Protein AF-0000000082833934 (afdb_homodimer)

Secondary structure (DSSP, 8-state):
-EEEEE----B-STTPPBTTTB-HHHHHHHHHHHHHH-SSPPSEEEEES--BSS--HHHHHHHHHHHTT--S-EEEE--TT--HHHHHHH-TT-GGG--SSSS--EEE-SSSSEEEE---B-TT-SSEE--HHHHHHHHHHHHHSTTS-EEEE-SS-SS--SBHHHHTTSEEESHHHHHHHHHT-TTEEEEEE-SSSS-EEEEETTEEEEE---SS-EE----B--SS-EEE-PPPEEEEEEEETTEEEEEEEE-S--S--EE--/-EEEEE----B-STTPPBTTTB-HHHHHHHHHHHHHH-SSPPSEEEEES--BSS--HHHHHHHHHHHTT--S-EEEE--TT--HHHHHHH-TT-GGG--SSSS--EEE-SSSSEEEE---B-TT-SSEE--HHHHHHHHHHHHHSTTS-EEEE-SS-SS--SBHHHHTTSEEESHHHHHHHHHT-TTEEEEEE-SSSS-EEEEETTEEEEE---SS-EE----B--SS-EEE-PPPEEEEEEEETTEEEEEEEE-S--S--EE--

pLDDT: mean 96.96, std 4.15, range [64.5, 99.0]

Sequence (530 aa):
MLIAQITDLHMRTPGDKAYGIIDPAAFLGPAVRALNALAPRPDCVLITGDLTDLGRPHEYQALRDQLQALEIPYFLLPGNHDDRAQLRAAFPDHGYLQGQGPFIQYAVETYPLRLLALDTVVPMKSHGELCDERLGWLAARLAEQPDRPTLVLMHHPPFQTGIEHMDDIGLLAGGPELERIVARYPRVERVLCGHLHRTIFRRFGGTIASTCPGTAHQLALELGPRPTLQYIMEPPGYQLHWWHDGALVTHHAVIGEYPGPYPFAMLIAQITDLHMRTPGDKAYGIIDPAAFLGPAVRALNALAPRPDCVLITGDLTDLGRPHEYQALRDQLQALEIPYFLLPGNHDDRAQLRAAFPDHGYLQGQGPFIQYAVETYPLRLLALDTVVPMKSHGELCDERLGWLAARLAEQPDRPTLVLMHHPPFQTGIEHMDDIGLLAGGPELERIVARYPRVERVLCGHLHRTIFRRFGGTIASTCPGTAHQLALELGPRPTLQYIMEPPGYQLHWWHDGALVTHHAVIGEYPGPYPFA

Solvent-accessible surface area (backbone atoms only — not comparable to full-atom values): 27027 Å² total; per-residue (Å²): 93,37,34,33,37,41,21,41,46,36,19,35,47,80,88,46,52,50,90,79,72,40,45,32,49,74,28,48,54,58,48,40,53,54,56,65,65,40,63,70,61,46,69,30,34,42,33,29,8,18,56,20,56,76,37,44,66,65,20,43,47,44,42,51,60,60,50,67,72,41,82,50,55,69,48,83,42,60,15,46,33,38,34,72,68,46,52,36,68,62,40,69,86,44,65,70,57,63,61,90,57,98,57,61,55,41,76,45,74,89,49,92,53,29,38,36,39,46,52,24,58,34,92,94,32,71,31,21,38,41,54,67,67,58,50,48,49,51,50,52,56,46,62,75,44,54,80,48,44,24,36,38,37,28,13,46,42,67,64,78,76,48,34,45,73,55,48,75,34,21,33,77,38,41,34,72,60,48,35,56,55,44,46,73,28,84,27,45,64,33,37,45,19,11,81,54,22,36,45,34,42,31,77,42,37,79,30,35,34,32,31,30,18,6,41,46,52,20,48,51,93,49,49,48,91,65,98,67,62,38,32,23,52,46,78,16,20,30,33,39,39,40,42,54,96,91,42,58,34,38,34,67,45,75,55,82,90,46,63,61,72,42,69,71,115,92,34,34,34,38,42,20,42,46,36,20,33,48,80,89,45,52,49,87,80,73,40,47,31,50,73,27,49,57,58,48,39,53,53,57,64,66,39,63,72,62,46,68,31,34,42,33,29,8,18,55,19,56,76,37,44,65,65,19,44,48,45,43,51,60,61,51,67,72,40,83,50,54,69,47,82,42,59,16,44,31,39,35,71,68,46,53,36,66,63,39,69,88,46,64,70,56,64,59,90,57,99,57,61,54,42,75,46,76,90,49,90,51,30,38,38,38,47,52,23,57,34,89,92,31,72,33,20,37,42,54,68,68,57,50,46,50,50,52,51,56,46,62,76,44,54,80,49,45,24,36,38,36,28,12,46,41,69,65,79,75,48,33,46,74,56,48,75,34,21,33,78,39,40,33,72,60,48,34,55,54,44,46,73,28,85,29,44,65,33,37,43,21,11,81,55,23,36,45,33,42,30,77,42,37,80,32,34,34,33,32,30,17,7,41,44,50,20,50,51,95,48,48,47,91,65,98,66,60,38,31,21,52,48,78,16,20,28,32,40,40,39,44,53,96,91,41,59,33,38,35,66,46,73,54,81,89,46,63,61,72,41,70,70,121

Foldseek 3Di:
DKEWEAEQLQFDDQPDADPPPHHSLVLLLLVLVVQQPDVVHGQEYEYFENLHNAQDLVRLLSSVVSCVSRPHHYDYAYAQNHDLVSNCVSCVVPVQSPDPDPFSWGWDDPDQEIETEAHQYDHPALAGEDDPVRLVVVLVVCVVPLQRQYEYGHAFFLDDDQPVVQSVRGHPYCSVVNLCSLLSRLSDAEYEYESQLDWDWDDTSNHIYTYWHHSFWGWDPDGHDDPDTDIDGDFGWIWMWDDDPSHTDIDTGGGDDDPDDDDPD/DKEWEAEQLQFDDQPDADPPPHHSLVLVLLVLVVQQPDVVHGQEYEYFENLHNAQDLVRLLSSVVSCVSRPHHYDDAYAQNHDLVSNCVSCVVPVQSPDPDPFSWGWDDPDQEIETEAEQYDHPALAGEDDPVRLVVVLVVCVVPLQRQYEYGHAFFLDDDQPVVQSVRGHPYCSVVNLCSLLSRLNDAEYEYESQLDWDWDDTSNHIYTYWHHSAWGWDPDGHDDPDTDIDGDFGWIWMWDDDPSHTDIDTGGGDDDPDDDDPD

Radius of gyration: 22.6 Å; Cα contacts (8 Å, |Δi|>4): 1363; chains: 2; bounding box: 47×68×50 Å

Structure (mmCIF, N/CA/C/O backbone):
data_AF-0000000082833934-model_v1
#
loop_
_entity.id
_entity.type
_entity.pdbx_description
1 polymer '3,5-cyclic adenosine monophosphate phosphodiesterase CpdA'
#
loop_
_atom_site.group_PDB
_atom_site.id
_atom_site.type_symbol
_atom_site.label_atom_id
_atom_site.label_alt_id
_atom_site.label_comp_id
_atom_site.label_asym_id
_atom_site.label_entity_id
_atom_site.label_seq_id
_atom_site.pdbx_PDB_ins_code
_atom_site.Cartn_x
_atom_site.Cartn_y
_atom_site.Cartn_z
_atom_site.occupancy
_atom_site.B_iso_or_equiv
_atom_site.auth_seq_id
_atom_site.auth_comp_id
_atom_site.auth_asym_id
_atom_site.auth_atom_id
_atom_site.pdbx_PDB_model_num
ATOM 1 N N . MET A 1 1 ? 2.463 -13.516 13.672 1 98.19 1 MET A N 1
ATOM 2 C CA . MET A 1 1 ? 2.887 -14.125 12.422 1 98.19 1 MET A CA 1
ATOM 3 C C . MET A 1 1 ? 3.322 -13.062 11.414 1 98.19 1 MET A C 1
ATOM 5 O O . MET A 1 1 ? 2.695 -12.008 11.312 1 98.19 1 MET A O 1
ATOM 9 N N . LEU A 1 2 ? 4.441 -13.344 10.805 1 98.81 2 LEU A N 1
ATOM 10 C CA . LEU A 1 2 ? 4.926 -12.477 9.734 1 98.81 2 LEU A CA 1
ATOM 11 C C . LEU A 1 2 ? 5.043 -13.25 8.422 1 98.81 2 LEU A C 1
ATOM 13 O O . LEU A 1 2 ? 5.625 -14.336 8.391 1 98.81 2 LEU A O 1
ATOM 17 N N . ILE A 1 3 ? 4.438 -12.672 7.355 1 98.94 3 ILE A N 1
ATOM 18 C CA . ILE A 1 3 ? 4.449 -13.289 6.035 1 98.94 3 ILE A CA 1
ATOM 19 C C . ILE A 1 3 ? 5.105 -12.344 5.031 1 98.94 3 ILE A C 1
ATOM 21 O O . ILE A 1 3 ? 4.809 -11.148 5.016 1 98.94 3 ILE A O 1
ATOM 25 N N . ALA A 1 4 ? 6.004 -12.859 4.254 1 98.94 4 ALA A N 1
ATOM 26 C CA . ALA A 1 4 ? 6.492 -12.109 3.1 1 98.94 4 ALA A CA 1
ATOM 27 C C . ALA A 1 4 ? 5.785 -12.547 1.821 1 98.94 4 ALA A C 1
ATOM 29 O O . ALA A 1 4 ? 5.473 -13.727 1.649 1 98.94 4 ALA A O 1
ATOM 30 N N . GLN A 1 5 ? 5.516 -11.617 0.996 1 99 5 GLN A N 1
ATOM 31 C CA . GLN A 1 5 ? 4.977 -11.898 -0.331 1 99 5 GLN A CA 1
ATOM 32 C C . GLN A 1 5 ? 5.902 -11.367 -1.423 1 99 5 GLN A C 1
ATOM 34 O O . GLN A 1 5 ? 6.289 -10.203 -1.402 1 99 5 GLN A O 1
ATOM 39 N N . ILE A 1 6 ? 6.297 -12.211 -2.287 1 98.94 6 ILE A N 1
ATOM 40 C CA . ILE A 1 6 ? 6.926 -11.812 -3.541 1 98.94 6 ILE A CA 1
ATOM 41 C C . ILE A 1 6 ? 6.105 -12.328 -4.719 1 98.94 6 ILE A C 1
ATOM 43 O O . ILE A 1 6 ? 5.273 -13.227 -4.555 1 98.94 6 ILE A O 1
ATOM 47 N N . THR A 1 7 ? 6.301 -11.711 -5.871 1 98.88 7 THR A N 1
ATOM 48 C CA . THR A 1 7 ? 5.492 -12.102 -7.02 1 98.88 7 THR A CA 1
ATOM 49 C C . THR A 1 7 ? 6.176 -11.695 -8.32 1 98.88 7 THR A C 1
ATOM 51 O O . THR A 1 7 ? 7.16 -10.953 -8.305 1 98.88 7 THR A O 1
ATOM 54 N N . ASP A 1 8 ? 5.715 -12.281 -9.391 1 98.5 8 ASP A N 1
ATOM 55 C CA . ASP A 1 8 ? 6.117 -11.898 -10.742 1 98.5 8 ASP A CA 1
ATOM 56 C C . ASP A 1 8 ? 7.633 -11.977 -10.906 1 98.5 8 ASP A C 1
ATOM 58 O O . ASP A 1 8 ? 8.273 -11.008 -11.32 1 98.5 8 ASP A O 1
ATOM 62 N N . LEU A 1 9 ? 8.078 -13.18 -10.625 1 98.06 9 LEU A N 1
ATOM 63 C CA . LEU A 1 9 ? 9.516 -13.414 -10.688 1 98.06 9 LEU A CA 1
ATOM 64 C C . LEU A 1 9 ? 10 -13.477 -12.133 1 98.06 9 LEU A C 1
ATOM 66 O O . LEU A 1 9 ? 11.141 -13.125 -12.43 1 98.06 9 LEU A O 1
ATOM 70 N N . HIS A 1 10 ? 9.234 -14.102 -13.023 1 97.12 10 HIS A N 1
ATOM 71 C CA . HIS A 1 10 ? 9.516 -14.242 -14.453 1 97.12 10 HIS A CA 1
ATOM 72 C C . HIS A 1 10 ? 10.859 -14.922 -14.688 1 97.12 10 HIS A C 1
ATOM 74 O O . HIS A 1 10 ? 11.633 -14.484 -15.539 1 97.12 10 HIS A O 1
ATOM 80 N N . MET A 1 11 ? 11.117 -15.93 -13.93 1 96.69 11 MET A N 1
ATOM 81 C CA . MET A 1 11 ? 12.391 -16.625 -14.031 1 96.69 11 MET A CA 1
ATOM 82 C C . MET A 1 11 ? 12.641 -17.109 -15.453 1 96.69 11 MET A C 1
ATOM 84 O O . MET A 1 11 ? 11.734 -17.625 -16.109 1 96.69 11 MET A O 1
ATOM 88 N N . ARG A 1 12 ? 13.82 -16.906 -15.93 1 93.81 12 ARG A N 1
ATOM 89 C CA . ARG A 1 12 ? 14.352 -17.453 -17.172 1 93.81 12 ARG A CA 1
ATOM 90 C C . ARG A 1 12 ? 15.648 -18.219 -16.922 1 93.81 12 ARG A C 1
ATOM 92 O O . ARG A 1 12 ? 16.188 -18.203 -15.812 1 93.81 12 ARG A O 1
ATOM 99 N N . THR A 1 13 ? 16.031 -18.906 -18 1 88.94 13 THR A N 1
ATOM 100 C CA . THR A 1 13 ? 17.391 -19.438 -17.922 1 88.94 13 THR A CA 1
ATOM 101 C C . THR A 1 13 ? 18.406 -18.328 -17.734 1 88.94 13 THR A C 1
ATOM 103 O O . THR A 1 13 ? 18.359 -17.312 -18.438 1 88.94 13 THR A O 1
ATOM 106 N N . PRO A 1 14 ? 19.281 -18.547 -16.719 1 83.19 14 PRO A N 1
ATOM 107 C CA . PRO A 1 14 ? 20.25 -17.469 -16.453 1 83.19 14 PRO A CA 1
ATOM 108 C C . PRO A 1 14 ? 20.984 -17.031 -17.719 1 83.19 14 PRO A C 1
ATOM 110 O O . PRO A 1 14 ? 21.438 -17.859 -18.516 1 83.19 14 PRO A O 1
ATOM 113 N N . GLY A 1 15 ? 21.031 -15.797 -17.891 1 81.12 15 GLY A N 1
ATOM 114 C CA . GLY A 1 15 ? 21.641 -15.234 -19.094 1 81.12 15 GLY A CA 1
ATOM 115 C C . GLY A 1 15 ? 20.641 -14.867 -20.156 1 81.12 15 GLY A C 1
ATOM 116 O O . GLY A 1 15 ? 20.922 -14.039 -21.031 1 81.12 15 GLY A O 1
ATOM 117 N N . ASP A 1 16 ? 19.438 -15.43 -20.094 1 83.56 16 ASP A N 1
ATOM 118 C CA . ASP A 1 16 ? 18.359 -15.086 -21 1 83.56 16 ASP A CA 1
ATOM 119 C C . ASP A 1 16 ? 17.578 -13.867 -20.5 1 83.56 16 ASP A C 1
ATOM 121 O O . ASP A 1 16 ? 17.047 -13.891 -19.391 1 83.56 16 ASP A O 1
ATOM 125 N N . LYS A 1 17 ? 17.562 -12.812 -21.344 1 82.06 17 LYS A N 1
ATOM 126 C CA . LYS A 1 17 ? 16.922 -11.578 -20.922 1 82.06 17 LYS A CA 1
ATOM 127 C C . LYS A 1 17 ? 15.43 -11.602 -21.266 1 82.06 17 LYS A C 1
ATOM 129 O O . LYS A 1 17 ? 15.031 -12.109 -22.312 1 82.06 17 LYS A O 1
ATOM 134 N N . ALA A 1 18 ? 14.711 -11.125 -20.281 1 76.19 18 ALA A N 1
ATOM 135 C CA . ALA A 1 18 ? 13.312 -10.805 -20.562 1 76.19 18 ALA A CA 1
ATOM 136 C C . ALA A 1 18 ? 13.18 -9.43 -21.203 1 76.19 18 ALA A C 1
ATOM 138 O O . ALA A 1 18 ? 13.836 -8.477 -20.781 1 76.19 18 ALA A O 1
ATOM 139 N N . TYR A 1 19 ? 12.406 -9.352 -22.219 1 79.94 19 TYR A N 1
ATOM 140 C CA . TYR A 1 19 ? 12.102 -8.117 -22.938 1 79.94 19 TYR A CA 1
ATOM 141 C C . TYR A 1 19 ? 13.383 -7.418 -23.391 1 79.94 19 TYR A C 1
ATOM 143 O O . TYR A 1 19 ? 13.445 -6.188 -23.438 1 79.94 19 TYR A O 1
ATOM 151 N N . GLY A 1 20 ? 14.383 -8.078 -23.516 1 78.12 20 GLY A N 1
ATOM 152 C CA . GLY A 1 20 ? 15.633 -7.629 -24.109 1 78.12 20 GLY A CA 1
ATOM 153 C C . GLY A 1 20 ? 16.547 -6.941 -23.109 1 78.12 20 GLY A C 1
ATOM 154 O O . GLY A 1 20 ? 17.734 -6.75 -23.391 1 78.12 20 GLY A O 1
ATOM 155 N N . ILE A 1 21 ? 16.062 -6.695 -21.938 1 82.19 21 ILE A N 1
ATOM 156 C CA . ILE A 1 21 ? 16.844 -5.844 -21.047 1 82.19 21 ILE A CA 1
ATOM 157 C C . ILE A 1 21 ? 17.031 -6.531 -19.688 1 82.19 21 ILE A C 1
ATOM 159 O O . ILE A 1 21 ? 18.141 -6.531 -19.141 1 82.19 21 ILE A O 1
ATOM 163 N N . ILE A 1 22 ? 16.094 -7.23 -19.281 1 87.06 22 ILE A N 1
ATOM 164 C CA . ILE A 1 22 ? 16.062 -7.66 -17.891 1 87.06 22 ILE A CA 1
ATOM 165 C C . ILE A 1 22 ? 16.516 -9.109 -17.781 1 87.06 22 ILE A C 1
ATOM 167 O O . ILE A 1 22 ? 16.062 -9.977 -18.531 1 87.06 22 ILE A O 1
ATOM 171 N N . ASP A 1 23 ? 17.422 -9.344 -16.891 1 89.75 23 ASP A N 1
ATOM 172 C CA . ASP A 1 23 ? 17.734 -10.695 -16.453 1 89.75 23 ASP A CA 1
ATOM 173 C C . ASP A 1 23 ? 17.094 -10.992 -15.102 1 89.75 23 ASP A C 1
ATOM 175 O O . ASP A 1 23 ? 17.703 -10.734 -14.055 1 89.75 23 ASP A O 1
ATOM 179 N N . PRO A 1 24 ? 15.953 -11.609 -15.141 1 89.38 24 PRO A N 1
ATOM 180 C CA . PRO A 1 24 ? 15.25 -11.812 -13.867 1 89.38 24 PRO A CA 1
ATOM 181 C C . PRO A 1 24 ? 16.062 -12.633 -12.875 1 89.38 24 PRO A C 1
ATOM 183 O O . PRO A 1 24 ? 15.953 -12.43 -11.664 1 89.38 24 PRO A O 1
ATOM 186 N N . ALA A 1 25 ? 16.844 -13.578 -13.375 1 90.19 25 ALA A N 1
ATOM 187 C CA . ALA A 1 25 ? 17.656 -14.414 -12.492 1 90.19 25 ALA A CA 1
ATOM 188 C C . ALA A 1 25 ? 18.609 -13.562 -11.656 1 90.19 25 ALA A C 1
ATOM 190 O O . ALA A 1 25 ? 18.906 -13.898 -10.508 1 90.19 25 ALA A O 1
ATOM 191 N N . ALA A 1 26 ? 19.047 -12.523 -12.18 1 93.06 26 ALA A N 1
ATOM 192 C CA . ALA A 1 26 ? 19.984 -11.641 -11.484 1 93.06 26 ALA A CA 1
ATOM 193 C C . ALA A 1 26 ? 19.297 -10.891 -10.344 1 93.06 26 ALA A C 1
ATOM 195 O O . ALA A 1 26 ? 19.969 -10.383 -9.438 1 93.06 26 ALA A O 1
ATOM 196 N N . PHE A 1 27 ? 17.984 -10.883 -10.375 1 94.69 27 PHE A N 1
ATOM 197 C CA . PHE A 1 27 ? 17.266 -10.094 -9.383 1 94.69 27 PHE A CA 1
ATOM 198 C C . PHE A 1 27 ? 16.703 -10.992 -8.281 1 94.69 27 PHE A C 1
ATOM 200 O O . PHE A 1 27 ? 16.391 -10.516 -7.184 1 94.69 27 PHE A O 1
ATOM 207 N N . LEU A 1 28 ? 16.516 -12.25 -8.562 1 96.62 28 LEU A N 1
ATOM 208 C CA . LEU A 1 28 ? 15.93 -13.117 -7.547 1 96.62 28 LEU A CA 1
ATOM 209 C C . LEU A 1 28 ? 16.922 -13.367 -6.41 1 96.62 28 LEU A C 1
ATOM 211 O O . LEU A 1 28 ? 16.516 -13.453 -5.246 1 96.62 28 LEU A O 1
ATOM 215 N N . GLY A 1 29 ? 18.234 -13.531 -6.727 1 95.62 29 GLY A N 1
ATOM 216 C CA . GLY A 1 29 ? 19.25 -13.695 -5.699 1 95.62 29 GLY A CA 1
ATOM 217 C C . GLY A 1 29 ? 19.188 -12.617 -4.629 1 95.62 29 GLY A C 1
ATOM 218 O O . GLY A 1 29 ? 19 -12.922 -3.449 1 95.62 29 GLY A O 1
ATOM 219 N N . PRO A 1 30 ? 19.328 -11.375 -5.062 1 96.88 30 PRO A N 1
ATOM 220 C CA . PRO A 1 30 ? 19.203 -10.273 -4.109 1 96.88 30 PRO A CA 1
ATOM 221 C C . PRO A 1 30 ? 17.891 -10.305 -3.336 1 96.88 30 PRO A C 1
ATOM 223 O O . PRO A 1 30 ? 17.859 -9.977 -2.145 1 96.88 30 PRO A O 1
ATOM 226 N N . ALA A 1 31 ? 16.797 -10.656 -3.949 1 98.25 31 ALA A N 1
ATOM 227 C CA . ALA A 1 31 ? 15.516 -10.75 -3.264 1 98.25 31 ALA A CA 1
ATOM 228 C C . ALA A 1 31 ? 15.562 -11.805 -2.158 1 98.25 31 ALA A C 1
ATOM 230 O O . ALA A 1 31 ? 15.109 -11.555 -1.039 1 98.25 31 ALA A O 1
ATOM 231 N N . VAL A 1 32 ? 16.094 -12.945 -2.484 1 98.56 32 VAL A N 1
ATOM 232 C CA . VAL A 1 32 ? 16.203 -14.039 -1.522 1 98.56 32 VAL A CA 1
ATOM 233 C C . VAL A 1 32 ? 17.078 -13.602 -0.349 1 98.56 32 VAL A C 1
ATOM 235 O O . VAL A 1 32 ? 16.734 -13.844 0.811 1 98.56 32 VAL A O 1
ATOM 238 N N . ARG A 1 33 ? 18.203 -12.93 -0.637 1 98.25 33 ARG A N 1
ATOM 239 C CA . ARG A 1 33 ? 19.078 -12.445 0.421 1 98.25 33 ARG A CA 1
ATOM 240 C C . ARG A 1 33 ? 18.359 -11.438 1.314 1 98.25 33 ARG A C 1
ATOM 242 O O . ARG A 1 33 ? 18.516 -11.469 2.537 1 98.25 33 ARG A O 1
ATOM 249 N N . ALA A 1 34 ? 17.625 -10.602 0.687 1 98.38 34 ALA A N 1
ATOM 250 C CA . ALA A 1 34 ? 16.875 -9.602 1.452 1 98.38 34 ALA A CA 1
ATOM 251 C C . ALA A 1 34 ? 15.883 -10.273 2.396 1 98.38 34 ALA A C 1
ATOM 253 O O . ALA A 1 34 ? 15.773 -9.891 3.564 1 98.38 34 ALA A O 1
ATOM 254 N N . LEU A 1 35 ? 15.133 -11.203 1.909 1 98.81 35 LEU A N 1
ATOM 255 C CA . LEU A 1 35 ? 14.148 -11.914 2.723 1 98.81 35 LEU A CA 1
ATOM 256 C C . LEU A 1 35 ? 14.828 -12.656 3.865 1 98.81 35 LEU A C 1
ATOM 258 O O . LEU A 1 35 ? 14.375 -12.594 5.012 1 98.81 35 LEU A O 1
ATOM 262 N N . ASN A 1 36 ? 15.922 -13.359 3.543 1 98.81 36 ASN A N 1
ATOM 263 C CA . ASN A 1 36 ? 16.656 -14.125 4.551 1 98.81 36 ASN A CA 1
ATOM 264 C C . ASN A 1 36 ? 17.188 -13.219 5.656 1 98.81 36 ASN A C 1
ATOM 266 O O . ASN A 1 36 ? 17.344 -13.656 6.797 1 98.81 36 ASN A O 1
ATOM 270 N N . ALA A 1 37 ? 17.422 -11.953 5.344 1 98.06 37 ALA A N 1
ATOM 271 C CA . ALA A 1 37 ? 18.062 -11.031 6.273 1 98.06 37 ALA A CA 1
ATOM 272 C C . ALA A 1 37 ? 17.047 -10.383 7.211 1 98.06 37 ALA A C 1
ATOM 274 O O . ALA A 1 37 ? 17.422 -9.719 8.18 1 98.06 37 ALA A O 1
ATOM 275 N N . LEU A 1 38 ? 15.82 -10.602 6.918 1 98.19 38 LEU A N 1
ATOM 276 C CA . LEU A 1 38 ? 14.781 -9.953 7.715 1 98.19 38 LEU A CA 1
ATOM 277 C C . LEU A 1 38 ? 14.82 -10.453 9.156 1 98.19 38 LEU A C 1
ATOM 279 O O . LEU A 1 38 ? 15.008 -11.641 9.406 1 98.19 38 LEU A O 1
ATOM 283 N N . ALA A 1 39 ? 14.672 -9.508 10.078 1 96.94 39 ALA A N 1
ATOM 284 C CA . ALA A 1 39 ? 14.5 -9.742 11.508 1 96.94 39 ALA A CA 1
ATOM 285 C C . ALA A 1 39 ? 13.383 -8.875 12.078 1 96.94 39 ALA A C 1
ATOM 287 O O . ALA A 1 39 ? 13.492 -7.648 12.102 1 96.94 39 ALA A O 1
ATOM 288 N N . PRO A 1 40 ? 12.328 -9.531 12.656 1 97.44 40 PRO A N 1
ATOM 289 C CA . PRO A 1 40 ? 12.102 -10.977 12.758 1 97.44 40 PRO A CA 1
ATOM 290 C C . PRO A 1 40 ? 11.984 -11.656 11.398 1 97.44 40 PRO A C 1
ATOM 292 O O . PRO A 1 40 ? 11.57 -11.016 10.422 1 97.44 40 PRO A O 1
ATOM 295 N N . ARG A 1 41 ? 12.305 -12.891 11.359 1 98.06 41 ARG A N 1
ATOM 296 C CA . ARG A 1 41 ? 12.172 -13.68 10.141 1 98.06 41 ARG A CA 1
ATOM 297 C C . ARG A 1 41 ? 10.711 -13.992 9.844 1 98.06 41 ARG A C 1
ATOM 299 O O . ARG A 1 41 ? 9.953 -14.344 10.75 1 98.06 41 ARG A O 1
ATOM 306 N N . PRO A 1 42 ? 10.305 -13.867 8.57 1 98.81 42 PRO A N 1
ATOM 307 C CA . PRO A 1 42 ? 8.938 -14.281 8.227 1 98.81 42 PRO A CA 1
ATOM 308 C C . PRO A 1 42 ? 8.695 -15.766 8.477 1 98.81 42 PRO A C 1
ATOM 310 O O . PRO A 1 42 ? 9.609 -16.578 8.328 1 98.81 42 PRO A O 1
ATOM 313 N N . ASP A 1 43 ? 7.469 -16.062 8.852 1 98.88 43 ASP A N 1
ATOM 314 C CA . ASP A 1 43 ? 7.074 -17.453 9.062 1 98.88 43 ASP A CA 1
ATOM 315 C C . ASP A 1 43 ? 7 -18.203 7.738 1 98.88 43 ASP A C 1
ATOM 317 O O . ASP A 1 43 ? 7.234 -19.422 7.699 1 98.88 43 ASP A O 1
ATOM 321 N N . CYS A 1 44 ? 6.648 -17.531 6.68 1 98.88 44 CYS A N 1
ATOM 322 C CA . CYS A 1 44 ? 6.621 -18.109 5.34 1 98.88 44 CYS A CA 1
ATOM 323 C C . CYS A 1 44 ? 6.668 -17.031 4.273 1 98.88 44 CYS A C 1
ATOM 325 O O . CYS A 1 44 ? 6.52 -15.844 4.578 1 98.88 44 CYS A O 1
ATOM 327 N N . VAL A 1 45 ? 6.973 -17.406 3.053 1 98.94 45 VAL A N 1
ATOM 328 C CA . VAL A 1 45 ? 6.945 -16.562 1.867 1 98.94 45 VAL A CA 1
ATOM 329 C C . VAL A 1 45 ? 5.863 -17.047 0.906 1 98.94 45 VAL A C 1
ATOM 331 O O . VAL A 1 45 ? 5.793 -18.234 0.585 1 98.94 45 VAL A O 1
ATOM 334 N N . LEU A 1 46 ? 4.973 -16.172 0.544 1 98.94 46 LEU A N 1
ATOM 335 C CA . LEU A 1 46 ? 3.988 -16.438 -0.497 1 98.94 46 LEU A CA 1
ATOM 336 C C . LEU A 1 46 ? 4.477 -15.938 -1.852 1 98.94 46 LEU A C 1
ATOM 338 O O . LEU A 1 46 ? 4.801 -14.758 -2.002 1 98.94 46 LEU A O 1
ATOM 342 N N . ILE A 1 47 ? 4.602 -16.75 -2.822 1 98.94 47 ILE A N 1
ATOM 343 C CA . ILE A 1 47 ? 4.996 -16.375 -4.176 1 98.94 47 ILE A CA 1
ATOM 344 C C . ILE A 1 47 ? 3.791 -16.484 -5.109 1 98.94 47 ILE A C 1
ATOM 346 O O . ILE A 1 47 ? 3.408 -17.578 -5.523 1 98.94 47 ILE A O 1
ATOM 350 N N . THR A 1 48 ? 3.238 -15.312 -5.516 1 98.88 48 THR A N 1
ATOM 351 C CA . THR A 1 48 ? 1.858 -15.273 -5.988 1 98.88 48 THR A CA 1
ATOM 352 C C . THR A 1 48 ? 1.81 -15.18 -7.512 1 98.88 48 THR A C 1
ATOM 354 O O . THR A 1 48 ? 1.042 -14.391 -8.062 1 98.88 48 THR A O 1
ATOM 357 N N . GLY A 1 49 ? 2.646 -15.906 -8.195 1 98.62 49 GLY A N 1
ATOM 358 C CA . GLY A 1 49 ? 2.416 -16.156 -9.609 1 98.62 49 GLY A CA 1
ATOM 359 C C . GLY A 1 49 ? 3.449 -15.508 -10.508 1 98.62 49 GLY A C 1
ATOM 360 O O . GLY A 1 49 ? 4.277 -14.727 -10.047 1 98.62 49 GLY A O 1
ATOM 361 N N . ASP A 1 50 ? 3.379 -15.945 -11.844 1 98.62 50 ASP A N 1
ATOM 362 C CA . ASP A 1 50 ? 4.387 -15.586 -12.836 1 98.62 50 ASP A CA 1
ATOM 363 C C . ASP A 1 50 ? 5.789 -15.938 -12.352 1 98.62 50 ASP A C 1
ATOM 365 O O . ASP A 1 50 ? 6.684 -15.094 -12.352 1 98.62 50 ASP A O 1
ATOM 369 N N . LEU A 1 51 ? 5.824 -17.219 -11.938 1 98.62 51 LEU A N 1
ATOM 370 C CA . LEU A 1 51 ? 7.059 -17.781 -11.406 1 98.62 51 LEU A CA 1
ATOM 371 C C . LEU A 1 51 ? 8.148 -17.797 -12.469 1 98.62 51 LEU A C 1
ATOM 373 O O . LEU A 1 51 ? 9.305 -17.469 -12.188 1 98.62 51 LEU A O 1
ATOM 377 N N . THR A 1 52 ? 7.73 -18.203 -13.617 1 97.44 52 THR A N 1
ATOM 378 C CA . THR A 1 52 ? 8.602 -18.203 -14.789 1 97.44 52 THR A CA 1
ATOM 379 C C . THR A 1 52 ? 8.055 -17.266 -15.867 1 97.44 52 THR A C 1
ATOM 381 O O . THR A 1 52 ? 6.961 -16.719 -15.727 1 97.44 52 THR A O 1
ATOM 384 N N . ASP A 1 53 ? 8.859 -17.094 -16.938 1 95.75 53 ASP A N 1
ATOM 385 C CA . ASP A 1 53 ? 8.438 -16.188 -18 1 95.75 53 ASP A CA 1
ATOM 386 C C . ASP A 1 53 ? 7.695 -16.938 -19.109 1 95.75 53 ASP A C 1
ATOM 388 O O . ASP A 1 53 ? 6.773 -16.391 -19.719 1 95.75 53 ASP A O 1
ATOM 392 N N . LEU A 1 54 ? 8.094 -18.234 -19.344 1 94.88 54 LEU A N 1
ATOM 393 C CA . LEU A 1 54 ? 7.531 -18.938 -20.5 1 94.88 54 LEU A CA 1
ATOM 394 C C . LEU A 1 54 ? 6.98 -20.297 -20.094 1 94.88 54 LEU A C 1
ATOM 396 O O . LEU A 1 54 ? 6.551 -21.078 -20.938 1 94.88 54 LEU A O 1
ATOM 400 N N . GLY A 1 55 ? 7.023 -20.672 -18.844 1 96.81 55 GLY A N 1
ATOM 401 C CA . GLY A 1 55 ? 6.449 -21.906 -18.344 1 96.81 55 GLY A CA 1
ATOM 402 C C . GLY A 1 55 ? 7.195 -23.141 -18.812 1 96.81 55 GLY A C 1
ATOM 403 O O . GLY A 1 55 ? 6.617 -24.234 -18.906 1 96.81 55 GLY A O 1
ATOM 404 N N . ARG A 1 56 ? 8.477 -23.016 -19.109 1 96.94 56 ARG A N 1
ATOM 405 C CA . ARG A 1 56 ? 9.258 -24.125 -19.641 1 96.94 56 ARG A CA 1
ATOM 406 C C . ARG A 1 56 ? 9.969 -24.875 -18.516 1 96.94 56 ARG A C 1
ATOM 408 O O . ARG A 1 56 ? 10.336 -24.281 -17.5 1 96.94 56 ARG A O 1
ATOM 415 N N . PRO A 1 57 ? 10.219 -26.141 -18.734 1 97.75 57 PRO A N 1
ATOM 416 C CA . PRO A 1 57 ? 10.828 -26.969 -17.688 1 97.75 57 PRO A CA 1
ATOM 417 C C . PRO A 1 57 ? 12.156 -26.406 -17.188 1 97.75 57 PRO A C 1
ATOM 419 O O . PRO A 1 57 ? 12.391 -26.359 -15.977 1 97.75 57 PRO A O 1
ATOM 422 N N . HIS A 1 58 ? 13 -25.938 -18.062 1 96.94 58 HIS A N 1
ATOM 423 C CA . HIS A 1 58 ? 14.312 -25.469 -17.641 1 96.94 58 HIS A CA 1
ATOM 424 C C . HIS A 1 58 ? 14.203 -24.172 -16.828 1 96.94 58 HIS A C 1
ATOM 426 O O . HIS A 1 58 ? 15.039 -23.906 -15.969 1 96.94 58 HIS A O 1
ATOM 432 N N . GLU A 1 59 ? 13.188 -23.344 -17.062 1 97.12 59 GLU A N 1
ATOM 433 C CA . GLU A 1 59 ? 12.961 -22.156 -16.266 1 97.12 59 GLU A CA 1
ATOM 434 C C . GLU A 1 59 ? 12.562 -22.5 -14.828 1 97.12 59 GLU A C 1
ATOM 436 O O . GLU A 1 59 ? 13.016 -21.875 -13.875 1 97.12 59 GLU A O 1
ATOM 441 N N . TYR A 1 60 ? 11.773 -23.516 -14.719 1 98.19 60 TYR A N 1
ATOM 442 C CA . TYR A 1 60 ? 11.383 -23.969 -13.383 1 98.19 60 TYR A CA 1
ATOM 443 C C . TYR A 1 60 ? 12.578 -24.547 -12.633 1 98.19 60 TYR A C 1
ATOM 445 O O . TYR A 1 60 ? 12.703 -24.375 -11.422 1 98.19 60 TYR A O 1
ATOM 453 N N . GLN A 1 61 ? 13.359 -25.297 -13.367 1 97.44 61 GLN A N 1
ATOM 454 C CA . GLN A 1 61 ? 14.562 -25.812 -12.727 1 97.44 61 GLN A CA 1
ATOM 455 C C . GLN A 1 61 ? 15.461 -24.688 -12.219 1 97.44 61 GLN A C 1
ATOM 457 O O . GLN A 1 61 ? 15.984 -24.766 -11.109 1 97.44 61 GLN A O 1
ATOM 462 N N . ALA A 1 62 ? 15.672 -23.688 -13.078 1 96.88 62 ALA A N 1
ATOM 463 C CA . ALA A 1 62 ? 16.438 -22.516 -12.656 1 96.88 62 ALA A CA 1
ATOM 464 C C . ALA A 1 62 ? 15.812 -21.875 -11.422 1 96.88 62 ALA A C 1
ATOM 466 O O . ALA A 1 62 ? 16.531 -21.469 -10.5 1 96.88 62 ALA A O 1
ATOM 467 N N . LEU A 1 63 ? 14.508 -21.734 -11.422 1 98.19 63 LEU A N 1
ATOM 468 C CA . LEU A 1 63 ? 13.781 -21.172 -10.289 1 98.19 63 LEU A CA 1
ATOM 469 C C . LEU A 1 63 ? 14.023 -21.984 -9.031 1 98.19 63 LEU A C 1
ATOM 471 O O . LEU A 1 63 ? 14.344 -21.438 -7.977 1 98.19 63 LEU A O 1
ATOM 475 N N . ARG A 1 64 ? 13.812 -23.266 -9.133 1 98 64 ARG A N 1
ATOM 476 C CA . ARG A 1 64 ? 14.008 -24.156 -7.996 1 98 64 ARG A CA 1
ATOM 477 C C . ARG A 1 64 ? 15.422 -24.016 -7.43 1 98 64 ARG A C 1
ATOM 479 O O . ARG A 1 64 ? 15.602 -23.953 -6.215 1 98 64 ARG A O 1
ATOM 486 N N . ASP A 1 65 ? 16.375 -24 -8.297 1 97 65 ASP A N 1
ATOM 487 C CA . ASP A 1 65 ? 17.766 -23.844 -7.879 1 97 65 ASP A CA 1
ATOM 488 C C . ASP A 1 65 ? 17.969 -22.562 -7.082 1 97 65 ASP A C 1
ATOM 490 O O . ASP A 1 65 ? 18.641 -22.562 -6.055 1 97 65 ASP A O 1
ATOM 494 N N . GLN A 1 66 ? 17.422 -21.484 -7.562 1 96.62 66 GLN A N 1
ATOM 495 C CA . GLN A 1 66 ? 17.578 -20.203 -6.883 1 96.62 66 GLN A CA 1
ATOM 496 C C . GLN A 1 66 ? 16.859 -20.219 -5.535 1 96.62 66 GLN A C 1
ATOM 498 O O . GLN A 1 66 ? 17.344 -19.641 -4.562 1 96.62 66 GLN A O 1
ATOM 503 N N . LEU A 1 67 ? 15.727 -20.844 -5.469 1 98.19 67 LEU A N 1
ATOM 504 C CA . LEU A 1 67 ? 14.914 -20.828 -4.258 1 98.19 67 LEU A CA 1
ATOM 505 C C . LEU A 1 67 ? 15.508 -21.734 -3.188 1 98.19 67 LEU A C 1
ATOM 507 O O . LEU A 1 67 ? 15.102 -21.688 -2.027 1 98.19 67 LEU A O 1
ATOM 511 N N . GLN A 1 68 ? 16.484 -22.578 -3.537 1 97.62 68 GLN A N 1
ATOM 512 C CA . GLN A 1 68 ? 17.172 -23.406 -2.555 1 97.62 68 GLN A CA 1
ATOM 513 C C . GLN A 1 68 ? 17.828 -22.562 -1.477 1 97.62 68 GLN A C 1
ATOM 515 O O . GLN A 1 68 ? 17.984 -23 -0.333 1 97.62 68 GLN A O 1
ATOM 520 N N . ALA A 1 69 ? 18.188 -21.344 -1.902 1 98.19 69 ALA A N 1
ATOM 521 C CA . ALA A 1 69 ? 18.891 -20.453 -0.978 1 98.19 69 ALA A CA 1
ATOM 522 C C . ALA A 1 69 ? 17.906 -19.781 -0.026 1 98.19 69 ALA A C 1
ATOM 524 O O . ALA A 1 69 ? 18.312 -19.172 0.964 1 98.19 69 ALA A O 1
ATOM 525 N N . LEU A 1 70 ? 16.641 -19.828 -0.316 1 98.69 70 LEU A N 1
ATOM 526 C CA . LEU A 1 70 ? 15.633 -19.234 0.565 1 98.69 70 LEU A CA 1
ATOM 527 C C . LEU A 1 70 ? 15.453 -20.078 1.825 1 98.69 70 LEU A C 1
ATOM 529 O O . LEU A 1 70 ? 15.008 -21.234 1.753 1 98.69 70 LEU A O 1
ATOM 533 N N . GLU A 1 71 ? 15.711 -19.484 2.996 1 98.62 71 GLU A N 1
ATOM 534 C CA . GLU A 1 71 ? 15.742 -20.203 4.266 1 98.62 71 GLU A CA 1
ATOM 535 C C . GLU A 1 71 ? 14.352 -20.266 4.898 1 98.62 71 GLU A C 1
ATOM 537 O O . GLU A 1 71 ? 14.156 -20.891 5.938 1 98.62 71 GLU A O 1
ATOM 542 N N . ILE A 1 72 ? 13.469 -19.641 4.34 1 98.81 72 ILE A N 1
ATOM 543 C CA . ILE A 1 72 ? 12.109 -19.5 4.844 1 98.81 72 ILE A CA 1
ATOM 544 C C . ILE A 1 72 ? 11.18 -20.422 4.047 1 98.81 72 ILE A C 1
ATOM 546 O O . ILE A 1 72 ? 11.25 -20.469 2.818 1 98.81 72 ILE A O 1
ATOM 550 N N . PRO A 1 73 ? 10.273 -21.188 4.762 1 98.62 73 PRO A N 1
ATOM 551 C CA . PRO A 1 73 ? 9.289 -21.953 3.986 1 98.62 73 PRO A CA 1
ATOM 552 C C . PRO A 1 73 ? 8.508 -21.078 3.004 1 98.62 73 PRO A C 1
ATOM 554 O O . PRO A 1 73 ? 8.211 -19.922 3.303 1 98.62 73 PRO A O 1
ATOM 557 N N . TYR A 1 74 ? 8.188 -21.656 1.831 1 98.88 74 TYR A N 1
ATOM 558 C CA . TYR A 1 74 ? 7.473 -20.844 0.854 1 98.88 74 TYR A CA 1
ATOM 559 C C . TYR A 1 74 ? 6.406 -21.656 0.135 1 98.88 74 TYR A C 1
ATOM 561 O O . TYR A 1 74 ? 6.488 -22.891 0.089 1 98.88 74 TYR A O 1
ATOM 569 N N . PHE A 1 75 ? 5.422 -20.969 -0.364 1 98.88 75 PHE A N 1
ATOM 570 C CA . PHE A 1 75 ? 4.312 -21.547 -1.115 1 98.88 75 PHE A CA 1
ATOM 571 C C . PHE A 1 75 ? 4.199 -20.906 -2.49 1 98.88 75 PHE A C 1
ATOM 573 O O . PHE A 1 75 ? 4.41 -19.703 -2.637 1 98.88 75 PHE A O 1
ATOM 580 N N . LEU A 1 76 ? 3.891 -21.75 -3.48 1 98.88 76 LEU A N 1
ATOM 581 C CA . LEU A 1 76 ? 3.875 -21.312 -4.871 1 98.88 76 LEU A CA 1
ATOM 582 C C . LEU A 1 76 ? 2.453 -21.281 -5.422 1 98.88 76 LEU A C 1
ATOM 584 O O . LEU A 1 76 ? 1.637 -22.141 -5.07 1 98.88 76 LEU A O 1
ATOM 588 N N . LEU A 1 77 ? 2.178 -20.328 -6.207 1 98.44 77 LEU A N 1
ATOM 589 C CA . LEU A 1 77 ? 0.942 -20.172 -6.965 1 98.44 77 LEU A CA 1
ATOM 590 C C . LEU A 1 77 ? 1.238 -19.797 -8.414 1 98.44 77 LEU A C 1
ATOM 592 O O . LEU A 1 77 ? 2.129 -18.984 -8.68 1 98.44 77 LEU A O 1
ATOM 596 N N . PRO A 1 78 ? 0.53 -20.438 -9.414 1 98.81 78 PRO A N 1
ATOM 597 C CA . PRO A 1 78 ? 0.816 -20.062 -10.805 1 98.81 78 PRO A CA 1
ATOM 598 C C . PRO A 1 78 ? 0.178 -18.734 -11.203 1 98.81 78 PRO A C 1
ATOM 600 O O . PRO A 1 78 ? -0.888 -18.375 -10.695 1 98.81 78 PRO A O 1
ATOM 603 N N . GLY A 1 79 ? 0.785 -18 -12.016 1 98.88 79 GLY A N 1
ATOM 604 C CA . GLY A 1 79 ? 0.225 -16.891 -12.773 1 98.88 79 GLY A CA 1
ATOM 605 C C . GLY A 1 79 ? 0.096 -17.172 -14.258 1 98.88 79 GLY A C 1
ATOM 606 O O . GLY A 1 79 ? 0.262 -18.312 -14.688 1 98.88 79 GLY A O 1
ATOM 607 N N . ASN A 1 80 ? -0.254 -16.203 -15.047 1 98.75 80 ASN A N 1
ATOM 608 C CA . ASN A 1 80 ? -0.599 -16.438 -16.438 1 98.75 80 ASN A CA 1
ATOM 609 C C . ASN A 1 80 ? 0.616 -16.875 -17.25 1 98.75 80 ASN A C 1
ATOM 611 O O . ASN A 1 80 ? 0.471 -17.453 -18.328 1 98.75 80 ASN A O 1
ATOM 615 N N . HIS A 1 81 ? 1.827 -16.766 -16.781 1 98.12 81 HIS A N 1
ATOM 616 C CA . HIS A 1 81 ? 3.033 -17.203 -17.484 1 98.12 81 HIS A CA 1
ATOM 617 C C . HIS A 1 81 ? 3.414 -18.625 -17.094 1 98.12 81 HIS A C 1
ATOM 619 O O . HIS A 1 81 ? 4.34 -19.203 -17.656 1 98.12 81 HIS A O 1
ATOM 625 N N . ASP A 1 82 ? 2.691 -19.188 -16.234 1 98.62 82 ASP A N 1
ATOM 626 C CA . ASP A 1 82 ? 3.086 -20.469 -15.672 1 98.62 82 ASP A CA 1
ATOM 627 C C . ASP A 1 82 ? 2.273 -21.609 -16.281 1 98.62 82 ASP A C 1
ATOM 629 O O . ASP A 1 82 ? 1.177 -21.391 -16.797 1 98.62 82 ASP A O 1
ATOM 633 N N . ASP A 1 83 ? 2.885 -22.75 -16.234 1 98.06 83 ASP A N 1
ATOM 634 C CA . ASP A 1 83 ? 2.266 -24 -16.656 1 98.06 83 ASP A CA 1
ATOM 635 C C . ASP A 1 83 ? 2.059 -24.938 -15.461 1 98.06 83 ASP A C 1
ATOM 637 O O . ASP A 1 83 ? 3.02 -25.312 -14.781 1 98.06 83 ASP A O 1
ATOM 641 N N . ARG A 1 84 ? 0.818 -25.375 -15.266 1 98 84 ARG A N 1
ATOM 642 C CA . ARG A 1 84 ? 0.468 -26.156 -14.086 1 98 84 ARG A CA 1
ATOM 643 C C . ARG A 1 84 ? 1.27 -27.453 -14.031 1 98 84 ARG A C 1
ATOM 645 O O . ARG A 1 84 ? 1.792 -27.828 -12.977 1 98 84 ARG A O 1
ATOM 652 N N . ALA A 1 85 ? 1.268 -28.125 -15.133 1 97.19 85 ALA A N 1
ATOM 653 C CA . ALA A 1 85 ? 1.923 -29.422 -15.18 1 97.19 85 ALA A CA 1
ATOM 654 C C . ALA A 1 85 ? 3.42 -29.297 -14.922 1 97.19 85 ALA A C 1
ATOM 656 O O . ALA A 1 85 ? 3.996 -30.094 -14.164 1 97.19 85 ALA A O 1
ATOM 657 N N . GLN A 1 86 ? 4.047 -28.328 -15.555 1 97.69 86 GLN A N 1
ATOM 658 C CA . GLN A 1 86 ? 5.48 -28.125 -15.375 1 97.69 86 GLN A CA 1
ATOM 659 C C . GLN A 1 86 ? 5.801 -27.688 -13.945 1 97.69 86 GLN A C 1
ATOM 661 O O . GLN A 1 86 ? 6.836 -28.062 -13.391 1 97.69 86 GLN A O 1
ATOM 666 N N . LEU A 1 87 ? 4.949 -26.828 -13.367 1 98.5 87 LEU A N 1
ATOM 667 C CA . LEU A 1 87 ? 5.125 -26.391 -11.984 1 98.5 87 LEU A CA 1
ATOM 668 C C . LEU A 1 87 ? 5.102 -27.594 -11.039 1 98.5 87 LEU A C 1
ATOM 670 O O . LEU A 1 87 ? 5.992 -27.75 -10.203 1 98.5 87 LEU A O 1
ATOM 674 N N . ARG A 1 88 ? 4.148 -28.469 -11.195 1 98.12 88 ARG A N 1
ATOM 675 C CA . ARG A 1 88 ? 4.051 -29.688 -10.375 1 98.12 88 ARG A CA 1
ATOM 676 C C . ARG A 1 88 ? 5.293 -30.547 -10.531 1 98.12 88 ARG A C 1
ATOM 678 O O . ARG A 1 88 ? 5.84 -31.047 -9.547 1 98.12 88 ARG A O 1
ATOM 685 N N . ALA A 1 89 ? 5.711 -30.672 -11.758 1 97.94 89 ALA A N 1
ATOM 686 C CA . ALA A 1 89 ? 6.844 -31.547 -12.062 1 97.94 89 ALA A CA 1
ATOM 687 C C . ALA A 1 89 ? 8.133 -31.016 -11.438 1 97.94 89 ALA A C 1
ATOM 689 O O . ALA A 1 89 ? 8.984 -31.781 -10.992 1 97.94 89 ALA A O 1
ATOM 690 N N . ALA A 1 90 ? 8.258 -29.734 -11.438 1 98.12 90 ALA A N 1
ATOM 691 C CA . ALA A 1 90 ? 9.492 -29.109 -10.984 1 98.12 90 ALA A CA 1
ATOM 692 C C . ALA A 1 90 ? 9.578 -29.109 -9.461 1 98.12 90 ALA A C 1
ATOM 694 O O . ALA A 1 90 ? 10.672 -29 -8.898 1 98.12 90 ALA A O 1
ATOM 695 N N . PHE A 1 91 ? 8.445 -29.156 -8.797 1 98.31 91 PHE A N 1
ATOM 696 C CA . PHE A 1 91 ? 8.414 -29.094 -7.34 1 98.31 91 PHE A CA 1
ATOM 697 C C . PHE A 1 91 ? 7.672 -30.297 -6.766 1 98.31 91 PHE A C 1
ATOM 699 O O . PHE A 1 91 ? 6.676 -30.141 -6.059 1 98.31 91 PHE A O 1
ATOM 706 N N . PRO A 1 92 ? 8.203 -31.45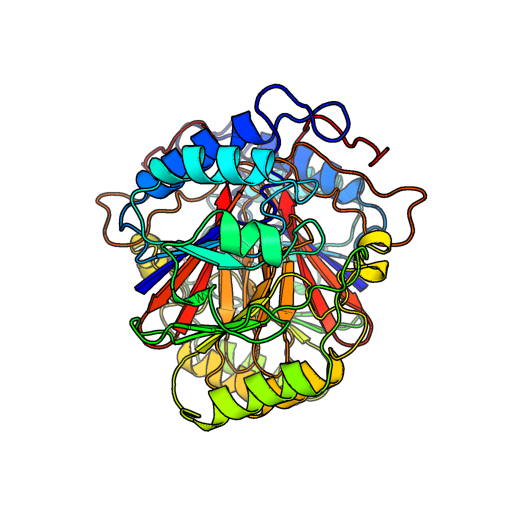3 -6.938 1 97.31 92 PRO A N 1
ATOM 707 C CA . PRO A 1 92 ? 7.5 -32.656 -6.516 1 97.31 92 PRO A CA 1
ATOM 708 C C . PRO A 1 92 ? 7.383 -32.781 -4.996 1 97.31 92 PRO A C 1
ATOM 710 O O . PRO A 1 92 ? 6.488 -33.469 -4.492 1 97.31 92 PRO A O 1
ATOM 713 N N . ASP A 1 93 ? 8.242 -32.125 -4.238 1 97 93 ASP A N 1
ATOM 714 C CA . ASP A 1 93 ? 8.266 -32.219 -2.781 1 97 93 ASP A CA 1
ATOM 715 C C . ASP A 1 93 ? 7.246 -31.281 -2.156 1 97 93 ASP A C 1
ATOM 717 O O . ASP A 1 93 ? 7.023 -31.312 -0.944 1 97 93 ASP A O 1
ATOM 721 N N . HIS A 1 94 ? 6.66 -30.438 -2.971 1 97.88 94 HIS A N 1
ATOM 722 C CA . HIS A 1 94 ? 5.574 -29.578 -2.51 1 97.88 94 HIS A CA 1
ATOM 723 C C . HIS A 1 94 ? 4.227 -30.281 -2.646 1 97.88 94 HIS A C 1
ATOM 725 O O . HIS A 1 94 ? 3.521 -30.094 -3.641 1 97.88 94 HIS A O 1
ATOM 731 N N . GLY A 1 95 ? 3.865 -30.984 -1.62 1 97.31 95 GLY A N 1
ATOM 732 C CA . GLY A 1 95 ? 2.693 -31.844 -1.644 1 97.31 95 GLY A CA 1
ATOM 733 C C . GLY A 1 95 ? 1.412 -31.109 -1.967 1 97.31 95 GLY A C 1
ATOM 734 O O . GLY A 1 95 ? 0.534 -31.641 -2.65 1 97.31 95 GLY A O 1
ATOM 735 N N . TYR A 1 96 ? 1.319 -29.875 -1.52 1 97.19 96 TYR A N 1
ATOM 736 C CA . TYR A 1 96 ? 0.1 -29.094 -1.7 1 97.19 96 TYR A CA 1
ATOM 737 C C . TYR A 1 96 ? -0.146 -28.812 -3.176 1 97.19 96 TYR A C 1
ATOM 739 O O . TYR A 1 96 ? -1.276 -28.516 -3.578 1 97.19 96 TYR A O 1
ATOM 747 N N . LEU A 1 97 ? 0.841 -28.875 -4.027 1 97.81 97 LEU A N 1
ATOM 748 C CA . LEU A 1 97 ? 0.722 -28.625 -5.461 1 97.81 97 LEU A CA 1
ATOM 749 C C . LEU A 1 97 ? 0.21 -29.859 -6.191 1 97.81 97 LEU A C 1
ATOM 751 O O . LEU A 1 97 ? -0.24 -29.766 -7.336 1 97.81 97 LEU A O 1
ATOM 755 N N . GLN A 1 98 ? 0.348 -31.031 -5.598 1 94.81 98 GLN A N 1
ATOM 756 C CA . GLN A 1 98 ? 0.227 -32.281 -6.309 1 94.81 98 GLN A CA 1
ATOM 757 C C . GLN A 1 98 ? -1.217 -32.781 -6.309 1 94.81 98 GLN A C 1
ATOM 759 O O . GLN A 1 98 ? -1.479 -33.969 -6.602 1 94.81 98 GLN A O 1
ATOM 764 N N . GLY A 1 99 ? -2.115 -32.031 -6.141 1 86.62 99 GLY A N 1
ATOM 765 C CA . GLY A 1 99 ? -3.504 -32.438 -6.152 1 86.62 99 GLY A CA 1
ATOM 766 C C . GLY A 1 99 ? -3.971 -32.938 -7.516 1 86.62 99 GLY A C 1
ATOM 767 O O . GLY A 1 99 ? -3.279 -32.719 -8.516 1 86.62 99 GLY A O 1
ATOM 768 N N . GLN A 1 100 ? -5.051 -33.719 -7.723 1 83.75 100 GLN A N 1
ATOM 769 C CA . GLN A 1 100 ? -5.52 -34.375 -8.93 1 83.75 100 GLN A CA 1
ATOM 770 C C . GLN A 1 100 ? -6.34 -33.406 -9.797 1 83.75 100 GLN A C 1
ATOM 772 O O . GLN A 1 100 ? -6.512 -33.656 -11 1 83.75 100 GLN A O 1
ATOM 777 N N . GLY A 1 101 ? -6.746 -32.281 -9.398 1 86.19 101 GLY A N 1
ATOM 778 C CA . GLY A 1 101 ? -7.625 -31.406 -10.156 1 86.19 101 GLY A CA 1
ATOM 779 C C . GLY A 1 101 ? -6.887 -30.547 -11.156 1 86.19 101 GLY A C 1
ATOM 780 O O . GLY A 1 101 ? -5.656 -30.516 -11.164 1 86.19 101 GLY A O 1
ATOM 781 N N . PRO A 1 102 ? -7.672 -30.109 -12.156 1 94.44 102 PRO A N 1
ATOM 782 C CA . PRO A 1 102 ? -7.055 -29.297 -13.211 1 94.44 102 PRO A CA 1
ATOM 783 C C . PRO A 1 102 ? -6.438 -28 -12.688 1 94.44 102 PRO A C 1
ATOM 785 O O . PRO A 1 102 ? -5.609 -27.391 -13.359 1 94.44 102 PRO A O 1
ATOM 788 N N . PHE A 1 103 ? -6.855 -27.656 -11.539 1 97.75 103 PHE A N 1
ATOM 789 C CA . PHE A 1 103 ? -6.395 -26.391 -10.992 1 97.75 103 PHE A CA 1
ATOM 790 C C . PHE A 1 103 ? -5.418 -26.609 -9.844 1 97.75 103 PHE A C 1
ATOM 792 O O . PHE A 1 103 ? -5.434 -27.656 -9.203 1 97.75 103 PHE A O 1
ATOM 799 N N . ILE A 1 104 ? -4.512 -25.703 -9.672 1 98 104 ILE A N 1
ATOM 800 C CA . ILE A 1 104 ? -3.672 -25.672 -8.484 1 98 104 ILE A CA 1
ATOM 801 C C . ILE A 1 104 ? -4.32 -24.797 -7.418 1 98 104 ILE A C 1
ATOM 803 O O . ILE A 1 104 ? -4.176 -23.578 -7.441 1 98 104 ILE A O 1
ATOM 807 N N . GLN A 1 105 ? -5.055 -25.359 -6.574 1 97.94 105 GLN A N 1
ATOM 808 C CA . GLN A 1 105 ? -5.727 -24.75 -5.434 1 97.94 105 GLN A CA 1
ATOM 809 C C . GLN A 1 105 ? -5.457 -25.531 -4.152 1 97.94 105 GLN A C 1
ATOM 811 O O . GLN A 1 105 ? -5.434 -26.766 -4.16 1 97.94 105 GLN A O 1
ATOM 816 N N . TYR A 1 106 ? -5.141 -24.797 -3.105 1 98.31 106 TYR A N 1
ATOM 817 C CA . TYR A 1 106 ? -4.809 -25.531 -1.886 1 98.31 106 TYR A CA 1
ATOM 818 C C . TYR A 1 106 ? -5.035 -24.656 -0.654 1 98.31 106 TYR A C 1
ATOM 820 O O . TYR A 1 106 ? -5.199 -23.438 -0.766 1 98.31 106 TYR A O 1
ATOM 828 N N . ALA A 1 107 ? -5.109 -25.344 0.441 1 98.25 107 ALA A N 1
ATOM 829 C CA . ALA A 1 107 ? -5.234 -24.719 1.752 1 98.25 107 ALA A CA 1
ATOM 830 C C . ALA A 1 107 ? -4.027 -25.016 2.629 1 98.25 107 ALA A C 1
ATOM 832 O O . ALA A 1 107 ? -3.525 -26.156 2.629 1 98.25 107 ALA A O 1
ATOM 833 N N . VAL A 1 108 ? -3.436 -24.031 3.18 1 98.44 108 VAL A N 1
ATOM 834 C CA . VAL A 1 108 ? -2.438 -24.203 4.23 1 98.44 108 VAL A CA 1
ATOM 835 C C . VAL A 1 108 ? -3.055 -23.875 5.586 1 98.44 108 VAL A C 1
ATOM 837 O O . VAL A 1 108 ? -3.504 -22.75 5.812 1 98.44 108 VAL A O 1
ATOM 840 N N . GLU A 1 109 ? -2.982 -24.797 6.555 1 97.44 109 GLU A N 1
ATOM 841 C CA . GLU A 1 109 ? -3.73 -24.719 7.805 1 97.44 109 GLU A CA 1
ATOM 842 C C . GLU A 1 109 ? -2.793 -24.578 9 1 97.44 109 GLU A C 1
ATOM 844 O O . GLU A 1 109 ? -3.246 -24.453 10.141 1 97.44 109 GLU A O 1
ATOM 849 N N . THR A 1 110 ? -1.537 -24.531 8.742 1 96.69 110 THR A N 1
ATOM 850 C CA . THR A 1 110 ? -0.561 -24.75 9.805 1 96.69 110 THR A CA 1
ATOM 851 C C . THR A 1 110 ? -0.238 -23.438 10.516 1 96.69 110 THR A C 1
ATOM 853 O O . THR A 1 110 ? 0.447 -23.438 11.547 1 96.69 110 THR A O 1
ATOM 856 N N . TYR A 1 111 ? -0.667 -22.297 10.016 1 98 111 TYR A N 1
ATOM 857 C CA . TYR A 1 111 ? -0.334 -20.984 10.57 1 98 111 TYR A CA 1
ATOM 858 C C . TYR A 1 111 ? -1.552 -20.344 11.227 1 98 111 TYR A C 1
ATOM 860 O O . TYR A 1 111 ? -2.68 -20.812 11.047 1 98 111 TYR A O 1
ATOM 868 N N . PRO A 1 112 ? -1.312 -19.328 12.062 1 97.88 112 PRO A N 1
ATOM 869 C CA . PRO A 1 112 ? -2.449 -18.594 12.633 1 97.88 112 PRO A CA 1
ATOM 870 C C . PRO A 1 112 ? -3.404 -18.078 11.562 1 97.88 112 PRO A C 1
ATOM 872 O O . PRO A 1 112 ? -4.621 -18.094 11.758 1 97.88 112 PRO A O 1
ATOM 875 N N . LEU A 1 113 ? -2.895 -17.641 10.484 1 98.5 113 LEU A N 1
ATOM 876 C CA . LEU A 1 113 ? -3.701 -17.328 9.312 1 98.5 113 LEU A CA 1
ATOM 877 C C . LEU A 1 113 ? -3.836 -18.531 8.398 1 98.5 113 LEU A C 1
ATOM 879 O O . LEU A 1 113 ? -2.844 -19.203 8.086 1 98.5 113 LEU A O 1
ATOM 883 N N . ARG A 1 114 ? -5.09 -18.797 8.086 1 98.62 114 ARG A N 1
ATOM 884 C CA . ARG A 1 114 ? -5.328 -19.781 7.031 1 98.62 114 ARG A CA 1
ATOM 885 C C . ARG A 1 114 ? -5.004 -19.188 5.66 1 98.62 114 ARG A C 1
ATOM 887 O O . ARG A 1 114 ? -5.344 -18.047 5.371 1 98.62 114 ARG A O 1
ATOM 894 N N . LEU A 1 115 ? -4.289 -19.984 4.844 1 98.88 115 LEU A N 1
ATOM 895 C CA . LEU A 1 115 ? -3.967 -19.547 3.488 1 98.88 115 LEU A CA 1
ATOM 896 C C . LEU A 1 115 ? -4.75 -20.359 2.461 1 98.88 115 LEU A C 1
ATOM 898 O O . LEU A 1 115 ? -4.637 -21.594 2.418 1 98.88 115 LEU A O 1
ATOM 902 N N . LEU A 1 116 ? -5.562 -19.688 1.691 1 98.94 116 LEU A N 1
ATOM 903 C CA . LEU A 1 116 ? -6.285 -20.328 0.599 1 98.94 116 LEU A CA 1
ATOM 904 C C . LEU A 1 116 ? -5.805 -19.812 -0.751 1 98.94 116 LEU A C 1
ATOM 906 O O . LEU A 1 116 ? -6.039 -18.641 -1.09 1 98.94 116 LEU A O 1
ATOM 910 N N . ALA A 1 117 ? -5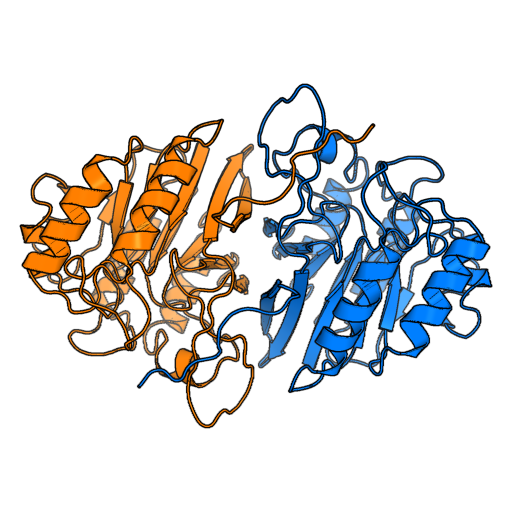.137 -20.672 -1.488 1 98.81 117 ALA A N 1
ATOM 911 C CA . ALA A 1 117 ? -4.609 -20.297 -2.797 1 98.81 117 ALA A CA 1
ATOM 912 C C . ALA A 1 117 ? -5.582 -20.672 -3.91 1 98.81 117 ALA A C 1
ATOM 914 O O . ALA A 1 117 ? -6.004 -21.828 -4.004 1 98.81 117 ALA A O 1
ATOM 915 N N . LEU A 1 118 ? -5.906 -19.688 -4.691 1 98.56 118 LEU A N 1
ATOM 916 C CA . LEU A 1 118 ? -6.855 -19.844 -5.785 1 98.56 118 LEU A CA 1
ATOM 917 C C . LEU A 1 118 ? -6.168 -19.672 -7.137 1 98.56 118 LEU A C 1
ATOM 919 O O . LEU A 1 118 ? -5.562 -18.625 -7.395 1 98.56 118 LEU A O 1
ATOM 923 N N . ASP A 1 119 ? -6.309 -20.641 -7.969 1 98.69 119 ASP A N 1
ATOM 924 C CA . ASP A 1 119 ? -5.723 -20.625 -9.305 1 98.69 119 ASP A CA 1
ATOM 925 C C . ASP A 1 119 ? -6.59 -19.828 -10.273 1 98.69 119 ASP A C 1
ATOM 927 O O . ASP A 1 119 ? -7.691 -20.25 -10.625 1 98.69 119 ASP A O 1
ATOM 931 N N . THR A 1 120 ? -6.043 -18.734 -10.805 1 98.94 120 THR A N 1
ATOM 932 C CA . THR A 1 120 ? -6.836 -17.891 -11.695 1 98.94 120 THR A CA 1
ATOM 933 C C . THR A 1 120 ? -6.398 -18.062 -13.141 1 98.94 120 THR A C 1
ATOM 935 O O . THR A 1 120 ? -6.895 -17.375 -14.031 1 98.94 120 THR A O 1
ATOM 938 N N . VAL A 1 121 ? -5.562 -18.953 -13.445 1 98.81 121 VAL A N 1
ATOM 939 C CA . VAL A 1 121 ? -4.887 -19.094 -14.734 1 98.81 121 VAL A CA 1
ATOM 940 C C . VAL A 1 121 ? -5.875 -19.578 -15.789 1 98.81 121 VAL A C 1
ATOM 942 O O . VAL A 1 121 ? -6.645 -20.516 -15.539 1 98.81 121 VAL A O 1
ATOM 945 N N . VAL A 1 122 ? -5.934 -18.906 -16.891 1 98.69 122 VAL A N 1
ATOM 946 C CA . VAL A 1 122 ? -6.469 -19.422 -18.156 1 98.69 122 VAL A CA 1
ATOM 947 C C . VAL A 1 122 ? -5.32 -19.812 -19.078 1 98.69 122 VAL A C 1
ATOM 949 O O . VAL A 1 122 ? -4.531 -18.969 -19.5 1 98.69 122 VAL A O 1
ATOM 952 N N . PRO A 1 123 ? -5.184 -21.141 -19.359 1 96.44 123 PRO A N 1
ATOM 953 C CA . PRO A 1 123 ? -4.02 -21.578 -20.125 1 96.44 123 PRO A CA 1
ATOM 954 C C . PRO A 1 123 ? -3.812 -20.781 -21.406 1 96.44 123 PRO A C 1
ATOM 956 O O . PRO A 1 123 ? -4.758 -20.578 -22.188 1 96.44 123 PRO A O 1
ATOM 959 N N . MET A 1 124 ? -2.637 -20.25 -21.562 1 95.88 124 MET A N 1
ATOM 960 C CA . MET A 1 124 ? -2.154 -19.578 -22.766 1 95.88 124 MET A CA 1
ATOM 961 C C . MET A 1 124 ? -2.814 -18.219 -22.922 1 95.88 124 MET A C 1
ATOM 963 O O . MET A 1 124 ? -2.873 -17.672 -24.031 1 95.88 124 MET A O 1
ATOM 967 N N . LYS A 1 125 ? -3.441 -17.703 -21.938 1 98.38 125 LYS A N 1
ATOM 968 C CA . LYS A 1 125 ? -4.02 -16.359 -21.922 1 98.38 125 LYS A CA 1
ATOM 969 C C . LYS A 1 125 ? -3.369 -15.492 -20.844 1 98.38 125 LYS A C 1
ATOM 971 O O . LYS A 1 125 ? -2.912 -16 -19.828 1 98.38 125 LYS A O 1
ATOM 976 N N . SER A 1 126 ? -3.383 -14.234 -21.125 1 98.38 126 SER A N 1
ATOM 977 C CA . SER A 1 126 ? -2.803 -13.305 -20.156 1 98.38 126 SER A CA 1
ATOM 978 C C . SER A 1 126 ? -3.801 -12.961 -19.062 1 98.38 126 SER A C 1
ATOM 980 O O . SER A 1 126 ? -3.406 -12.617 -17.938 1 98.38 126 SER A O 1
ATOM 982 N N . HIS A 1 127 ? -5.102 -12.961 -19.375 1 98.81 127 HIS A N 1
ATOM 983 C CA . HIS A 1 127 ? -6.129 -12.633 -18.406 1 98.81 127 HIS A CA 1
ATOM 984 C C . HIS A 1 127 ? -6.441 -13.836 -17.516 1 98.81 127 HIS A C 1
ATOM 986 O O . HIS A 1 127 ? -6.012 -14.953 -17.797 1 98.81 127 HIS A O 1
ATOM 992 N N . GLY A 1 128 ? -7.07 -13.609 -16.297 1 98.88 128 GLY A N 1
ATOM 993 C CA . GLY A 1 128 ? -7.508 -14.664 -15.391 1 98.88 128 GLY A CA 1
ATOM 994 C C . GLY A 1 128 ? -9.016 -14.828 -15.359 1 98.88 128 GLY A C 1
ATOM 995 O O . GLY A 1 128 ? -9.75 -13.961 -15.828 1 98.88 128 GLY A O 1
ATOM 996 N N . GLU A 1 129 ? -9.414 -15.938 -14.906 1 98.88 129 GLU A N 1
ATOM 997 C CA . GLU A 1 129 ? -10.828 -16.234 -14.688 1 98.88 129 GLU A CA 1
ATOM 998 C C . GLU A 1 129 ? -11.016 -17.141 -13.469 1 98.88 129 GLU A C 1
ATOM 1000 O O . GLU A 1 129 ? -10.102 -17.859 -13.07 1 98.88 129 GLU A O 1
ATOM 1005 N N . LEU A 1 130 ? -12.141 -17.047 -12.875 1 98.88 130 LEU A N 1
ATOM 1006 C CA . LEU A 1 130 ? -12.625 -17.984 -11.875 1 98.88 130 LEU A CA 1
ATOM 1007 C C . LEU A 1 130 ? -13.969 -18.578 -12.281 1 98.88 130 LEU A C 1
ATOM 1009 O O . LEU A 1 130 ? -14.984 -17.875 -12.273 1 98.88 130 LEU A O 1
ATOM 1013 N N . CYS A 1 131 ? -13.953 -19.844 -12.648 1 98.69 131 CYS A N 1
ATOM 1014 C CA . CYS A 1 131 ? -15.203 -20.531 -12.992 1 98.69 131 CYS A CA 1
ATOM 1015 C C . CYS A 1 131 ? -15.93 -21 -11.734 1 98.69 131 CYS A C 1
ATOM 1017 O O . CYS A 1 131 ? -15.438 -20.828 -10.625 1 98.69 131 CYS A O 1
ATOM 1019 N N . ASP A 1 132 ? -17.062 -21.656 -11.93 1 98.56 132 ASP A N 1
ATOM 1020 C CA . ASP A 1 132 ? -17.891 -22.109 -10.82 1 98.56 132 ASP A CA 1
ATOM 1021 C C . ASP A 1 132 ? -17.156 -23.125 -9.945 1 98.56 132 ASP A C 1
ATOM 1023 O O . ASP A 1 132 ? -17.344 -23.141 -8.727 1 98.56 132 ASP A O 1
ATOM 1027 N N . GLU A 1 133 ? -16.438 -23.922 -10.57 1 98.19 133 GLU A N 1
ATOM 1028 C CA . GLU A 1 133 ? -15.703 -24.953 -9.828 1 98.19 133 GLU A CA 1
ATOM 1029 C C . GLU A 1 133 ? -14.703 -24.312 -8.867 1 98.19 133 GLU A C 1
ATOM 1031 O O . GLU A 1 133 ? -14.625 -24.688 -7.699 1 98.19 133 GLU A O 1
ATOM 1036 N N . ARG A 1 134 ? -13.938 -23.406 -9.344 1 98.56 134 ARG A N 1
ATOM 1037 C CA . ARG A 1 134 ? -12.93 -22.734 -8.523 1 98.56 134 ARG A CA 1
ATOM 1038 C C . ARG A 1 134 ? -13.586 -21.875 -7.438 1 98.56 134 ARG A C 1
ATOM 1040 O O . ARG A 1 134 ? -13.156 -21.906 -6.281 1 98.56 134 ARG A O 1
ATOM 1047 N N . LEU A 1 135 ? -14.617 -21.141 -7.816 1 98.88 135 LEU A N 1
ATOM 1048 C CA . LEU A 1 135 ? -15.344 -20.344 -6.84 1 98.88 135 LEU A CA 1
ATOM 1049 C C . LEU A 1 135 ? -16.016 -21.219 -5.797 1 98.88 135 LEU A C 1
ATOM 1051 O O . LEU A 1 135 ? -16.031 -20.891 -4.613 1 98.88 135 LEU A O 1
ATOM 1055 N N . GLY A 1 136 ? -16.594 -22.312 -6.309 1 98.69 136 GLY A N 1
ATOM 1056 C CA . GLY A 1 136 ? -17.203 -23.25 -5.391 1 98.69 136 GLY A CA 1
ATOM 1057 C C . GLY A 1 136 ? -16.234 -23.844 -4.395 1 98.69 136 GLY A C 1
ATOM 1058 O O . GLY A 1 136 ? -16.562 -24.031 -3.227 1 98.69 136 GLY A O 1
ATOM 1059 N N . TRP A 1 137 ? -15.062 -24.141 -4.844 1 98.31 137 TRP A N 1
ATOM 1060 C CA . TRP A 1 137 ? -14.016 -24.641 -3.961 1 98.31 137 TRP A CA 1
ATOM 1061 C C . TRP A 1 137 ? -13.719 -23.641 -2.844 1 98.31 137 TRP A C 1
ATOM 1063 O O . TRP A 1 137 ? -13.648 -24.016 -1.671 1 98.31 137 TRP A O 1
ATOM 1073 N N . LEU A 1 138 ? -13.523 -22.375 -3.184 1 98.81 138 LEU A N 1
ATOM 1074 C CA . LEU A 1 138 ? -13.258 -21.344 -2.186 1 98.81 138 LEU A CA 1
ATOM 1075 C C . LEU A 1 138 ? -14.398 -21.25 -1.18 1 98.81 138 LEU A C 1
ATOM 1077 O O . LEU A 1 138 ? -14.164 -21.219 0.031 1 98.81 138 LEU A O 1
ATOM 1081 N N . ALA A 1 139 ? -15.594 -21.156 -1.71 1 98.81 139 ALA A N 1
ATOM 1082 C CA . ALA A 1 139 ? -16.781 -21.062 -0.853 1 98.81 139 ALA A CA 1
ATOM 1083 C C . ALA A 1 139 ? -16.828 -22.219 0.141 1 98.81 139 ALA A C 1
ATOM 1085 O O . ALA A 1 139 ? -17.125 -22.016 1.322 1 98.81 139 ALA A O 1
ATOM 1086 N N . ALA A 1 140 ? -16.578 -23.391 -0.359 1 98.69 140 ALA A N 1
ATOM 1087 C CA . ALA A 1 140 ? -16.594 -24.578 0.493 1 98.69 140 ALA A CA 1
ATOM 1088 C C . ALA A 1 140 ? -15.523 -24.484 1.575 1 98.69 140 ALA A C 1
ATOM 1090 O O . ALA A 1 140 ? -15.789 -24.797 2.742 1 98.69 140 ALA A O 1
ATOM 1091 N N . ARG A 1 141 ? -14.328 -24.109 1.198 1 98.56 141 ARG A N 1
ATOM 1092 C CA . ARG A 1 141 ? -13.242 -24.016 2.164 1 98.56 141 ARG A CA 1
ATOM 1093 C C . ARG A 1 141 ? -13.555 -22.984 3.242 1 98.56 141 ARG A C 1
ATOM 1095 O O . ARG A 1 141 ? -13.312 -23.219 4.426 1 98.56 141 ARG A O 1
ATOM 1102 N N . LEU A 1 142 ? -14.031 -21.828 2.832 1 98.75 142 LEU A N 1
ATOM 1103 C CA . LEU A 1 142 ? -14.352 -20.781 3.793 1 98.75 142 LEU A CA 1
ATOM 1104 C C . LEU A 1 142 ? -15.453 -21.234 4.742 1 98.75 142 LEU A C 1
ATOM 1106 O O . LEU A 1 142 ? -15.422 -20.922 5.938 1 98.75 142 LEU A O 1
ATOM 1110 N N . ALA A 1 143 ? -16.375 -21.969 4.23 1 98.69 143 ALA A N 1
ATOM 1111 C CA . ALA A 1 143 ? -17.5 -22.453 5.031 1 98.69 143 ALA A CA 1
ATOM 1112 C C . ALA A 1 143 ? -17.031 -23.438 6.09 1 98.69 143 ALA A C 1
ATOM 1114 O O . ALA A 1 143 ? -17.641 -23.562 7.152 1 98.69 143 ALA A O 1
ATOM 1115 N N . GLU A 1 144 ? -15.992 -24.141 5.812 1 98.38 144 GLU A N 1
ATOM 1116 C CA . GLU A 1 144 ? -15.43 -25.109 6.754 1 98.38 144 GLU A CA 1
ATOM 1117 C C . GLU A 1 144 ? -15.023 -24.438 8.062 1 98.38 144 GLU A C 1
ATOM 1119 O O . GLU A 1 144 ? -15.133 -25.031 9.133 1 98.38 144 GLU A O 1
ATOM 1124 N N . GLN A 1 145 ? -14.516 -23.234 7.977 1 98 145 GLN A N 1
ATOM 1125 C CA . GLN A 1 145 ? -14.023 -22.469 9.117 1 98 145 GLN A CA 1
ATOM 1126 C C . GLN A 1 145 ? -14.383 -21 8.984 1 98 145 GLN A C 1
ATOM 1128 O O . GLN A 1 145 ? -13.5 -20.141 8.891 1 98 145 GLN A O 1
ATOM 1133 N N . PRO A 1 146 ? -15.625 -20.703 9.109 1 97.75 146 PRO A N 1
ATOM 1134 C CA . PRO A 1 146 ? -16.125 -19.375 8.773 1 97.75 146 PRO A CA 1
ATOM 1135 C C . PRO A 1 146 ? -15.531 -18.281 9.664 1 97.75 146 PRO A C 1
ATOM 1137 O O . PRO A 1 146 ? -15.492 -17.109 9.266 1 97.75 146 PRO A O 1
ATOM 1140 N N . ASP A 1 147 ? -15.023 -18.625 10.867 1 97.38 147 ASP A N 1
ATOM 1141 C CA . ASP A 1 147 ? -14.539 -17.609 11.797 1 97.38 147 ASP A CA 1
ATOM 1142 C C . ASP A 1 147 ? -13.016 -17.609 11.859 1 97.38 147 ASP A C 1
ATOM 1144 O O . ASP A 1 147 ? -12.422 -16.875 12.656 1 97.38 147 ASP A O 1
ATOM 1148 N N . ARG A 1 148 ? -12.375 -18.406 11.031 1 98 148 ARG A N 1
ATOM 1149 C CA . ARG A 1 148 ? -10.922 -18.453 11 1 98 148 ARG A CA 1
ATOM 1150 C C . ARG A 1 148 ? -10.352 -17.344 10.141 1 98 148 ARG A C 1
ATOM 1152 O O . ARG A 1 148 ? -10.766 -17.156 8.992 1 98 148 ARG A O 1
ATOM 1159 N N . PRO A 1 149 ? -9.422 -16.438 10.797 1 98.69 149 PRO A N 1
ATOM 1160 C CA . PRO A 1 149 ? -8.758 -15.461 9.93 1 98.69 149 PRO A CA 1
ATOM 1161 C C . PRO A 1 149 ? -8.078 -16.109 8.727 1 98.69 149 PRO A C 1
ATOM 1163 O O . PRO A 1 149 ? -7.348 -17.094 8.875 1 98.69 149 PRO A O 1
ATOM 1166 N N . THR A 1 150 ? -8.359 -15.57 7.512 1 98.88 150 THR A N 1
ATOM 1167 C CA . THR A 1 150 ? -7.961 -16.234 6.281 1 98.88 150 THR A CA 1
ATOM 1168 C C . THR A 1 150 ? -7.398 -15.242 5.273 1 98.88 150 THR A C 1
ATOM 1170 O O . THR A 1 150 ? -7.91 -14.125 5.145 1 98.88 150 THR A O 1
ATOM 1173 N N . LEU A 1 151 ? -6.332 -15.641 4.633 1 98.94 151 LEU A N 1
ATOM 1174 C CA . LEU A 1 151 ? -5.855 -14.969 3.432 1 98.94 151 LEU A CA 1
ATOM 1175 C C . LEU A 1 151 ? -6.254 -15.742 2.18 1 98.94 151 LEU A C 1
ATOM 1177 O O . LEU A 1 151 ? -6.164 -16.969 2.154 1 98.94 151 LEU A O 1
ATOM 1181 N N . VAL A 1 152 ? -6.73 -15.023 1.228 1 98.94 152 VAL A N 1
ATOM 1182 C CA . VAL A 1 152 ? -6.934 -15.594 -0.097 1 98.94 152 VAL A CA 1
ATOM 1183 C C . VAL A 1 152 ? -5.816 -15.148 -1.035 1 98.94 152 VAL A C 1
ATOM 1185 O O . VAL A 1 152 ? -5.535 -13.953 -1.145 1 98.94 152 VAL A O 1
ATOM 1188 N N . LEU A 1 153 ? -5.16 -16.094 -1.643 1 98.94 153 LEU A N 1
ATOM 1189 C CA . LEU A 1 153 ? -4.066 -15.828 -2.574 1 98.94 153 LEU A CA 1
ATOM 1190 C C . LEU A 1 153 ? -4.5 -16.109 -4.012 1 98.94 153 LEU A C 1
ATOM 1192 O O . LEU A 1 153 ? -5.086 -17.156 -4.297 1 98.94 153 LEU A O 1
ATOM 1196 N N . MET A 1 154 ? -4.195 -15.164 -4.887 1 98.94 154 MET A N 1
ATOM 1197 C CA . MET A 1 154 ? -4.406 -15.367 -6.316 1 98.94 154 MET A CA 1
ATOM 1198 C C . MET A 1 154 ? -3.484 -14.477 -7.137 1 98.94 154 MET A C 1
ATOM 1200 O O . MET A 1 154 ? -2.777 -13.633 -6.582 1 98.94 154 MET A O 1
ATOM 1204 N N . HIS A 1 155 ? -3.412 -14.727 -8.398 1 98.94 155 HIS A N 1
ATOM 1205 C CA . HIS A 1 155 ? -2.451 -13.977 -9.195 1 98.94 155 HIS A CA 1
ATOM 1206 C C . HIS A 1 155 ? -3.082 -12.711 -9.773 1 98.94 155 HIS A C 1
ATOM 1208 O O . HIS A 1 155 ? -2.543 -11.617 -9.617 1 98.94 155 HIS A O 1
ATOM 1214 N N . HIS A 1 156 ? -4.277 -12.828 -10.422 1 98.94 156 HIS A N 1
ATOM 1215 C CA . HIS A 1 156 ? -4.949 -11.719 -11.086 1 98.94 156 HIS A CA 1
ATOM 1216 C C . HIS A 1 156 ? -5.836 -10.953 -10.117 1 98.94 156 HIS A C 1
ATOM 1218 O O . HIS A 1 156 ? -6.73 -11.531 -9.492 1 98.94 156 HIS A O 1
ATOM 1224 N N . PRO A 1 157 ? -5.613 -9.672 -9.961 1 98.88 157 PRO A N 1
ATOM 1225 C CA . PRO A 1 157 ? -6.48 -8.922 -9.055 1 98.88 157 PRO A CA 1
ATOM 1226 C C . PRO A 1 157 ? -7.91 -8.789 -9.57 1 98.88 157 PRO A C 1
ATOM 1228 O O . PRO A 1 157 ? -8.117 -8.633 -10.781 1 98.88 157 PRO A O 1
ATOM 1231 N N . PRO A 1 158 ? -8.867 -8.805 -8.734 1 98.75 158 PRO A N 1
ATOM 1232 C CA . PRO A 1 158 ? -10.281 -8.773 -9.125 1 98.75 158 PRO A CA 1
ATOM 1233 C C . PRO A 1 158 ? -10.844 -7.352 -9.18 1 98.75 158 PRO A C 1
ATOM 1235 O O . PRO A 1 158 ? -12 -7.129 -8.82 1 98.75 158 PRO A O 1
ATOM 1238 N N . PHE A 1 159 ? -9.984 -6.332 -9.422 1 98.38 159 PHE A N 1
ATOM 1239 C CA . PHE A 1 159 ? -10.453 -4.953 -9.453 1 98.38 159 PHE A CA 1
ATOM 1240 C C . PHE A 1 159 ? -9.727 -4.156 -10.531 1 98.38 159 PHE A C 1
ATOM 1242 O O . PHE A 1 159 ? -8.641 -4.535 -10.961 1 98.38 159 PHE A O 1
ATOM 1249 N N . GLN A 1 160 ? -10.344 -3.062 -10.969 1 98.06 160 GLN A N 1
ATOM 1250 C CA . GLN A 1 160 ? -9.711 -2.143 -11.906 1 98.06 160 GLN A CA 1
ATOM 1251 C C . GLN A 1 160 ? -8.633 -1.311 -11.227 1 98.06 160 GLN A C 1
ATOM 1253 O O . GLN A 1 160 ? -8.82 -0.841 -10.102 1 98.06 160 GLN A O 1
ATOM 1258 N N . THR A 1 161 ? -7.535 -1.126 -11.93 1 98.5 161 THR A N 1
ATOM 1259 C CA . THR A 1 161 ? -6.41 -0.394 -11.352 1 98.5 161 THR A CA 1
ATOM 1260 C C . THR A 1 161 ? -6.277 0.982 -12 1 98.5 161 THR A C 1
ATOM 1262 O O . THR A 1 161 ? -5.582 1.855 -11.477 1 98.5 161 THR A O 1
ATOM 1265 N N . GLY A 1 162 ? -6.891 1.177 -13.133 1 98.5 162 GLY A N 1
ATOM 1266 C CA . GLY A 1 162 ? -6.723 2.4 -13.898 1 98.5 162 GLY A CA 1
ATOM 1267 C C . GLY A 1 162 ? -5.594 2.322 -14.914 1 98.5 162 GLY A C 1
ATOM 1268 O O . GLY A 1 162 ? -5.449 3.205 -15.758 1 98.5 162 GLY A O 1
ATOM 1269 N N . ILE A 1 163 ? -4.742 1.332 -14.812 1 98.38 163 ILE A N 1
ATOM 1270 C CA . ILE A 1 163 ? -3.779 1.005 -15.859 1 98.38 163 ILE A CA 1
ATOM 1271 C C . ILE A 1 163 ? -4.453 0.155 -16.938 1 98.38 163 ILE A C 1
ATOM 1273 O O . ILE A 1 163 ? -4.527 -1.07 -16.812 1 98.38 163 ILE A O 1
ATOM 1277 N N . GLU A 1 164 ? -4.879 0.769 -17.969 1 97.44 164 GLU A N 1
ATOM 1278 C CA . GLU A 1 164 ? -5.891 0.231 -18.875 1 97.44 164 GLU A CA 1
ATOM 1279 C C . GLU A 1 164 ? -5.445 -1.101 -19.469 1 97.44 164 GLU A C 1
ATOM 1281 O O . GLU A 1 164 ? -6.207 -2.07 -19.484 1 97.44 164 GLU A O 1
ATOM 1286 N N . HIS A 1 165 ? -4.207 -1.223 -20 1 97.31 165 HIS A N 1
ATOM 1287 C CA . HIS A 1 165 ? -3.727 -2.449 -20.625 1 97.31 165 HIS A CA 1
ATOM 1288 C C . HIS A 1 165 ? -3.729 -3.609 -19.641 1 97.31 165 HIS A C 1
ATOM 1290 O O . HIS A 1 165 ? -3.996 -4.754 -20.016 1 97.31 165 HIS A O 1
ATOM 1296 N N . MET A 1 166 ? -3.432 -3.293 -18.406 1 98.25 166 MET A N 1
ATOM 1297 C CA . MET A 1 166 ? -3.393 -4.34 -17.391 1 98.25 166 MET A CA 1
ATOM 1298 C C . MET A 1 166 ? -4.801 -4.719 -16.953 1 98.25 166 MET A C 1
ATOM 1300 O O . MET A 1 166 ? -5.07 -5.887 -16.656 1 98.25 166 MET A O 1
ATOM 1304 N N . ASP A 1 167 ? -5.672 -3.715 -16.859 1 98.31 167 ASP A N 1
ATOM 1305 C CA . ASP A 1 167 ? -7.07 -4.004 -16.562 1 98.31 167 ASP A CA 1
ATOM 1306 C C . ASP A 1 167 ? 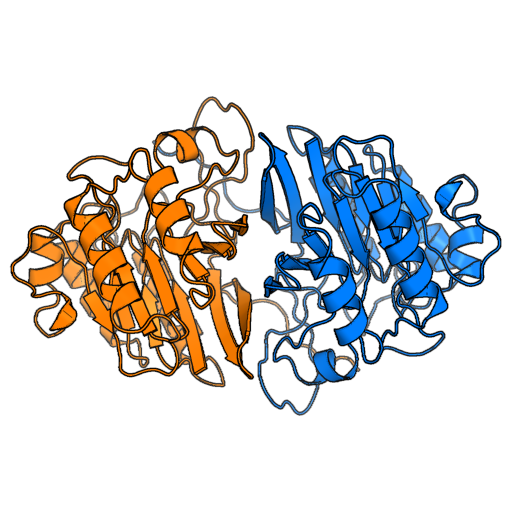-7.68 -4.918 -17.62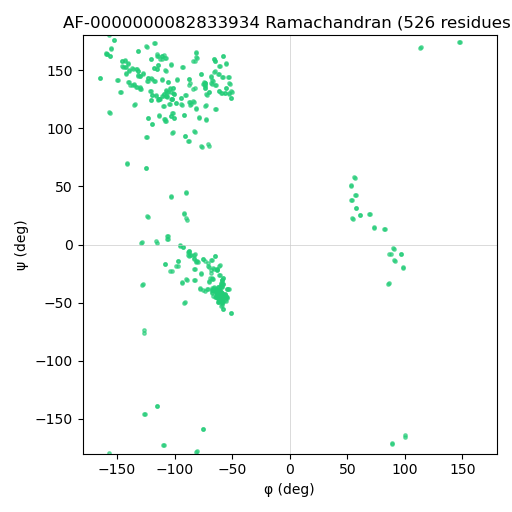5 1 98.31 167 ASP A C 1
ATOM 1308 O O . ASP A 1 167 ? -8.516 -5.766 -17.312 1 98.31 167 ASP A O 1
ATOM 1312 N N . ASP A 1 168 ? -7.207 -4.824 -18.891 1 98.12 168 ASP A N 1
ATOM 1313 C CA . ASP A 1 168 ? -7.711 -5.625 -20 1 98.12 168 ASP A CA 1
ATOM 1314 C C . ASP A 1 168 ? -7.289 -7.086 -19.844 1 98.12 168 ASP A C 1
ATOM 1316 O O . ASP A 1 168 ? -7.871 -7.973 -20.484 1 98.12 168 ASP A O 1
ATOM 1320 N N . ILE A 1 169 ? -6.301 -7.293 -19.047 1 98.38 169 ILE A N 1
ATOM 1321 C CA . ILE A 1 169 ? -5.84 -8.664 -18.875 1 98.38 169 ILE A CA 1
ATOM 1322 C C . ILE A 1 169 ? -5.883 -9.039 -17.391 1 98.38 169 ILE A C 1
ATOM 1324 O O . ILE A 1 169 ? -5.082 -9.852 -16.938 1 98.38 169 ILE A O 1
ATOM 1328 N N . GLY A 1 170 ? -6.711 -8.391 -16.594 1 98.56 170 GLY A N 1
ATOM 1329 C CA . GLY A 1 170 ? -6.988 -8.758 -15.219 1 98.56 170 GLY A CA 1
ATOM 1330 C C . GLY A 1 170 ? -7.902 -9.961 -15.086 1 98.56 170 GLY A C 1
ATOM 1331 O O . GLY A 1 170 ? -7.93 -10.82 -15.969 1 98.56 170 GLY A O 1
ATOM 1332 N N . LEU A 1 171 ? -8.547 -10.125 -13.953 1 98.88 171 LEU A N 1
ATOM 1333 C CA . LEU A 1 171 ? -9.555 -11.164 -13.789 1 98.88 171 LEU A CA 1
ATOM 1334 C C . LEU A 1 171 ? -10.828 -10.812 -14.547 1 98.88 171 LEU A C 1
ATOM 1336 O O . LEU A 1 171 ? -11.625 -9.984 -14.078 1 98.88 171 LEU A O 1
ATOM 1340 N N . LEU A 1 172 ? -11.102 -11.484 -15.633 1 98.69 172 LEU A N 1
ATOM 1341 C CA . LEU A 1 172 ? -12.148 -11.023 -16.547 1 98.69 172 LEU A CA 1
ATOM 1342 C C . LEU A 1 172 ? -13.461 -11.758 -16.281 1 98.69 172 LEU A C 1
ATOM 1344 O O . LEU A 1 172 ? -14.516 -11.352 -16.781 1 98.69 172 LEU A O 1
ATOM 1348 N N . ALA A 1 173 ? -13.469 -12.82 -15.547 1 98.75 173 ALA A N 1
ATOM 1349 C CA . ALA A 1 173 ? -14.672 -13.547 -15.148 1 98.75 173 ALA A CA 1
ATOM 1350 C C . ALA A 1 173 ? -14.578 -14.023 -13.703 1 98.75 173 ALA A C 1
ATOM 1352 O O . ALA A 1 173 ? -13.508 -14.453 -13.258 1 98.75 173 ALA A O 1
ATOM 1353 N N . GLY A 1 174 ? -15.648 -13.938 -13 1 98.88 174 GLY A N 1
ATOM 1354 C CA . GLY A 1 174 ? -15.719 -14.484 -11.656 1 98.88 174 GLY A CA 1
ATOM 1355 C C . GLY A 1 174 ? -15.469 -13.453 -10.578 1 98.88 174 GLY A C 1
ATOM 1356 O O . GLY A 1 174 ? -15.609 -13.742 -9.391 1 98.88 174 GLY A O 1
ATOM 1357 N N . GLY A 1 175 ? -15.047 -12.211 -10.984 1 98.69 175 GLY A N 1
ATOM 1358 C CA . GLY A 1 175 ? -14.727 -11.156 -10.039 1 98.69 175 GLY A CA 1
ATOM 1359 C C . GLY A 1 175 ? -15.875 -10.805 -9.117 1 98.69 175 GLY A C 1
ATOM 1360 O O . GLY A 1 175 ? -15.734 -10.859 -7.891 1 98.69 175 GLY A O 1
ATOM 1361 N N . PRO A 1 176 ? -17.031 -10.469 -9.703 1 98.62 176 PRO A N 1
ATOM 1362 C CA . PRO A 1 176 ? -18.188 -10.125 -8.875 1 98.62 176 PRO A CA 1
ATOM 1363 C C . PRO A 1 176 ? -18.609 -11.273 -7.961 1 98.62 176 PRO A C 1
ATOM 1365 O O . PRO A 1 176 ? -18.984 -11.047 -6.805 1 98.62 176 PRO A O 1
ATOM 1368 N N . GLU A 1 177 ? -18.594 -12.523 -8.453 1 98.88 177 GLU A N 1
ATOM 1369 C CA . GLU A 1 177 ? -18.922 -13.688 -7.645 1 98.88 177 GLU A CA 1
ATOM 1370 C C . GLU A 1 177 ? -17.938 -13.867 -6.5 1 98.88 177 GLU A C 1
ATOM 1372 O O . GLU A 1 177 ? -18.328 -14.156 -5.367 1 98.88 177 GLU A O 1
ATOM 1377 N N . LEU A 1 178 ? -16.672 -13.711 -6.809 1 98.94 178 LEU A N 1
ATOM 1378 C CA . LEU A 1 178 ? -15.648 -13.766 -5.77 1 98.94 178 LEU A CA 1
ATOM 1379 C C . LEU A 1 178 ? -15.93 -12.758 -4.668 1 98.94 178 LEU A C 1
ATOM 1381 O O . LEU A 1 178 ? -15.844 -13.086 -3.48 1 98.94 178 LEU A O 1
ATOM 1385 N N . GLU A 1 179 ? -16.219 -11.523 -5.031 1 98.81 179 GLU A N 1
ATOM 1386 C CA . GLU A 1 179 ? -16.484 -10.469 -4.059 1 98.81 179 GLU A CA 1
ATOM 1387 C C . GLU A 1 179 ? -17.656 -10.828 -3.152 1 98.81 179 GLU A C 1
ATOM 1389 O O . GLU A 1 179 ? -17.609 -10.57 -1.946 1 98.81 179 GLU A O 1
ATOM 1394 N N . ARG A 1 180 ? -18.688 -11.391 -3.725 1 98.69 180 ARG A N 1
ATOM 1395 C CA . ARG A 1 180 ? -19.859 -11.812 -2.945 1 98.69 180 ARG A CA 1
ATOM 1396 C C . ARG A 1 180 ? -19.484 -12.906 -1.951 1 98.69 180 ARG A C 1
ATOM 1398 O O . ARG A 1 180 ? -19.953 -12.898 -0.81 1 98.69 180 ARG A O 1
ATOM 1405 N N . ILE A 1 181 ? -18.688 -13.852 -2.412 1 98.88 181 ILE A N 1
ATOM 1406 C CA . ILE A 1 181 ? -18.25 -14.93 -1.535 1 98.88 181 ILE A CA 1
ATOM 1407 C C . ILE A 1 181 ? -17.438 -14.359 -0.372 1 98.88 181 ILE A C 1
ATOM 1409 O O . ILE A 1 181 ? -17.719 -14.664 0.791 1 98.88 181 ILE A O 1
ATOM 1413 N N . VAL A 1 182 ? -16.484 -13.516 -0.661 1 98.75 182 VAL A N 1
ATOM 1414 C CA . VAL A 1 182 ? -15.602 -12.922 0.344 1 98.75 182 VAL A CA 1
ATOM 1415 C C . VAL A 1 182 ? -16.422 -12.102 1.334 1 98.75 182 VAL A C 1
ATOM 1417 O O . VAL A 1 182 ? -16.172 -12.148 2.541 1 98.75 182 VAL A O 1
ATOM 1420 N N . ALA A 1 183 ? -17.406 -11.406 0.873 1 98.44 183 ALA A N 1
ATOM 1421 C CA . ALA A 1 183 ? -18.234 -10.516 1.686 1 98.44 183 ALA A CA 1
ATOM 1422 C C . ALA A 1 183 ? -19 -11.297 2.75 1 98.44 183 ALA A C 1
ATOM 1424 O O . ALA A 1 183 ? -19.406 -10.734 3.768 1 98.44 183 ALA A O 1
ATOM 1425 N N . ARG A 1 184 ? -19.172 -12.562 2.553 1 98.44 184 ARG A N 1
ATOM 1426 C CA . ARG A 1 184 ? -19.922 -13.391 3.488 1 98.44 184 ARG A CA 1
ATOM 1427 C C . ARG A 1 184 ? -19.047 -13.797 4.676 1 98.44 184 ARG A C 1
ATOM 1429 O O . ARG A 1 184 ? -19.562 -14.258 5.699 1 98.44 184 ARG A O 1
ATOM 1436 N N . TYR A 1 185 ? -17.812 -13.625 4.539 1 98.38 185 TYR A N 1
ATOM 1437 C CA . TYR A 1 185 ? -16.891 -14.094 5.57 1 98.38 185 TYR A CA 1
ATOM 1438 C C . TYR A 1 185 ? -16 -12.953 6.074 1 98.38 185 TYR A C 1
ATOM 1440 O O . TYR A 1 185 ? -14.883 -12.773 5.602 1 98.38 185 TYR A O 1
ATOM 1448 N N . PRO A 1 186 ? -16.406 -12.273 7.125 1 96.31 186 PRO A N 1
ATOM 1449 C CA . PRO A 1 186 ? -15.719 -11.086 7.613 1 96.31 186 PRO A CA 1
ATOM 1450 C C . PRO A 1 186 ? -14.312 -11.383 8.117 1 96.31 186 PRO A C 1
ATOM 1452 O O . PRO A 1 186 ? -13.516 -10.469 8.336 1 96.31 186 PRO A O 1
ATOM 1455 N N . ARG A 1 187 ? -13.977 -12.664 8.234 1 97.56 187 ARG A N 1
ATOM 1456 C CA . ARG A 1 187 ? -12.656 -12.992 8.758 1 97.56 187 ARG A CA 1
ATOM 1457 C C . ARG A 1 187 ? -11.664 -13.227 7.629 1 97.56 187 ARG A C 1
ATOM 1459 O O . ARG A 1 187 ? -10.484 -13.492 7.875 1 97.56 187 ARG A O 1
ATOM 1466 N N . VAL A 1 188 ? -12.094 -13.133 6.355 1 98.69 188 VAL A N 1
ATOM 1467 C CA . VAL A 1 188 ? -11.117 -12.977 5.281 1 98.69 188 VAL A CA 1
ATOM 1468 C C . VAL A 1 188 ? -10.383 -11.648 5.434 1 98.69 188 VAL A C 1
ATOM 1470 O O . VAL A 1 188 ? -10.992 -10.578 5.32 1 98.69 188 VAL A O 1
ATOM 1473 N N . GLU A 1 189 ? -9.117 -11.719 5.656 1 98.62 189 GLU A N 1
ATOM 1474 C CA . GLU A 1 189 ? -8.352 -10.539 6.051 1 98.62 189 GLU A CA 1
ATOM 1475 C C . GLU A 1 189 ? -7.809 -9.805 4.828 1 98.62 189 GLU A C 1
ATOM 1477 O O . GLU A 1 189 ? -7.598 -8.586 4.875 1 98.62 189 GLU A O 1
ATOM 1482 N N . ARG A 1 190 ? -7.547 -10.562 3.777 1 98.75 190 ARG A N 1
ATOM 1483 C CA . ARG A 1 190 ? -6.938 -9.977 2.586 1 98.75 190 ARG A CA 1
ATOM 1484 C C . ARG A 1 190 ? -7.059 -10.914 1.392 1 98.75 190 ARG A C 1
ATOM 1486 O O . ARG A 1 190 ? -7.059 -12.141 1.555 1 98.75 190 ARG A O 1
ATOM 1493 N N . VAL A 1 191 ? -7.262 -10.32 0.265 1 98.94 191 VAL A N 1
ATOM 1494 C CA . VAL A 1 191 ? -7.012 -10.984 -1.01 1 98.94 191 VAL A CA 1
ATOM 1495 C C . VAL A 1 191 ? -5.699 -10.484 -1.606 1 98.94 191 VAL A C 1
ATOM 1497 O O . VAL A 1 191 ? -5.617 -9.336 -2.059 1 98.94 191 VAL A O 1
ATOM 1500 N N . LEU A 1 192 ? -4.703 -11.391 -1.631 1 98.94 192 LEU A N 1
ATOM 1501 C CA . LEU A 1 192 ? -3.361 -11.023 -2.074 1 98.94 192 LEU A CA 1
ATOM 1502 C C . LEU A 1 192 ? -3.125 -11.461 -3.514 1 98.94 192 LEU A C 1
ATOM 1504 O O . LEU A 1 192 ? -3.324 -12.633 -3.852 1 98.94 192 LEU A O 1
ATOM 1508 N N . CYS A 1 193 ? -2.637 -10.5 -4.34 1 98.94 193 CYS A N 1
ATOM 1509 C CA . CYS A 1 193 ? -2.475 -10.781 -5.762 1 98.94 193 CYS A CA 1
ATOM 1510 C C . CYS A 1 193 ? -1.095 -10.352 -6.25 1 98.94 193 CYS A C 1
ATOM 1512 O O . CYS A 1 193 ? -0.344 -9.711 -5.516 1 98.94 193 CYS A O 1
ATOM 1514 N N . GLY A 1 194 ? -0.716 -10.797 -7.441 1 98.81 194 GLY A N 1
ATOM 1515 C CA . GLY A 1 194 ? 0.421 -10.328 -8.219 1 98.81 194 GLY A CA 1
ATOM 1516 C C . GLY A 1 194 ? 0.022 -9.664 -9.516 1 98.81 194 GLY A C 1
ATOM 1517 O O . GLY A 1 194 ? -0.825 -8.766 -9.531 1 98.81 194 GLY A O 1
ATOM 1518 N N . HIS A 1 195 ? 0.626 -9.844 -10.594 1 98.75 195 HIS A N 1
ATOM 1519 C CA . HIS A 1 195 ? 0.244 -9.547 -11.969 1 98.75 195 HIS A CA 1
ATOM 1520 C C . HIS A 1 195 ? 0.593 -8.109 -12.344 1 98.75 195 HIS A C 1
ATOM 1522 O O . HIS A 1 195 ? 1.076 -7.852 -13.453 1 98.75 195 HIS A O 1
ATOM 1528 N N . LEU A 1 196 ? 0.519 -7.172 -11.43 1 98.44 196 LEU A N 1
ATOM 1529 C CA . LEU A 1 196 ? 0.636 -5.75 -11.734 1 98.44 196 LEU A CA 1
ATOM 1530 C C . LEU A 1 196 ? 2.057 -5.254 -11.484 1 98.44 196 LEU A C 1
ATOM 1532 O O . LEU A 1 196 ? 2.438 -4.184 -11.961 1 98.44 196 LEU A O 1
ATOM 1536 N N . HIS A 1 197 ? 2.861 -5.941 -10.734 1 98.38 197 HIS A N 1
ATOM 1537 C CA . HIS A 1 197 ? 4.215 -5.52 -10.398 1 98.38 197 HIS A CA 1
ATOM 1538 C C . HIS A 1 197 ? 4.207 -4.195 -9.641 1 98.38 197 HIS A C 1
ATOM 1540 O O . HIS A 1 197 ? 5.082 -3.354 -9.844 1 98.38 197 HIS A O 1
ATOM 1546 N N . ARG A 1 198 ? 3.189 -3.867 -8.992 1 98.88 198 ARG A N 1
ATOM 1547 C CA . ARG A 1 198 ? 3.064 -2.621 -8.242 1 98.88 198 ARG A CA 1
ATOM 1548 C C . ARG A 1 198 ? 2.295 -2.838 -6.945 1 98.88 198 ARG A C 1
ATOM 1550 O O . ARG A 1 198 ? 1.461 -3.742 -6.855 1 98.88 198 ARG A O 1
ATOM 1557 N N . THR A 1 199 ? 2.547 -2.018 -5.941 1 98.94 199 THR A N 1
ATOM 1558 C CA . THR A 1 199 ? 1.739 -1.962 -4.727 1 98.94 199 THR A CA 1
ATOM 1559 C C . THR A 1 199 ? 0.462 -1.161 -4.965 1 98.94 199 THR A C 1
ATOM 1561 O O . THR A 1 199 ? 0.51 0.06 -5.129 1 98.94 199 THR A O 1
ATOM 1564 N N . ILE A 1 200 ? -0.667 -1.86 -4.992 1 98.94 200 ILE A N 1
ATOM 1565 C CA . ILE A 1 200 ? -1.983 -1.272 -5.211 1 98.94 200 ILE A CA 1
ATOM 1566 C C . ILE A 1 200 ? -2.984 -1.862 -4.219 1 98.94 200 ILE A C 1
ATOM 1568 O O . ILE A 1 200 ? -2.979 -3.07 -3.969 1 98.94 200 ILE A O 1
ATOM 1572 N N . PHE A 1 201 ? -3.855 -0.999 -3.658 1 98.94 201 PHE A N 1
ATOM 1573 C CA . PHE A 1 201 ? -4.84 -1.456 -2.686 1 98.94 201 PHE A CA 1
ATOM 1574 C C . PHE A 1 201 ? -6.234 -0.96 -3.053 1 98.94 201 PHE A C 1
ATOM 1576 O O . PHE A 1 201 ? -6.395 0.179 -3.494 1 98.94 201 PHE A O 1
ATOM 1583 N N . ARG A 1 202 ? -7.254 -1.76 -2.787 1 98.62 202 ARG A N 1
ATOM 1584 C CA . ARG A 1 202 ? -8.664 -1.422 -2.951 1 98.62 202 ARG A CA 1
ATOM 1585 C C . ARG A 1 202 ? -9.523 -2.162 -1.936 1 98.62 202 ARG A C 1
ATOM 1587 O O . ARG A 1 202 ? -9.25 -3.316 -1.602 1 98.62 202 ARG A O 1
ATOM 1594 N N . ARG A 1 203 ? -10.555 -1.52 -1.396 1 98.62 203 ARG A N 1
ATOM 1595 C CA . ARG A 1 203 ? -11.562 -2.277 -0.661 1 98.62 203 ARG A CA 1
ATOM 1596 C C . ARG A 1 203 ? -12.188 -3.348 -1.543 1 98.62 203 ARG A C 1
ATOM 1598 O O . ARG A 1 203 ? -12.375 -3.139 -2.744 1 98.62 203 ARG A O 1
ATOM 1605 N N . PHE A 1 204 ? -12.477 -4.438 -0.914 1 98.62 204 PHE A N 1
ATOM 1606 C CA . PHE A 1 204 ? -13.031 -5.551 -1.677 1 98.62 204 PHE A CA 1
ATOM 1607 C C . PHE A 1 204 ? -13.82 -6.488 -0.772 1 98.62 204 PHE A C 1
ATOM 1609 O O . PHE A 1 204 ? -13.25 -7.125 0.12 1 98.62 204 PHE A O 1
ATOM 1616 N N . GLY A 1 205 ? -15.141 -6.582 -0.95 1 97.75 205 GLY A N 1
ATOM 1617 C CA . GLY A 1 205 ? -15.992 -7.516 -0.224 1 97.75 205 GLY A CA 1
ATOM 1618 C C . GLY A 1 205 ? -15.914 -7.34 1.281 1 97.75 205 GLY A C 1
ATOM 1619 O O . GLY A 1 205 ? -15.883 -8.32 2.023 1 97.75 205 GLY A O 1
ATOM 1620 N N . GLY A 1 206 ? -15.711 -6.211 1.693 1 97.06 206 GLY A N 1
ATOM 1621 C CA . GLY A 1 206 ? -15.633 -5.965 3.123 1 97.06 206 GLY A CA 1
ATOM 1622 C C . GLY A 1 206 ? -14.227 -6.109 3.678 1 97.06 206 GLY A C 1
ATOM 1623 O O . GLY A 1 206 ? -14 -5.91 4.875 1 97.06 206 GLY A O 1
ATOM 1624 N N . THR A 1 207 ? -13.328 -6.484 2.822 1 98.31 207 THR A N 1
ATOM 1625 C CA . THR A 1 207 ? -11.914 -6.539 3.17 1 98.31 207 THR A CA 1
ATOM 1626 C C . THR A 1 207 ? -11.086 -5.738 2.172 1 98.31 207 THR A C 1
ATOM 1628 O O . THR A 1 207 ? -11.477 -4.641 1.771 1 98.31 207 THR A O 1
ATOM 1631 N N . ILE A 1 208 ? -9.867 -6.238 1.92 1 98.81 208 ILE A N 1
ATOM 1632 C CA . ILE A 1 208 ? -8.938 -5.531 1.047 1 98.81 208 ILE A CA 1
ATOM 1633 C C . ILE A 1 208 ? -8.398 -6.484 -0.014 1 98.81 208 ILE A C 1
ATOM 1635 O O . ILE A 1 208 ? -8.07 -7.633 0.287 1 98.81 208 ILE A O 1
ATOM 1639 N N . ALA A 1 209 ? -8.391 -6.051 -1.224 1 98.94 209 ALA A N 1
ATOM 1640 C CA . ALA A 1 209 ? -7.574 -6.684 -2.256 1 98.94 209 ALA A CA 1
ATOM 1641 C C . ALA A 1 209 ? -6.355 -5.832 -2.592 1 98.94 209 ALA A C 1
ATOM 1643 O O . ALA A 1 209 ? -6.445 -4.602 -2.652 1 98.94 209 ALA A O 1
ATOM 1644 N N . SER A 1 210 ? -5.238 -6.52 -2.783 1 98.94 210 SER A N 1
ATOM 1645 C CA . SER A 1 210 ? -4.012 -5.773 -3.053 1 98.94 210 SER A CA 1
ATOM 1646 C C . SER A 1 210 ? -3.109 -6.527 -4.023 1 98.94 210 SER A C 1
ATOM 1648 O O . SER A 1 210 ? -3.289 -7.727 -4.246 1 98.94 210 SER A O 1
ATOM 1650 N N . THR A 1 211 ? -2.244 -5.781 -4.672 1 98.94 211 THR A N 1
ATOM 1651 C CA . THR A 1 211 ? -1.175 -6.348 -5.488 1 98.94 211 THR A CA 1
ATOM 1652 C C . THR A 1 211 ? 0.191 -6.027 -4.891 1 98.94 211 THR A C 1
ATOM 1654 O O . THR A 1 211 ? 0.31 -5.137 -4.043 1 98.94 211 THR A O 1
ATOM 1657 N N . CYS A 1 212 ? 1.14 -6.77 -5.332 1 98.88 212 CYS A N 1
ATOM 1658 C CA . CYS A 1 212 ? 2.492 -6.715 -4.789 1 98.88 212 CYS A CA 1
ATOM 1659 C C . CYS A 1 212 ? 3.496 -6.324 -5.867 1 98.88 212 CYS A C 1
ATOM 1661 O O . CYS A 1 212 ? 3.346 -6.707 -7.031 1 98.88 212 CYS A O 1
ATOM 1663 N N . PRO A 1 213 ? 4.527 -5.512 -5.5 1 98.81 213 PRO A N 1
ATOM 1664 C CA . PRO A 1 213 ? 5.551 -5.191 -6.5 1 98.81 213 PRO A CA 1
ATOM 1665 C C . PRO A 1 213 ? 6.348 -6.418 -6.941 1 98.81 213 PRO A C 1
ATOM 1667 O O . PRO A 1 213 ? 6.414 -7.41 -6.211 1 98.81 213 PRO A O 1
ATOM 1670 N N . GLY A 1 214 ? 6.941 -6.309 -8.109 1 98.44 214 GLY A N 1
ATOM 1671 C CA . GLY A 1 214 ? 7.766 -7.398 -8.609 1 98.44 214 GLY A CA 1
ATOM 1672 C C . GLY A 1 214 ? 9.164 -7.398 -8.031 1 98.44 214 GLY A C 1
ATOM 1673 O O . GLY A 1 214 ? 9.633 -6.383 -7.512 1 98.44 214 GLY A O 1
ATOM 1674 N N . THR A 1 215 ? 9.852 -8.477 -8.18 1 97.94 215 THR A N 1
ATOM 1675 C CA . THR A 1 215 ? 11.188 -8.602 -7.621 1 97.94 215 THR A CA 1
ATOM 1676 C C . THR A 1 215 ? 12.234 -8.078 -8.602 1 97.94 215 THR A C 1
ATOM 1678 O O . THR A 1 215 ? 13.422 -7.992 -8.266 1 97.94 215 THR A O 1
ATOM 1681 N N . ALA A 1 216 ? 11.805 -7.723 -9.812 1 95.75 216 ALA A N 1
ATOM 1682 C CA . ALA A 1 216 ? 12.766 -7.238 -10.797 1 95.75 216 ALA A CA 1
ATOM 1683 C C . ALA A 1 216 ? 12.336 -5.887 -11.367 1 95.75 216 ALA A C 1
ATOM 1685 O O . ALA A 1 216 ? 12.812 -4.84 -10.93 1 95.75 216 ALA A O 1
ATOM 1686 N N . HIS A 1 217 ? 11.367 -5.883 -12.25 1 95.81 217 HIS A N 1
ATOM 1687 C CA . HIS A 1 217 ? 10.875 -4.656 -12.867 1 95.81 217 HIS A CA 1
ATOM 1688 C C . HIS A 1 217 ? 9.461 -4.332 -12.398 1 95.81 217 HIS A C 1
ATOM 1690 O O . HIS A 1 217 ? 8.758 -5.199 -11.883 1 95.81 217 HIS A O 1
ATOM 1696 N N . GLN A 1 218 ? 9.07 -3.09 -12.594 1 97.75 218 GLN A N 1
ATOM 1697 C CA . GLN A 1 218 ? 7.719 -2.641 -12.289 1 97.75 218 GLN A CA 1
ATOM 1698 C C . GLN A 1 218 ? 6.98 -2.219 -13.555 1 97.75 218 GLN A C 1
ATOM 1700 O O . GLN A 1 218 ? 7.609 -1.828 -14.547 1 97.75 218 GLN A O 1
ATOM 1705 N N . LEU A 1 219 ? 5.699 -2.355 -13.547 1 97.69 219 LEU A N 1
ATOM 1706 C CA . LEU A 1 219 ? 4.914 -1.688 -14.578 1 97.69 219 LEU A CA 1
ATOM 1707 C C . LEU A 1 219 ? 4.953 -0.174 -14.398 1 97.69 219 LEU A C 1
ATOM 1709 O O . LEU A 1 219 ? 4.898 0.322 -13.266 1 97.69 219 LEU A O 1
ATOM 1713 N N . ALA A 1 220 ? 5.074 0.516 -15.531 1 97.5 220 ALA A N 1
ATOM 1714 C CA . ALA A 1 220 ? 4.984 1.97 -15.438 1 97.5 220 ALA A CA 1
ATOM 1715 C C . ALA A 1 220 ? 3.623 2.4 -14.898 1 97.5 220 ALA A C 1
ATOM 1717 O O . ALA A 1 220 ? 2.588 1.872 -15.312 1 97.5 220 ALA A O 1
ATOM 1718 N N . LEU A 1 221 ? 3.588 3.316 -13.906 1 98.12 221 LEU A N 1
ATOM 1719 C CA . LEU A 1 221 ? 2.332 3.83 -13.375 1 98.12 221 LEU A CA 1
ATOM 1720 C C . LEU A 1 221 ? 1.713 4.852 -14.32 1 98.12 221 LEU A C 1
ATOM 1722 O O . LEU A 1 221 ? 1.909 6.059 -14.156 1 98.12 221 LEU A O 1
ATOM 1726 N N . GLU A 1 222 ? 1.014 4.34 -15.25 1 97.31 222 GLU A N 1
ATOM 1727 C CA . GLU A 1 222 ? 0.33 5.133 -16.266 1 97.31 222 GLU A CA 1
ATOM 1728 C C . GLU A 1 222 ? -1.178 4.898 -16.234 1 97.31 222 GLU A C 1
ATOM 1730 O O . GLU A 1 222 ? -1.676 3.92 -16.797 1 97.31 222 GLU A O 1
ATOM 1735 N N . LEU A 1 223 ? -1.861 5.895 -15.664 1 98.06 223 LEU A N 1
ATOM 1736 C CA . LEU A 1 223 ? -3.311 5.777 -15.539 1 98.06 223 LEU A CA 1
ATOM 1737 C C . LEU A 1 223 ? -4.008 6.293 -16.797 1 98.06 223 LEU A C 1
ATOM 1739 O O . LEU A 1 223 ? -3.58 7.289 -17.391 1 98.06 223 LEU A O 1
ATOM 1743 N N . GLY A 1 224 ? -5.086 5.629 -17.203 1 96.62 224 GLY A N 1
ATOM 1744 C CA . GLY A 1 224 ? -5.836 6.016 -18.391 1 96.62 224 GLY A CA 1
ATOM 1745 C C . GLY A 1 224 ? -5.32 5.359 -19.656 1 96.62 224 GLY A C 1
ATOM 1746 O O . GLY A 1 224 ? -4.492 4.453 -19.594 1 96.62 224 GLY A O 1
ATOM 1747 N N . PRO A 1 225 ? -5.828 5.801 -20.844 1 95.44 225 PRO A N 1
ATOM 1748 C CA . PRO A 1 225 ? -5.414 5.215 -22.125 1 95.44 225 PRO A CA 1
ATOM 1749 C C . PRO A 1 225 ? -3.979 5.57 -22.5 1 95.44 225 PRO A C 1
ATOM 1751 O O . PRO A 1 225 ? -3.562 6.719 -22.344 1 95.44 225 PRO A O 1
ATOM 1754 N N . ARG A 1 226 ? -3.24 4.551 -22.875 1 94.94 226 ARG A N 1
ATOM 1755 C CA . ARG A 1 226 ? -1.883 4.699 -23.391 1 94.94 226 ARG A CA 1
ATOM 1756 C C . ARG A 1 226 ? -1.683 3.869 -24.656 1 94.94 226 ARG A C 1
ATOM 1758 O O . ARG A 1 226 ? -2.348 2.85 -24.844 1 94.94 226 ARG A O 1
ATOM 1765 N N . PRO A 1 227 ? -0.803 4.32 -25.516 1 93.94 227 PRO A N 1
ATOM 1766 C CA . PRO A 1 227 ? -0.596 3.562 -26.75 1 93.94 227 PRO A CA 1
ATOM 1767 C C . PRO A 1 227 ? -0.01 2.174 -26.5 1 93.94 227 PRO A C 1
ATOM 1769 O O . PRO A 1 227 ? -0.332 1.226 -27.219 1 93.94 227 PRO A O 1
ATOM 1772 N N . THR A 1 228 ? 0.917 2.129 -25.547 1 94.81 228 THR A N 1
ATOM 1773 C CA . THR A 1 228 ? 1.559 0.851 -25.266 1 94.81 228 THR A CA 1
ATOM 1774 C C . THR A 1 228 ? 1.749 0.666 -23.75 1 94.81 228 THR A C 1
ATOM 1776 O O . THR A 1 228 ? 1.825 1.645 -23.016 1 94.81 228 THR A O 1
ATOM 1779 N N . LEU A 1 229 ? 1.707 -0.559 -23.344 1 95 229 LEU A N 1
ATOM 1780 C CA . LEU A 1 229 ? 2.098 -0.886 -21.969 1 95 229 LEU A CA 1
ATOM 1781 C C . LEU A 1 229 ? 3.611 -0.798 -21.797 1 95 229 LEU A C 1
ATOM 1783 O O . LEU A 1 229 ? 4.363 -1.255 -22.672 1 95 229 LEU A O 1
ATOM 1787 N N . GLN A 1 230 ? 4.055 -0.258 -20.688 1 96.31 230 GLN A N 1
ATOM 1788 C CA . GLN A 1 230 ? 5.488 -0.069 -20.5 1 96.31 230 GLN A CA 1
ATOM 1789 C C . GLN A 1 230 ? 5.93 -0.577 -19.125 1 96.31 230 GLN A C 1
ATOM 1791 O O . GLN A 1 230 ? 5.125 -0.631 -18.188 1 96.31 230 GLN A O 1
ATOM 1796 N N . TYR A 1 231 ? 7.145 -1.04 -19.047 1 96.12 231 TYR A N 1
ATOM 1797 C CA . TYR A 1 231 ? 7.758 -1.338 -17.75 1 96.12 231 TYR A CA 1
ATOM 1798 C C . TYR A 1 231 ? 8.883 -0.36 -17.438 1 96.12 231 TYR A C 1
ATOM 1800 O O . TYR A 1 231 ? 9.375 0.334 -18.344 1 96.12 231 TYR A O 1
ATOM 1808 N N . ILE A 1 232 ? 9.234 -0.233 -16.188 1 97.12 232 ILE A N 1
ATOM 1809 C CA . ILE A 1 232 ? 10.219 0.727 -15.695 1 97.12 232 ILE A CA 1
ATOM 1810 C C . ILE A 1 232 ? 11.047 0.091 -14.578 1 97.12 232 ILE A C 1
ATOM 1812 O O . ILE A 1 232 ? 10.547 -0.742 -13.82 1 97.12 232 ILE A O 1
ATOM 1816 N N . MET A 1 233 ? 12.305 0.495 -14.492 1 96.75 233 MET A N 1
ATOM 1817 C CA . MET A 1 233 ? 13.211 -0.112 -13.523 1 96.75 233 MET A CA 1
ATOM 1818 C C . MET A 1 233 ? 13.164 0.643 -12.195 1 96.75 233 MET A C 1
ATOM 1820 O O . MET A 1 233 ? 14.211 0.978 -11.633 1 96.75 233 MET A O 1
ATOM 1824 N N . GLU A 1 234 ? 11.945 0.983 -11.734 1 98 234 GLU A N 1
ATOM 1825 C CA . GLU A 1 234 ? 11.781 1.375 -10.336 1 98 234 GLU A CA 1
ATOM 1826 C C . GLU A 1 234 ? 12.242 0.271 -9.398 1 98 234 GLU A C 1
ATOM 1828 O O . GLU A 1 234 ? 12.391 -0.883 -9.805 1 98 234 GLU A O 1
ATOM 1833 N N . PRO A 1 235 ? 12.492 0.611 -8.125 1 97.88 235 PRO A N 1
ATOM 1834 C CA . PRO A 1 235 ? 13.07 -0.398 -7.23 1 97.88 235 PRO A CA 1
ATOM 1835 C C . PRO A 1 235 ? 12.227 -1.665 -7.148 1 97.88 235 PRO A C 1
ATOM 1837 O O . PRO A 1 235 ? 11 -1.586 -6.992 1 97.88 235 PRO A O 1
ATOM 1840 N N . PRO A 1 236 ? 12.883 -2.854 -7.332 1 98.12 236 PRO A N 1
ATOM 1841 C CA . PRO A 1 236 ? 12.172 -4.082 -6.988 1 98.12 236 PRO A CA 1
ATOM 1842 C C . PRO A 1 236 ? 11.664 -4.09 -5.551 1 98.12 236 PRO A C 1
ATOM 1844 O O . PRO A 1 236 ? 12.18 -3.355 -4.707 1 98.12 236 PRO A O 1
ATOM 1847 N N . GLY A 1 237 ? 10.648 -4.867 -5.32 1 98.62 237 GLY A N 1
ATOM 1848 C CA . GLY A 1 237 ? 10.094 -4.816 -3.975 1 98.62 237 GLY A CA 1
ATOM 1849 C C . GLY A 1 237 ? 9.336 -6.07 -3.592 1 98.62 237 GLY A C 1
ATOM 1850 O O . GLY A 1 237 ? 9.383 -7.074 -4.309 1 98.62 237 GLY A O 1
ATOM 1851 N N . TYR A 1 238 ? 8.812 -6.109 -2.414 1 98.94 238 TYR A N 1
ATOM 1852 C CA . TYR A 1 238 ? 7.957 -7.129 -1.82 1 98.94 238 TYR A CA 1
ATOM 1853 C C . TYR A 1 238 ? 7.051 -6.527 -0.753 1 98.94 238 TYR A C 1
ATOM 1855 O O . TYR A 1 238 ? 7.062 -5.312 -0.532 1 98.94 238 TYR A O 1
ATOM 1863 N N . GLN A 1 239 ? 6.172 -7.324 -0.201 1 98.94 239 GLN A N 1
ATOM 1864 C CA . GLN A 1 239 ? 5.324 -6.867 0.896 1 98.94 239 GLN A CA 1
ATOM 1865 C C . GLN A 1 239 ? 5.492 -7.758 2.125 1 98.94 239 GLN A C 1
ATOM 1867 O O . GLN A 1 239 ? 5.734 -8.961 2 1 98.94 239 GLN A O 1
ATOM 1872 N N . LEU A 1 240 ? 5.441 -7.141 3.262 1 98.94 240 LEU A N 1
ATOM 1873 C CA . LEU A 1 240 ? 5.352 -7.848 4.535 1 98.94 240 LEU A CA 1
ATOM 1874 C C . LEU A 1 240 ? 3.949 -7.727 5.125 1 98.94 240 LEU A C 1
ATOM 1876 O O . LEU A 1 240 ? 3.395 -6.629 5.199 1 98.94 240 LEU A O 1
ATOM 1880 N N . HIS A 1 241 ? 3.373 -8.828 5.457 1 98.94 241 HIS A N 1
ATOM 1881 C CA . HIS A 1 241 ? 2.08 -8.906 6.129 1 98.94 241 HIS A CA 1
ATOM 1882 C C . HIS A 1 241 ? 2.236 -9.359 7.578 1 98.94 241 HIS A C 1
ATOM 1884 O O . HIS A 1 241 ? 2.559 -10.516 7.844 1 98.94 241 HIS A O 1
ATOM 1890 N N . TRP A 1 242 ? 2.02 -8.406 8.461 1 98.88 242 TRP A N 1
ATOM 1891 C CA . TRP A 1 242 ? 2.215 -8.633 9.891 1 98.88 242 TRP A CA 1
ATOM 1892 C C . TRP A 1 242 ? 0.884 -8.883 10.594 1 98.88 242 TRP A C 1
ATOM 1894 O O . TRP A 1 242 ? 0.031 -7.992 10.648 1 98.88 242 TRP A O 1
ATOM 1904 N N . TRP A 1 243 ? 0.655 -10.117 11.016 1 98.62 243 TRP A N 1
ATOM 1905 C CA . TRP A 1 243 ? -0.539 -10.508 11.758 1 98.62 243 TRP A CA 1
ATOM 1906 C C . TRP A 1 243 ? -0.304 -10.391 13.258 1 98.62 243 TRP A C 1
ATOM 1908 O O . TRP A 1 243 ? 0.512 -11.125 13.82 1 98.62 243 TRP A O 1
ATOM 1918 N N . HIS A 1 244 ? -0.975 -9.453 13.82 1 96.69 244 HIS A N 1
ATOM 1919 C CA . HIS A 1 244 ? -0.788 -9.164 15.234 1 96.69 244 HIS A CA 1
ATOM 1920 C C . HIS A 1 244 ? -2.088 -8.688 15.875 1 96.69 244 HIS A C 1
ATOM 1922 O O . HIS A 1 244 ? -2.766 -7.809 15.336 1 96.69 244 HIS A O 1
ATOM 1928 N N . ASP A 1 245 ? -2.471 -9.258 17.031 1 95.38 245 ASP A N 1
ATOM 1929 C CA . ASP A 1 245 ? -3.623 -8.859 17.828 1 95.38 245 ASP A CA 1
ATOM 1930 C C . ASP A 1 245 ? -4.895 -8.828 16.984 1 95.38 245 ASP A C 1
ATOM 1932 O O . ASP A 1 245 ? -5.656 -7.859 17.031 1 95.38 245 ASP A O 1
ATOM 1936 N N . GLY A 1 246 ? -4.973 -9.766 16.125 1 95.69 246 GLY A N 1
ATOM 1937 C CA . GLY A 1 246 ? -6.203 -9.953 15.375 1 95.69 246 GLY A CA 1
ATOM 1938 C C . GLY A 1 246 ? -6.32 -9.031 14.18 1 95.69 246 GLY A C 1
ATOM 1939 O O . GLY A 1 246 ? -7.402 -8.875 13.609 1 95.69 246 GLY A O 1
ATOM 1940 N N . ALA A 1 247 ? -5.246 -8.391 13.805 1 96.69 247 ALA A N 1
ATOM 1941 C CA . ALA A 1 247 ? -5.254 -7.488 12.648 1 96.69 247 ALA A CA 1
ATOM 1942 C C . ALA A 1 247 ? -4.074 -7.77 11.727 1 96.69 247 ALA A C 1
ATOM 1944 O O . ALA A 1 247 ? -3.002 -8.172 12.18 1 96.69 247 ALA A O 1
ATOM 1945 N N . LEU A 1 248 ? -4.289 -7.602 10.453 1 98.75 248 LEU A N 1
ATOM 1946 C CA . LEU A 1 248 ? -3.232 -7.754 9.461 1 98.75 248 LEU A CA 1
ATOM 1947 C C . LEU A 1 248 ? -2.766 -6.398 8.953 1 98.75 248 LEU A C 1
ATOM 1949 O O . LEU A 1 248 ? -3.57 -5.605 8.453 1 98.75 248 LEU A O 1
ATOM 1953 N N . VAL A 1 249 ? -1.509 -6.133 9.125 1 98.88 249 VAL A N 1
ATOM 1954 C CA . VAL A 1 249 ? -0.891 -4.898 8.656 1 98.88 249 VAL A CA 1
ATOM 1955 C C . VAL A 1 249 ? 0.066 -5.207 7.504 1 98.88 249 VAL A C 1
ATOM 1957 O O . VAL A 1 249 ? 0.91 -6.098 7.613 1 98.88 249 VAL A O 1
ATOM 1960 N N . THR A 1 250 ? -0.093 -4.5 6.352 1 98.94 250 THR A N 1
ATOM 1961 C CA . THR A 1 250 ? 0.751 -4.734 5.184 1 98.94 250 THR A CA 1
ATOM 1962 C C . THR A 1 250 ? 1.729 -3.582 4.98 1 98.94 250 THR A C 1
ATOM 1964 O O . THR A 1 250 ? 1.324 -2.418 4.953 1 98.94 250 THR A O 1
ATOM 1967 N N . HIS A 1 251 ? 2.977 -3.939 4.863 1 98.94 251 HIS A N 1
ATOM 1968 C CA . HIS A 1 251 ? 4.043 -2.99 4.566 1 98.94 251 HIS A CA 1
ATOM 1969 C C . HIS A 1 251 ? 4.57 -3.18 3.148 1 98.94 251 HIS A C 1
ATOM 1971 O O . HIS A 1 251 ? 4.906 -4.301 2.75 1 98.94 251 HIS A O 1
ATOM 1977 N N . HIS A 1 252 ? 4.637 -2.049 2.414 1 98.94 252 HIS A N 1
ATOM 1978 C CA . HIS A 1 252 ? 5.449 -2.049 1.201 1 98.94 252 HIS A CA 1
ATOM 1979 C C . HIS A 1 252 ? 6.938 -1.998 1.533 1 98.94 252 HIS A C 1
ATOM 1981 O O . HIS A 1 252 ? 7.352 -1.258 2.428 1 98.94 252 HIS A O 1
ATOM 1987 N N . ALA A 1 253 ? 7.738 -2.779 0.81 1 98.75 253 ALA A N 1
ATOM 1988 C CA . ALA A 1 253 ? 9.188 -2.797 1.011 1 98.75 253 ALA A CA 1
ATOM 1989 C C . ALA A 1 253 ? 9.922 -2.807 -0.324 1 98.75 253 ALA A C 1
ATOM 1991 O O . ALA A 1 253 ? 9.414 -3.326 -1.319 1 98.75 253 ALA A O 1
ATOM 1992 N N . VAL A 1 254 ? 11.125 -2.262 -0.333 1 98.62 254 VAL A N 1
ATOM 1993 C CA . VAL A 1 254 ? 11.945 -2.262 -1.538 1 98.62 254 VAL A CA 1
ATOM 1994 C C . VAL A 1 254 ? 13.195 -3.119 -1.315 1 98.62 254 VAL A C 1
ATOM 1996 O O . VAL A 1 254 ? 13.594 -3.352 -0.174 1 98.62 254 VAL A O 1
ATOM 1999 N N . ILE A 1 255 ? 13.695 -3.6 -2.379 1 98.31 255 ILE A N 1
ATOM 2000 C CA . ILE A 1 255 ? 14.922 -4.387 -2.381 1 98.31 255 ILE A CA 1
ATOM 2001 C C . ILE A 1 255 ? 16.062 -3.551 -2.953 1 98.31 255 ILE A C 1
ATOM 2003 O O . ILE A 1 255 ? 15.938 -2.963 -4.031 1 98.31 255 ILE A O 1
ATOM 2007 N N . GLY A 1 256 ? 17.188 -3.506 -2.273 1 96.25 256 GLY A N 1
ATOM 2008 C CA . GLY A 1 256 ? 18.359 -2.771 -2.734 1 96.25 256 GLY A CA 1
ATOM 2009 C C . GLY A 1 256 ? 19.188 -2.191 -1.604 1 96.25 256 GLY A C 1
ATOM 2010 O O . GLY A 1 256 ? 18.828 -2.338 -0.432 1 96.25 256 GLY A O 1
ATOM 2011 N N . GLU A 1 257 ? 20.266 -1.643 -1.959 1 95.81 257 GLU A N 1
ATOM 2012 C CA . GLU A 1 257 ? 21.125 -0.932 -1.01 1 95.81 257 GLU A CA 1
ATOM 2013 C C . GLU A 1 257 ? 20.891 0.576 -1.084 1 95.81 257 GLU A C 1
ATOM 2015 O O . GLU A 1 257 ? 21.031 1.178 -2.15 1 95.81 257 GLU A O 1
ATOM 2020 N N . TYR A 1 258 ? 20.531 1.128 -0.032 1 96.88 258 TYR A N 1
ATOM 2021 C CA . TYR A 1 258 ? 20.281 2.561 0.074 1 96.88 258 TYR A CA 1
ATOM 2022 C C . TYR A 1 258 ? 21.062 3.17 1.226 1 96.88 258 TYR A C 1
ATOM 2024 O O . TYR A 1 258 ? 21.344 2.492 2.217 1 96.88 258 TYR A O 1
ATOM 2032 N N . PRO A 1 259 ? 21.5 4.477 1.052 1 96.19 259 PRO A N 1
ATOM 2033 C CA . PRO A 1 259 ? 22.203 5.094 2.176 1 96.19 259 PRO A CA 1
ATOM 2034 C C . PRO A 1 259 ? 21.438 5 3.486 1 96.19 259 PRO A C 1
ATOM 2036 O O . PRO A 1 259 ? 20.219 5.199 3.502 1 96.19 259 PRO A O 1
ATOM 2039 N N . GLY A 1 260 ? 22.125 4.715 4.527 1 94.62 260 GLY A N 1
ATOM 2040 C CA . GLY A 1 260 ? 21.547 4.457 5.832 1 94.62 260 GLY A CA 1
ATOM 2041 C C . GLY A 1 260 ? 21.438 2.98 6.156 1 94.62 260 GLY A C 1
ATOM 2042 O O . GLY A 1 260 ? 22.047 2.146 5.492 1 94.62 260 GLY A O 1
ATOM 2043 N N . PRO A 1 261 ? 20.703 2.611 7.094 1 95.25 261 PRO A N 1
ATOM 2044 C CA . PRO A 1 261 ? 19.938 3.439 8.023 1 95.25 261 PRO A CA 1
ATOM 2045 C C . PRO A 1 261 ? 20.828 4.301 8.922 1 95.25 261 PRO A C 1
ATOM 2047 O O . PRO A 1 261 ? 21.953 3.926 9.219 1 95.25 261 PRO A O 1
ATOM 2050 N N . TYR A 1 262 ? 20.266 5.477 9.289 1 95.12 262 TYR A N 1
ATOM 2051 C CA . TYR A 1 262 ? 20.875 6.426 10.211 1 95.12 262 TYR A CA 1
ATOM 2052 C C . TYR A 1 262 ? 20 6.617 11.445 1 95.12 262 TYR A C 1
ATOM 2054 O O . TYR A 1 262 ? 18.766 6.617 11.352 1 95.12 262 TYR A O 1
ATOM 2062 N N . PRO A 1 263 ? 20.578 6.738 12.68 1 92.19 263 PRO A N 1
ATOM 2063 C CA . PRO A 1 263 ? 19.781 7.012 13.875 1 92.19 263 PRO A CA 1
ATOM 2064 C C . PRO A 1 263 ? 19.141 8.398 13.852 1 92.19 263 PRO A C 1
ATOM 2066 O O . PRO A 1 263 ? 19.734 9.352 13.344 1 92.19 263 PRO A O 1
ATOM 2069 N N . PHE A 1 264 ? 17.875 8.422 14.344 1 87.75 264 PHE A N 1
ATOM 2070 C CA . PHE A 1 264 ? 17.312 9.742 14.578 1 87.75 264 PHE A CA 1
ATOM 2071 C C . PHE A 1 264 ? 18 10.422 15.758 1 87.75 264 PHE A C 1
ATOM 2073 O O . PHE A 1 264 ? 18.078 9.852 16.844 1 87.75 264 PHE A O 1
ATOM 2080 N N . ALA A 1 265 ? 19.109 11.102 15.656 1 64.94 265 ALA A N 1
ATOM 2081 C CA . ALA A 1 265 ? 19.922 11.703 16.703 1 64.94 265 ALA A CA 1
ATOM 2082 C C . ALA A 1 265 ? 19.141 12.805 17.438 1 64.94 265 ALA A C 1
ATOM 2084 O O . ALA A 1 265 ? 18.266 13.438 16.844 1 64.94 265 ALA A O 1
ATOM 2085 N N . MET B 1 1 ? -12.023 11.062 -10.438 1 98.19 1 MET B N 1
ATOM 2086 C CA . MET B 1 1 ? -11.203 11.961 -9.633 1 98.19 1 MET B CA 1
ATOM 2087 C C . MET B 1 1 ? -9.875 11.305 -9.266 1 98.19 1 MET B C 1
ATOM 2089 O O . MET B 1 1 ? -9.828 10.117 -8.953 1 98.19 1 MET B O 1
ATOM 2093 N N . LEU B 1 2 ? -8.836 12.078 -9.438 1 98.81 2 LEU B N 1
ATOM 2094 C CA . LEU B 1 2 ? -7.504 11.633 -9.031 1 98.81 2 LEU B CA 1
ATOM 2095 C C . LEU B 1 2 ? -6.918 12.562 -7.98 1 98.81 2 LEU B C 1
ATOM 2097 O O . LEU B 1 2 ? -6.918 13.789 -8.156 1 98.81 2 LEU B O 1
ATOM 2101 N N . ILE B 1 3 ? -6.453 11.961 -6.863 1 98.94 3 ILE B N 1
ATOM 2102 C CA . ILE B 1 3 ? -5.875 12.711 -5.754 1 98.94 3 ILE B CA 1
ATOM 2103 C C . ILE B 1 3 ? -4.441 12.25 -5.512 1 98.94 3 ILE B C 1
ATOM 2105 O O . ILE B 1 3 ? -4.168 11.047 -5.488 1 98.94 3 ILE B O 1
ATOM 2109 N N . ALA B 1 4 ? -3.549 13.18 -5.387 1 98.94 4 ALA B N 1
ATOM 2110 C CA . ALA B 1 4 ? -2.213 12.844 -4.895 1 98.94 4 ALA B CA 1
ATOM 2111 C C . ALA B 1 4 ? -2.086 13.148 -3.404 1 98.94 4 ALA B C 1
ATOM 2113 O O . ALA B 1 4 ? -2.664 14.117 -2.908 1 98.94 4 ALA B O 1
ATOM 2114 N N . GLN B 1 5 ? -1.394 12.32 -2.734 1 99 5 GLN B N 1
ATOM 2115 C CA . GLN B 1 5 ? -1.056 12.555 -1.334 1 99 5 GLN B CA 1
ATOM 2116 C C . GLN B 1 5 ? 0.456 12.586 -1.133 1 99 5 GLN B C 1
ATOM 2118 O O . GLN B 1 5 ? 1.167 11.672 -1.554 1 99 5 GLN B O 1
ATOM 2123 N N . ILE B 1 6 ? 0.933 13.633 -0.584 1 98.94 6 ILE B N 1
ATOM 2124 C CA . ILE B 1 6 ? 2.291 13.695 -0.053 1 98.94 6 ILE B CA 1
ATOM 2125 C C . ILE B 1 6 ? 2.246 14.016 1.439 1 98.94 6 ILE B C 1
ATOM 2127 O O . ILE B 1 6 ? 1.229 14.492 1.95 1 98.94 6 ILE B O 1
ATOM 2131 N N . THR B 1 7 ? 3.33 13.695 2.123 1 98.88 7 THR B N 1
ATOM 2132 C CA . THR B 1 7 ? 3.332 13.891 3.568 1 98.88 7 THR B CA 1
ATOM 2133 C C . THR B 1 7 ? 4.758 13.969 4.105 1 98.88 7 THR B C 1
ATOM 2135 O O . THR B 1 7 ? 5.715 13.688 3.379 1 98.88 7 THR B O 1
ATOM 2138 N N . ASP B 1 8 ? 4.867 14.469 5.305 1 98.5 8 ASP B N 1
ATOM 2139 C CA . ASP B 1 8 ? 6.121 14.469 6.047 1 98.5 8 ASP B CA 1
ATOM 2140 C C . ASP B 1 8 ? 7.23 15.156 5.254 1 98.5 8 ASP B C 1
ATOM 2142 O O . ASP B 1 8 ? 8.305 14.578 5.047 1 98.5 8 ASP B O 1
ATOM 2146 N N . LEU B 1 9 ? 6.906 16.391 4.945 1 98 9 LEU B N 1
ATOM 2147 C CA . LEU B 1 9 ? 7.84 17.172 4.141 1 98 9 LEU B CA 1
ATOM 2148 C C . LEU B 1 9 ? 9.031 17.625 4.98 1 98 9 LEU B C 1
ATOM 2150 O O . LEU B 1 9 ? 10.133 17.797 4.457 1 98 9 LEU B O 1
ATOM 2154 N N . HIS B 1 10 ? 8.82 18.016 6.219 1 97.06 10 HIS B N 1
ATOM 2155 C CA . HIS B 1 10 ? 9.828 18.453 7.18 1 97.06 10 HIS B CA 1
ATOM 2156 C C . HIS B 1 10 ? 10.633 19.625 6.633 1 97.06 10 HIS B C 1
ATOM 2158 O O . HIS B 1 10 ? 11.859 19.641 6.766 1 97.06 10 HIS B O 1
ATOM 2164 N N . MET B 1 11 ? 9.953 20.531 6.027 1 96.62 11 MET B N 1
ATOM 2165 C CA . MET B 1 11 ? 10.617 21.688 5.426 1 96.62 11 MET B CA 1
ATOM 2166 C C . MET B 1 11 ? 11.477 22.422 6.453 1 96.62 11 MET B C 1
ATOM 2168 O O . MET B 1 11 ? 11.039 22.641 7.59 1 96.62 11 MET B O 1
ATOM 2172 N N . ARG B 1 12 ? 12.648 22.766 6.074 1 93.81 12 ARG B N 1
ATOM 2173 C CA . ARG B 1 12 ? 13.562 23.641 6.805 1 93.81 12 ARG B CA 1
ATOM 2174 C C . ARG B 1 12 ? 14.008 24.828 5.938 1 93.81 12 ARG B C 1
ATOM 2176 O O . ARG B 1 12 ? 13.688 24.875 4.75 1 93.81 12 ARG B O 1
ATOM 2183 N N . THR B 1 13 ? 14.672 25.734 6.645 1 89.06 13 THR B N 1
ATOM 2184 C CA . THR B 1 13 ? 15.344 26.75 5.84 1 89.06 13 THR B CA 1
ATOM 2185 C C . THR B 1 13 ? 16.359 26.109 4.898 1 89.06 13 THR B C 1
ATOM 2187 O O . THR B 1 13 ? 17.156 25.266 5.32 1 89.06 13 THR B O 1
ATOM 2190 N N . PRO B 1 14 ? 16.25 26.516 3.604 1 83.44 14 PRO B N 1
ATOM 2191 C CA . PRO B 1 14 ? 17.172 25.891 2.652 1 83.44 14 PRO B CA 1
ATOM 2192 C C . PRO B 1 14 ? 18.625 25.938 3.117 1 83.44 14 PRO B C 1
ATOM 2194 O O . PRO B 1 14 ? 19.094 26.984 3.57 1 83.44 14 PRO B O 1
ATOM 2197 N N . GLY B 1 15 ? 19.25 24.859 3.051 1 81.19 15 GLY B N 1
ATOM 2198 C CA . GLY B 1 15 ? 20.625 24.75 3.521 1 81.19 15 GLY B CA 1
ATOM 2199 C C . GLY B 1 15 ? 20.719 24.172 4.918 1 81.19 15 GLY B C 1
ATOM 2200 O O . GLY B 1 15 ? 21.766 23.641 5.301 1 81.19 15 GLY B O 1
ATOM 2201 N N . ASP B 1 16 ? 19.641 24.203 5.676 1 83.69 16 ASP B N 1
ATOM 2202 C CA . ASP B 1 16 ? 19.594 23.594 6.996 1 83.69 16 ASP B CA 1
ATOM 2203 C C . ASP B 1 16 ? 19.219 22.109 6.902 1 83.69 16 ASP B C 1
ATOM 2205 O O . ASP B 1 16 ? 18.156 21.766 6.379 1 83.69 16 ASP B O 1
ATOM 2209 N N . LYS B 1 17 ? 20.141 21.266 7.406 1 82.31 17 LYS B N 1
ATOM 2210 C CA . LYS B 1 17 ? 19.906 19.828 7.293 1 82.31 17 LYS B CA 1
ATOM 2211 C C . LYS B 1 17 ? 19.078 19.312 8.469 1 82.31 17 LYS B C 1
ATOM 2213 O O . LYS B 1 17 ? 19.25 19.766 9.602 1 82.31 17 LYS B O 1
ATOM 2218 N N . ALA B 1 18 ? 18.188 18.453 8.078 1 76.38 18 ALA B N 1
ATOM 2219 C CA . ALA B 1 18 ? 17.516 17.656 9.102 1 76.38 18 ALA B CA 1
ATOM 2220 C C . ALA B 1 18 ? 18.344 16.438 9.492 1 76.38 18 ALA B C 1
ATOM 2222 O O . ALA B 1 18 ? 18.922 15.766 8.625 1 76.38 18 ALA B O 1
ATOM 2223 N N . TYR B 1 19 ? 18.469 16.219 10.75 1 80.44 19 TYR B N 1
ATOM 2224 C CA . TYR B 1 19 ? 19.188 15.078 11.32 1 80.44 19 TYR B CA 1
ATOM 2225 C C . TYR B 1 19 ? 20.609 15.016 10.789 1 80.44 19 TYR B C 1
ATOM 2227 O O . TYR B 1 19 ? 21.172 13.93 10.617 1 80.44 19 TYR B O 1
ATOM 2235 N N . GLY B 1 20 ? 21.109 16.016 10.352 1 78.31 20 GLY B N 1
ATOM 2236 C CA . GLY B 1 20 ? 22.516 16.188 9.992 1 78.31 20 GLY B CA 1
ATOM 2237 C C . GLY B 1 20 ? 22.812 15.773 8.562 1 78.31 20 GLY B C 1
ATOM 2238 O O . GLY B 1 20 ? 23.875 16.094 8.023 1 78.31 20 GLY B O 1
ATOM 2239 N N . ILE B 1 21 ? 21.844 15.188 7.922 1 82.25 21 ILE B N 1
ATOM 2240 C CA . ILE B 1 21 ? 22.188 14.586 6.637 1 82.25 21 ILE B CA 1
ATOM 2241 C C . ILE B 1 21 ? 21.219 15.094 5.559 1 82.25 21 ILE B C 1
ATOM 2243 O O . ILE B 1 21 ? 21.656 15.461 4.465 1 82.25 21 ILE B O 1
ATOM 2247 N N . ILE B 1 22 ? 20.047 15.312 5.898 1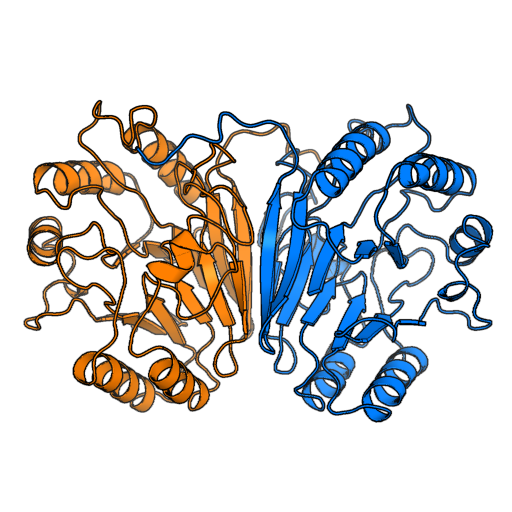 86.75 22 ILE B N 1
ATOM 2248 C CA . ILE B 1 22 ? 19.031 15.5 4.879 1 86.75 22 ILE B CA 1
ATOM 2249 C C . ILE B 1 22 ? 18.703 16.984 4.742 1 86.75 22 ILE B C 1
ATOM 2251 O O . ILE B 1 22 ? 18.5 17.688 5.742 1 86.75 22 ILE B O 1
ATOM 2255 N N . ASP B 1 23 ? 18.703 17.438 3.537 1 89.5 23 ASP B N 1
ATOM 2256 C CA . ASP B 1 23 ? 18.109 18.734 3.213 1 89.5 23 ASP B CA 1
ATOM 2257 C C . ASP B 1 23 ? 16.719 18.562 2.58 1 89.5 23 ASP B C 1
ATOM 2259 O O . ASP B 1 23 ? 16.609 18.422 1.36 1 89.5 23 ASP B O 1
ATOM 2263 N N . PRO B 1 24 ? 15.719 18.672 3.391 1 88.88 24 PRO B N 1
ATOM 2264 C CA . PRO B 1 24 ? 14.383 18.406 2.85 1 88.88 24 PRO B CA 1
ATOM 2265 C C . PRO B 1 24 ? 14.016 19.344 1.699 1 88.88 24 PRO B C 1
ATOM 2267 O O . PRO B 1 24 ? 13.281 18.953 0.79 1 88.88 24 PRO B O 1
ATOM 2270 N N . ALA B 1 25 ? 14.5 20.578 1.758 1 89.75 25 ALA B N 1
ATOM 2271 C CA . ALA B 1 25 ? 14.195 21.531 0.7 1 89.75 25 ALA B CA 1
ATOM 2272 C C . ALA B 1 25 ? 14.672 21.016 -0.657 1 89.75 25 ALA B C 1
ATOM 2274 O O . ALA B 1 25 ? 14.039 21.281 -1.683 1 89.75 25 ALA B O 1
ATOM 2275 N N . ALA B 1 26 ? 15.664 20.281 -0.673 1 93 26 ALA B N 1
ATOM 2276 C CA . ALA B 1 26 ? 16.219 19.75 -1.914 1 93 26 ALA B CA 1
ATOM 2277 C C . ALA B 1 26 ? 15.344 18.641 -2.488 1 93 26 ALA B C 1
ATOM 2279 O O . ALA B 1 26 ? 15.453 18.297 -3.668 1 93 26 ALA B O 1
ATOM 2280 N N . PHE B 1 27 ? 14.43 18.141 -1.679 1 94.56 27 PHE B N 1
ATOM 2281 C CA . PHE B 1 27 ? 13.625 17.016 -2.115 1 94.56 27 PHE B CA 1
ATOM 2282 C C . PHE B 1 27 ? 12.219 17.453 -2.5 1 94.56 27 PHE B C 1
ATOM 2284 O O . PHE B 1 27 ? 11.523 16.75 -3.232 1 94.56 27 PHE B O 1
ATOM 2291 N N . LEU B 1 28 ? 11.773 18.562 -1.997 1 96.56 28 LEU B N 1
ATOM 2292 C CA . LEU B 1 28 ? 10.406 18.969 -2.305 1 96.56 28 LEU B CA 1
ATOM 2293 C C . LEU B 1 28 ? 10.289 19.422 -3.758 1 96.56 28 LEU B C 1
ATOM 2295 O O . LEU B 1 28 ? 9.266 19.172 -4.406 1 96.56 28 LEU B O 1
ATOM 2299 N N . GLY B 1 29 ? 11.312 20.125 -4.293 1 95.81 29 GLY B N 1
ATOM 2300 C CA . GLY B 1 29 ? 11.312 20.516 -5.695 1 95.81 29 GLY B CA 1
ATOM 2301 C C . GLY B 1 29 ? 11.039 19.359 -6.637 1 95.81 29 GLY B C 1
ATOM 2302 O O . GLY B 1 29 ? 10.07 19.406 -7.406 1 95.81 29 GLY B O 1
ATOM 2303 N N . PRO B 1 30 ? 11.891 18.344 -6.555 1 96.94 30 PRO B N 1
ATOM 2304 C CA . PRO B 1 30 ? 11.648 17.156 -7.371 1 96.94 30 PRO B CA 1
ATOM 2305 C C . PRO B 1 30 ? 10.258 16.562 -7.164 1 96.94 30 PRO B C 1
ATOM 2307 O O . PRO B 1 30 ? 9.641 16.078 -8.117 1 96.94 30 PRO B O 1
ATOM 2310 N N . ALA B 1 31 ? 9.75 16.547 -5.973 1 98.25 31 ALA B N 1
ATOM 2311 C CA . ALA B 1 31 ? 8.414 16.047 -5.703 1 98.25 31 ALA B CA 1
ATOM 2312 C C . ALA B 1 31 ? 7.355 16.859 -6.441 1 98.25 31 ALA B C 1
ATOM 2314 O O . ALA B 1 31 ? 6.457 16.297 -7.074 1 98.25 31 ALA B O 1
ATOM 2315 N N . VAL B 1 32 ? 7.469 18.156 -6.352 1 98.56 32 VAL B N 1
ATOM 2316 C CA . VAL B 1 32 ? 6.535 19.062 -7.016 1 98.56 32 VAL B CA 1
ATOM 2317 C C . VAL B 1 32 ? 6.582 18.828 -8.523 1 98.56 32 VAL B C 1
ATOM 2319 O O . VAL B 1 32 ? 5.543 18.75 -9.18 1 98.56 32 VAL B O 1
ATOM 2322 N N . ARG B 1 33 ? 7.797 18.688 -9.086 1 98.31 33 ARG B N 1
ATOM 2323 C CA . ARG B 1 33 ? 7.941 18.438 -10.516 1 98.31 33 ARG B CA 1
ATOM 2324 C C . ARG B 1 33 ? 7.285 17.125 -10.906 1 98.31 33 ARG B C 1
ATOM 2326 O O . ARG B 1 33 ? 6.625 17.031 -11.945 1 98.31 33 ARG B O 1
ATOM 2333 N N . ALA B 1 34 ? 7.496 16.156 -10.094 1 98.31 34 ALA B N 1
ATOM 2334 C CA . ALA B 1 34 ? 6.902 14.859 -10.367 1 98.31 34 ALA B CA 1
ATOM 2335 C C . ALA B 1 34 ? 5.379 14.945 -10.391 1 98.31 34 ALA B C 1
ATOM 2337 O O . ALA B 1 34 ? 4.734 14.391 -11.289 1 98.31 34 ALA B O 1
ATOM 2338 N N . LEU B 1 35 ? 4.797 15.578 -9.422 1 98.81 35 LEU B N 1
ATOM 2339 C CA . LEU B 1 35 ? 3.35 15.727 -9.352 1 98.81 35 LEU B CA 1
ATOM 2340 C C . LEU B 1 35 ? 2.82 16.5 -10.547 1 98.81 35 LEU B C 1
ATOM 2342 O O . LEU B 1 35 ? 1.828 16.109 -11.164 1 98.81 35 LEU B O 1
ATOM 2346 N N . ASN B 1 36 ? 3.496 17.609 -10.867 1 98.81 36 ASN B N 1
ATOM 2347 C CA . ASN B 1 36 ? 3.08 18.453 -11.992 1 98.81 36 ASN B CA 1
ATOM 2348 C C . ASN B 1 36 ? 3.121 17.688 -13.312 1 98.81 36 ASN B C 1
ATOM 2350 O O . ASN B 1 36 ? 2.357 17.984 -14.227 1 98.81 36 ASN B O 1
ATOM 2354 N N . ALA B 1 37 ? 3.977 16.656 -13.391 1 98.06 37 ALA B N 1
ATOM 2355 C CA . ALA B 1 37 ? 4.211 15.945 -14.648 1 98.06 37 ALA B CA 1
ATOM 2356 C C . ALA B 1 37 ? 3.188 14.836 -14.844 1 98.06 37 ALA B C 1
ATOM 2358 O O . ALA B 1 37 ? 3.105 14.242 -15.914 1 98.06 37 ALA B O 1
ATOM 2359 N N . LEU B 1 38 ? 2.426 14.578 -13.836 1 98.12 38 LEU B N 1
ATOM 2360 C CA . LEU B 1 38 ? 1.479 13.469 -13.906 1 98.12 38 LEU B CA 1
ATOM 2361 C C . LEU B 1 38 ? 0.425 13.727 -14.984 1 98.12 38 LEU B C 1
ATOM 2363 O O . LEU B 1 38 ? -0.062 14.852 -15.125 1 98.12 38 LEU B O 1
ATOM 2367 N N . ALA B 1 39 ? 0.133 12.68 -15.727 1 96.88 39 ALA B N 1
ATOM 2368 C CA . ALA B 1 39 ? -0.959 12.617 -16.703 1 96.88 39 ALA B CA 1
ATOM 2369 C C . ALA B 1 39 ? -1.739 11.312 -16.562 1 96.88 39 ALA B C 1
ATOM 2371 O O . ALA B 1 39 ? -1.203 10.234 -16.828 1 96.88 39 ALA B O 1
ATOM 2372 N N . PRO B 1 40 ? -3.078 11.438 -16.281 1 97.44 40 PRO B N 1
ATOM 2373 C CA . PRO B 1 40 ? -3.854 12.648 -16.016 1 97.44 40 PRO B CA 1
ATOM 2374 C C . PRO B 1 40 ? -3.361 13.414 -14.789 1 97.44 40 PRO B C 1
ATOM 2376 O O . PRO B 1 40 ? -2.787 12.812 -13.875 1 97.44 40 PRO B O 1
ATOM 2379 N N . ARG B 1 41 ? -3.6 14.664 -14.781 1 98.06 41 ARG B N 1
ATOM 2380 C CA . ARG B 1 41 ? -3.248 15.5 -13.641 1 98.06 41 ARG B CA 1
ATOM 2381 C C . ARG B 1 41 ? -4.191 15.258 -12.469 1 98.06 41 ARG B C 1
ATOM 2383 O O . ARG B 1 41 ? -5.406 15.148 -12.648 1 98.06 41 ARG B O 1
ATOM 2390 N N . PRO B 1 42 ? -3.639 15.156 -11.234 1 98.81 42 PRO B N 1
ATOM 2391 C CA . PRO B 1 42 ? -4.527 15.055 -10.078 1 98.81 42 PRO B CA 1
ATOM 2392 C C . PRO B 1 42 ? -5.426 16.281 -9.906 1 98.81 42 PRO B C 1
ATOM 2394 O O . PRO B 1 42 ? -5.027 17.391 -10.242 1 98.81 42 PRO B O 1
ATOM 2397 N N . ASP B 1 43 ? -6.617 16.016 -9.398 1 98.88 43 ASP B N 1
ATOM 2398 C CA . ASP B 1 43 ? -7.559 17.094 -9.125 1 98.88 43 ASP B CA 1
ATOM 2399 C C . ASP B 1 43 ? -7.09 17.938 -7.941 1 98.88 43 ASP B C 1
ATOM 2401 O O . ASP B 1 43 ? -7.379 19.141 -7.875 1 98.88 43 ASP B O 1
ATOM 2405 N N . CYS B 1 44 ? -6.414 17.328 -7 1 98.88 44 CYS B N 1
ATOM 2406 C CA . CYS B 1 44 ? -5.832 18.047 -5.863 1 98.88 44 CYS B CA 1
ATOM 2407 C C . CYS B 1 44 ? -4.723 17.219 -5.219 1 98.88 44 CYS B C 1
ATOM 2409 O O . CYS B 1 44 ? -4.551 16.047 -5.535 1 98.88 44 CYS B O 1
ATOM 2411 N N . VAL B 1 45 ? -3.918 17.859 -4.402 1 98.94 45 VAL B N 1
ATOM 2412 C CA . VAL B 1 45 ? -2.877 17.234 -3.588 1 98.94 45 VAL B CA 1
ATOM 2413 C C . VAL B 1 45 ? -3.219 17.391 -2.107 1 98.94 45 VAL B C 1
ATOM 2415 O O . VAL B 1 45 ? -3.527 18.5 -1.647 1 98.94 45 VAL B O 1
ATOM 2418 N N . LEU B 1 46 ? -3.266 16.312 -1.406 1 98.94 46 LEU B N 1
ATOM 2419 C CA . LEU B 1 46 ? -3.408 16.312 0.046 1 98.94 46 LEU B CA 1
ATOM 2420 C C . LEU B 1 46 ? -2.045 16.25 0.726 1 98.94 46 LEU B C 1
ATOM 2422 O O . LEU B 1 46 ? -1.272 15.32 0.481 1 98.94 46 LEU B O 1
ATOM 2426 N N . ILE B 1 47 ? -1.676 17.172 1.508 1 98.94 47 ILE B N 1
ATOM 2427 C CA . ILE B 1 47 ? -0.43 17.188 2.268 1 98.94 47 ILE B CA 1
ATOM 2428 C C . ILE B 1 47 ? -0.725 16.938 3.746 1 98.94 47 ILE B C 1
ATOM 2430 O O . ILE B 1 47 ? -1.164 17.844 4.457 1 98.94 47 ILE B O 1
ATOM 2434 N N . THR B 1 48 ? -0.398 15.719 4.234 1 98.88 48 THR B N 1
ATOM 2435 C CA . THR B 1 48 ? -1.042 15.211 5.438 1 98.88 48 THR B CA 1
ATOM 2436 C C . THR B 1 48 ? -0.107 15.32 6.641 1 98.88 48 THR B C 1
ATOM 2438 O O . THR B 1 48 ? 0.002 14.391 7.438 1 98.88 48 THR B O 1
ATOM 2441 N N . GLY B 1 49 ? 0.619 16.406 6.758 1 98.69 49 GLY B N 1
ATOM 2442 C CA . GLY B 1 49 ? 1.227 16.75 8.031 1 98.69 49 GLY B CA 1
ATOM 2443 C C . GLY B 1 49 ? 2.742 16.688 8.008 1 98.69 49 GLY B C 1
ATOM 2444 O O . GLY B 1 49 ? 3.334 16.234 7.027 1 98.69 49 GLY B O 1
ATOM 2445 N N . ASP B 1 50 ? 3.344 17.234 9.156 1 98.62 50 ASP B N 1
ATOM 2446 C CA . ASP B 1 50 ? 4.785 17.438 9.258 1 98.62 50 ASP B CA 1
ATOM 2447 C C . ASP B 1 50 ? 5.312 18.25 8.07 1 98.62 50 ASP B C 1
ATOM 2449 O O . ASP B 1 50 ? 6.262 17.828 7.402 1 98.62 50 ASP B O 1
ATOM 2453 N N . LEU B 1 51 ? 4.582 19.359 7.902 1 98.62 51 LEU B N 1
ATOM 2454 C CA . LEU B 1 51 ? 4.883 20.281 6.816 1 98.62 51 LEU B CA 1
ATOM 2455 C C . LEU B 1 51 ? 6.277 20.891 6.977 1 98.62 51 LEU B C 1
ATOM 2457 O O . LEU B 1 51 ? 7.027 21 6.004 1 98.62 51 LEU B O 1
ATOM 2461 N N . THR B 1 52 ? 6.547 21.25 8.18 1 97.38 52 THR B N 1
ATOM 2462 C CA . THR B 1 52 ? 7.859 21.75 8.562 1 97.38 52 THR B CA 1
ATOM 2463 C C . THR B 1 52 ? 8.516 20.844 9.602 1 97.38 52 THR B C 1
ATOM 2465 O O . THR B 1 52 ? 7.887 19.906 10.086 1 97.38 52 THR B O 1
ATOM 2468 N N . ASP B 1 53 ? 9.789 21.156 9.914 1 95.75 53 ASP B N 1
ATOM 2469 C CA . ASP B 1 53 ? 10.5 20.312 10.867 1 95.75 53 ASP B CA 1
ATOM 2470 C C . ASP B 1 53 ? 10.375 20.859 12.289 1 95.75 53 ASP B C 1
ATOM 2472 O O . ASP B 1 53 ? 10.328 20.094 13.25 1 95.75 53 ASP B O 1
ATOM 2476 N N . LEU B 1 54 ? 10.305 22.234 12.414 1 94.88 54 LEU B N 1
ATOM 2477 C CA . LEU B 1 54 ? 10.352 22.812 13.75 1 94.88 54 LEU B CA 1
ATOM 2478 C C . LEU B 1 54 ? 9.188 23.781 13.961 1 94.88 54 LEU B C 1
ATOM 2480 O O . LEU B 1 54 ? 9.109 24.453 14.992 1 94.88 54 LEU B O 1
ATOM 2484 N N . GLY B 1 55 ? 8.297 23.953 13.016 1 96.88 55 GLY B N 1
ATOM 2485 C CA . GLY B 1 55 ? 7.117 24.797 13.156 1 96.88 55 GLY B CA 1
ATOM 2486 C C . GLY B 1 55 ? 7.434 26.266 13.234 1 96.88 55 GLY B C 1
ATOM 2487 O O . GLY B 1 55 ? 6.672 27.047 13.82 1 96.88 55 GLY B O 1
ATOM 2488 N N . ARG B 1 56 ? 8.562 26.688 12.664 1 96.94 56 ARG B N 1
ATOM 2489 C CA . ARG B 1 56 ? 8.984 28.094 12.75 1 96.94 56 ARG B CA 1
ATOM 2490 C C . ARG B 1 56 ? 8.492 28.891 11.555 1 96.94 56 ARG B C 1
ATOM 2492 O O . ARG B 1 56 ? 8.352 28.344 10.453 1 96.94 56 ARG B O 1
ATOM 2499 N N . PRO B 1 57 ? 8.305 30.172 11.75 1 97.75 57 PRO B N 1
ATOM 2500 C CA . PRO B 1 57 ? 7.762 31 10.68 1 97.75 57 PRO B CA 1
ATOM 2501 C C . PRO B 1 57 ? 8.586 30.938 9.398 1 97.75 57 PRO B C 1
ATOM 2503 O O . PRO B 1 57 ? 8.023 30.828 8.305 1 97.75 57 PRO B O 1
ATOM 2506 N N . HIS B 1 58 ? 9.891 30.984 9.5 1 96.94 58 HIS B N 1
ATOM 2507 C CA . HIS B 1 58 ? 10.727 31 8.305 1 96.94 58 HIS B CA 1
ATOM 2508 C C . HIS B 1 58 ? 10.648 29.672 7.559 1 96.94 58 HIS B C 1
ATOM 2510 O O . HIS B 1 58 ? 10.797 29.625 6.336 1 96.94 58 HIS B O 1
ATOM 2516 N N . GLU B 1 59 ? 10.406 28.547 8.234 1 97.06 59 GLU B N 1
ATOM 2517 C CA . GLU B 1 59 ? 10.227 27.25 7.582 1 97.06 59 GLU B CA 1
ATOM 2518 C C . GLU B 1 59 ? 8.938 27.219 6.77 1 97.06 59 GLU B C 1
ATOM 2520 O O . GLU B 1 59 ? 8.914 26.688 5.656 1 97.06 59 GLU B O 1
ATOM 2525 N N . TYR B 1 60 ? 7.926 27.812 7.305 1 98.19 60 TYR B N 1
ATOM 2526 C CA . TYR B 1 60 ? 6.668 27.875 6.57 1 98.19 60 TYR B CA 1
ATOM 2527 C C . TYR B 1 60 ? 6.801 28.766 5.34 1 98.19 60 TYR B C 1
ATOM 2529 O O . TYR B 1 60 ? 6.211 28.484 4.293 1 98.19 60 TYR B O 1
ATOM 2537 N N . GLN B 1 61 ? 7.504 29.859 5.539 1 97.44 61 GLN B N 1
ATOM 2538 C CA . GLN B 1 61 ? 7.727 30.719 4.379 1 97.44 61 GLN B CA 1
ATOM 2539 C C . GLN B 1 61 ? 8.469 29.969 3.275 1 97.44 61 GLN B C 1
ATOM 2541 O O . GLN B 1 61 ? 8.125 30.078 2.098 1 97.44 61 GLN B O 1
ATOM 2546 N N . ALA B 1 62 ? 9.531 29.266 3.668 1 96.81 62 ALA B N 1
ATOM 2547 C CA . ALA B 1 62 ? 10.25 28.438 2.703 1 96.81 62 ALA B CA 1
ATOM 2548 C C . ALA B 1 62 ? 9.32 27.422 2.035 1 96.81 62 ALA B C 1
ATOM 2550 O O . ALA B 1 62 ? 9.406 27.203 0.825 1 96.81 62 ALA B O 1
ATOM 2551 N N . LEU B 1 63 ? 8.477 26.797 2.816 1 98.12 63 LEU B N 1
ATOM 2552 C CA . LEU B 1 63 ? 7.504 25.844 2.303 1 98.12 63 LEU B CA 1
ATOM 2553 C C . LEU B 1 63 ? 6.574 26.5 1.289 1 98.12 63 LEU B C 1
ATOM 2555 O O . LEU B 1 63 ? 6.367 25.969 0.196 1 98.12 63 LEU B O 1
ATOM 2559 N N . ARG B 1 64 ? 5.996 27.578 1.684 1 97.94 64 ARG B N 1
ATOM 2560 C CA . ARG B 1 64 ? 5.082 28.312 0.81 1 97.94 64 ARG B CA 1
ATOM 2561 C C . ARG B 1 64 ? 5.754 28.656 -0.514 1 97.94 64 ARG B C 1
ATOM 2563 O O . ARG B 1 64 ? 5.16 28.5 -1.58 1 97.94 64 ARG B O 1
ATOM 2570 N N . ASP B 1 65 ? 6.957 29.141 -0.435 1 97.06 65 ASP B N 1
ATOM 2571 C CA . ASP B 1 65 ? 7.711 29.5 -1.632 1 97.06 65 ASP B CA 1
ATOM 2572 C C . ASP B 1 65 ? 7.867 28.297 -2.561 1 97.06 65 ASP B C 1
ATOM 2574 O O . ASP B 1 65 ? 7.699 28.422 -3.775 1 97.06 65 ASP B O 1
ATOM 2578 N N . GLN B 1 66 ? 8.195 27.172 -2.01 1 96.56 66 GLN B N 1
ATOM 2579 C CA . GLN B 1 66 ? 8.383 25.969 -2.812 1 96.56 66 GLN B CA 1
ATOM 2580 C C . GLN B 1 66 ? 7.066 25.5 -3.414 1 96.56 66 GLN B C 1
ATOM 2582 O O . GLN B 1 66 ? 7.031 25.031 -4.551 1 96.56 66 GLN B O 1
ATOM 2587 N N . LEU B 1 67 ? 6.004 25.625 -2.689 1 98.19 67 LEU B N 1
ATOM 2588 C CA . LEU B 1 67 ? 4.707 25.109 -3.125 1 98.19 67 LEU B CA 1
ATOM 2589 C C . LEU B 1 67 ? 4.105 26.016 -4.195 1 98.19 67 LEU B C 1
ATOM 2591 O O . LEU B 1 67 ? 3.127 25.641 -4.848 1 98.19 67 LEU B O 1
ATOM 2595 N N . GLN B 1 68 ? 4.652 27.219 -4.402 1 97.62 68 GLN B N 1
ATOM 2596 C CA . GLN B 1 68 ? 4.191 28.094 -5.469 1 97.62 68 GLN B CA 1
ATOM 2597 C C . GLN B 1 68 ? 4.316 27.422 -6.832 1 97.62 68 GLN B C 1
ATOM 2599 O O . GLN B 1 68 ? 3.541 27.719 -7.746 1 97.62 68 GLN B O 1
ATOM 2604 N N . ALA B 1 69 ? 5.289 26.531 -6.895 1 98.19 69 ALA B N 1
ATOM 2605 C CA . ALA B 1 69 ? 5.547 25.859 -8.172 1 98.19 69 ALA B CA 1
ATOM 2606 C C . ALA B 1 69 ? 4.555 24.719 -8.398 1 98.19 69 ALA B C 1
ATOM 2608 O O . ALA B 1 69 ? 4.473 24.172 -9.5 1 98.19 69 ALA B O 1
ATOM 2609 N N . LEU B 1 70 ? 3.836 24.312 -7.383 1 98.69 70 LEU B N 1
ATOM 2610 C CA . LEU B 1 70 ? 2.84 23.266 -7.535 1 98.69 70 LEU B CA 1
ATOM 2611 C C . LEU B 1 70 ? 1.613 23.781 -8.281 1 98.69 70 LEU B C 1
ATOM 2613 O O . LEU B 1 70 ? 0.906 24.656 -7.785 1 98.69 70 LEU B O 1
ATOM 2617 N N . GLU B 1 71 ? 1.305 23.172 -9.438 1 98.62 71 GLU B N 1
ATOM 2618 C CA . GLU B 1 71 ? 0.261 23.656 -10.336 1 98.62 71 GLU B CA 1
ATOM 2619 C C . GLU B 1 71 ? -1.101 23.078 -9.961 1 98.62 71 GLU B C 1
ATOM 2621 O O . GLU B 1 71 ? -2.119 23.453 -10.547 1 98.62 71 GLU B O 1
ATOM 2626 N N . ILE B 1 72 ? -1.119 22.234 -9.07 1 98.81 72 ILE B N 1
ATOM 2627 C CA . ILE B 1 72 ? -2.314 21.516 -8.648 1 98.81 72 ILE B CA 1
ATOM 2628 C C . ILE B 1 72 ? -2.82 22.094 -7.324 1 98.81 72 ILE B C 1
ATOM 2630 O O . ILE B 1 72 ? -2.033 22.359 -6.41 1 98.81 72 ILE B O 1
ATOM 2634 N N . PRO B 1 73 ? -4.18 22.344 -7.211 1 98.62 73 PRO B N 1
ATOM 2635 C CA . PRO B 1 73 ? -4.676 22.75 -5.898 1 98.62 73 PRO B CA 1
ATOM 2636 C C . PRO B 1 73 ? -4.262 21.797 -4.781 1 98.62 73 PRO B C 1
ATOM 2638 O O . PRO B 1 73 ? -4.199 20.594 -4.996 1 98.62 73 PRO B O 1
ATOM 2641 N N . TYR B 1 74 ? -3.984 22.375 -3.598 1 98.88 74 TYR B N 1
ATOM 2642 C CA . TYR B 1 74 ? -3.555 21.484 -2.516 1 98.88 74 TYR B CA 1
ATOM 2643 C C . TYR B 1 74 ? -4.164 21.922 -1.188 1 98.88 74 TYR B C 1
ATOM 2645 O O . TYR B 1 74 ? -4.559 23.078 -1.025 1 98.88 74 TYR B O 1
ATOM 2653 N N . PHE B 1 75 ? -4.262 20.984 -0.29 1 98.88 75 PHE B N 1
ATOM 2654 C CA . PHE B 1 75 ? -4.789 21.188 1.057 1 98.88 75 PHE B CA 1
ATOM 2655 C C . PHE B 1 75 ? -3.77 20.75 2.104 1 98.88 75 PHE B C 1
ATOM 2657 O O . PHE B 1 75 ? -3.066 19.75 1.915 1 98.88 75 PHE B O 1
ATOM 2664 N N . LEU B 1 76 ? -3.699 21.531 3.178 1 98.88 76 LEU B N 1
ATOM 2665 C CA . LEU B 1 76 ? -2.686 21.328 4.207 1 98.88 76 LEU B CA 1
ATOM 2666 C C . LEU B 1 76 ? -3.318 20.828 5.504 1 98.88 76 LEU B C 1
ATOM 2668 O O . LEU B 1 76 ? -4.422 21.25 5.855 1 98.88 76 LEU B O 1
ATOM 2672 N N . LEU B 1 77 ? -2.66 19.953 6.137 1 98.44 77 LEU B N 1
ATOM 2673 C CA . LEU B 1 77 ? -2.973 19.438 7.461 1 98.44 77 LEU B CA 1
ATOM 2674 C C . LEU B 1 77 ? -1.731 19.422 8.344 1 98.44 77 LEU B C 1
ATOM 2676 O O . LEU B 1 77 ? -0.643 19.062 7.887 1 98.44 77 LEU B O 1
ATOM 2680 N N . PRO B 1 78 ? -1.851 19.875 9.648 1 98.81 78 PRO B N 1
ATOM 2681 C CA . PRO B 1 78 ? -0.656 19.844 10.5 1 98.81 78 PRO B CA 1
ATOM 2682 C C . PRO B 1 78 ? -0.328 18.453 11.016 1 98.81 78 PRO B C 1
ATOM 2684 O O . PRO B 1 78 ? -1.232 17.641 11.211 1 98.81 78 PRO B O 1
ATOM 2687 N N . GLY B 1 79 ? 0.876 18.125 11.18 1 98.88 79 GLY B N 1
ATOM 2688 C CA . GLY B 1 79 ? 1.388 17 11.945 1 98.88 79 GLY B CA 1
ATOM 2689 C C . GLY B 1 79 ? 2.1 17.422 13.219 1 98.88 79 GLY B C 1
ATOM 2690 O O . GLY B 1 79 ? 2.033 18.594 13.617 1 98.88 79 GLY B O 1
ATOM 2691 N N . ASN B 1 80 ? 2.73 16.516 13.906 1 98.75 80 ASN B N 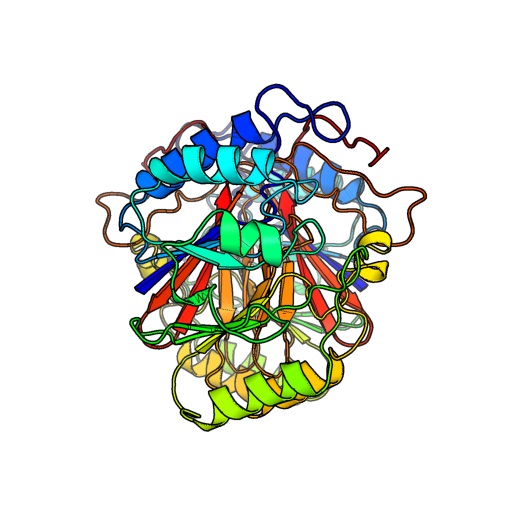1
ATOM 2692 C CA . ASN B 1 80 ? 3.26 16.797 15.234 1 98.75 80 ASN B CA 1
ATOM 2693 C C . ASN B 1 80 ? 4.422 17.781 15.188 1 98.75 80 ASN B C 1
ATOM 2695 O O . ASN B 1 80 ? 4.766 18.391 16.203 1 98.75 80 ASN B O 1
ATOM 2699 N N . HIS B 1 81 ? 5.008 18.078 14.062 1 98.12 81 HIS B N 1
ATOM 2700 C CA . HIS B 1 81 ? 6.098 19.047 13.922 1 98.12 81 HIS B CA 1
ATOM 2701 C C . HIS B 1 81 ? 5.566 20.438 13.586 1 98.12 81 HIS B C 1
ATOM 2703 O O . HIS B 1 81 ? 6.328 21.406 13.539 1 98.12 81 HIS B O 1
ATOM 2709 N N . ASP B 1 82 ? 4.328 20.547 13.445 1 98.62 82 ASP B N 1
ATOM 2710 C CA . ASP B 1 82 ? 3.746 21.797 12.953 1 98.62 82 ASP B CA 1
ATOM 2711 C C . ASP B 1 82 ? 3.123 22.594 14.086 1 98.62 82 ASP B C 1
ATOM 2713 O O . ASP B 1 82 ? 2.779 22.047 15.133 1 98.62 82 ASP B O 1
ATOM 2717 N N . ASP B 1 83 ? 3.066 23.875 13.844 1 98.06 83 ASP B N 1
ATOM 2718 C CA . ASP B 1 83 ? 2.404 24.828 14.727 1 98.06 83 ASP B CA 1
ATOM 2719 C C . ASP B 1 83 ? 1.167 25.422 14.055 1 98.06 83 ASP B C 1
ATOM 2721 O O . ASP B 1 83 ? 1.266 26.047 13 1 98.06 83 ASP B O 1
ATOM 2725 N N . ARG B 1 84 ? 0.022 25.312 14.727 1 98 84 ARG B N 1
ATOM 2726 C CA . ARG B 1 84 ? -1.25 25.719 14.141 1 98 84 ARG B CA 1
ATOM 2727 C C . ARG B 1 84 ? -1.237 27.203 13.789 1 98 84 ARG B C 1
ATOM 2729 O O . ARG B 1 84 ? -1.676 27.594 12.703 1 98 84 ARG B O 1
ATOM 2736 N N . ALA B 1 85 ? -0.814 27.969 14.734 1 97.19 85 ALA B N 1
ATOM 2737 C CA . ALA B 1 85 ? -0.845 29.422 14.555 1 97.19 85 ALA B CA 1
ATOM 2738 C C . ALA B 1 85 ? 0.073 29.859 13.414 1 97.19 85 ALA B C 1
ATOM 2740 O O . ALA B 1 85 ? -0.303 30.688 12.578 1 97.19 85 ALA B O 1
ATOM 2741 N N . GLN B 1 86 ? 1.261 29.312 13.383 1 97.69 86 GLN B N 1
ATOM 2742 C CA . GLN B 1 86 ? 2.213 29.656 12.328 1 97.69 86 GLN B CA 1
ATOM 2743 C C . GLN B 1 86 ? 1.728 29.172 10.969 1 97.69 86 GLN B C 1
ATOM 2745 O O . GLN B 1 86 ? 1.948 29.828 9.953 1 97.69 86 GLN B O 1
ATOM 2750 N N . LEU B 1 87 ? 1.122 27.969 10.922 1 98.5 87 LEU B N 1
ATOM 2751 C CA . LEU B 1 87 ? 0.559 27.453 9.672 1 98.5 87 LEU B CA 1
ATOM 2752 C C . LEU B 1 87 ? -0.508 28.406 9.133 1 98.5 87 LEU B C 1
ATOM 2754 O O . LEU B 1 87 ? -0.475 28.766 7.953 1 98.5 87 LEU B O 1
ATOM 2758 N N . ARG B 1 88 ? -1.416 28.844 9.961 1 98.12 88 ARG B N 1
ATOM 2759 C CA . ARG B 1 88 ? -2.455 29.797 9.562 1 98.12 88 ARG B CA 1
ATOM 2760 C C . ARG B 1 88 ? -1.848 31.094 9.039 1 98.12 88 ARG B C 1
ATOM 2762 O O . ARG B 1 88 ? -2.273 31.609 8.008 1 98.12 88 ARG B O 1
ATOM 2769 N N . ALA B 1 89 ? -0.858 31.547 9.742 1 97.88 89 ALA B N 1
ATOM 2770 C CA . ALA B 1 89 ? -0.232 32.812 9.406 1 97.88 89 ALA B CA 1
ATOM 2771 C C . ALA B 1 89 ? 0.479 32.75 8.055 1 97.88 89 ALA B C 1
ATOM 2773 O O . ALA B 1 89 ? 0.491 33.719 7.297 1 97.88 89 ALA B O 1
ATOM 2774 N N . ALA B 1 90 ? 1.072 31.641 7.797 1 98.12 90 ALA B N 1
ATOM 2775 C CA . ALA B 1 90 ? 1.887 31.484 6.598 1 98.12 90 ALA B CA 1
ATOM 2776 C C . ALA B 1 90 ? 1.011 31.297 5.363 1 98.12 90 ALA B C 1
ATOM 2778 O O . ALA B 1 90 ? 1.449 31.547 4.238 1 98.12 90 ALA B O 1
ATOM 2779 N N . PHE B 1 91 ? -0.2 30.812 5.543 1 98.31 91 PHE B N 1
ATOM 2780 C CA . PHE B 1 91 ? -1.095 30.531 4.426 1 98.31 91 PHE B CA 1
ATOM 2781 C C . PHE B 1 91 ? -2.426 31.25 4.605 1 98.31 91 PHE B C 1
ATOM 2783 O O . PHE B 1 91 ? -3.48 30.625 4.645 1 98.31 91 PHE B O 1
ATOM 2790 N N . PRO B 1 92 ? -2.406 32.531 4.574 1 97.31 92 PRO B N 1
ATOM 2791 C CA . PRO B 1 92 ? -3.621 33.312 4.848 1 97.31 92 PRO B CA 1
ATOM 2792 C C . PRO B 1 92 ? -4.676 33.156 3.756 1 97.31 92 PRO B C 1
ATOM 2794 O O . PRO B 1 92 ? -5.867 33.344 4.008 1 97.31 92 PRO B O 1
ATOM 2797 N N . ASP B 1 93 ? -4.301 32.812 2.549 1 97 93 ASP B N 1
ATOM 2798 C CA . ASP B 1 93 ? -5.211 32.688 1.416 1 97 93 ASP B CA 1
ATOM 2799 C C . ASP B 1 93 ? -5.926 31.328 1.425 1 97 93 ASP B C 1
ATOM 2801 O O . ASP B 1 93 ? -6.828 31.094 0.621 1 97 93 ASP B O 1
ATOM 2805 N N . HIS B 1 94 ? -5.508 30.453 2.307 1 97.88 94 HIS B N 1
ATOM 2806 C CA . HIS B 1 94 ? -6.203 29.172 2.496 1 97.88 94 HIS B CA 1
ATOM 2807 C C . HIS B 1 94 ? -7.312 29.312 3.531 1 97.88 94 HIS B C 1
ATOM 2809 O O . HIS B 1 94 ? -7.113 28.984 4.707 1 97.88 94 HIS B O 1
ATOM 2815 N N . GLY B 1 95 ? -8.461 29.672 3.062 1 97.31 95 GLY B N 1
ATOM 2816 C CA . GLY B 1 95 ? -9.586 30 3.926 1 97.31 95 GLY B CA 1
ATOM 2817 C C . GLY B 1 95 ? -9.977 28.859 4.855 1 97.31 95 GLY B C 1
ATOM 2818 O O . GLY B 1 95 ? -10.375 29.094 6 1 97.31 95 GLY B O 1
ATOM 2819 N N . TYR B 1 96 ? -9.836 27.656 4.395 1 97.19 96 TYR B N 1
ATOM 2820 C CA . TYR B 1 96 ? -10.258 26.5 5.172 1 97.19 96 TYR B CA 1
ATOM 2821 C C . TYR B 1 96 ? -9.406 26.344 6.426 1 97.19 96 TYR B C 1
ATOM 2823 O O . TYR B 1 96 ? -9.82 25.688 7.391 1 97.19 96 TYR B O 1
ATOM 2831 N N . LEU B 1 97 ? -8.234 26.922 6.492 1 97.81 97 LEU B N 1
ATOM 2832 C CA . LEU B 1 97 ? -7.336 26.844 7.637 1 97.81 97 LEU B CA 1
ATOM 2833 C C . LEU B 1 97 ? -7.719 27.875 8.695 1 97.81 97 LEU B C 1
ATOM 2835 O O . LEU B 1 97 ? -7.285 27.766 9.852 1 97.81 97 LEU B O 1
ATOM 2839 N N . GLN B 1 98 ? -8.438 28.906 8.328 1 94.88 98 GLN B N 1
ATOM 2840 C CA . GLN B 1 98 ? -8.578 30.109 9.133 1 94.88 98 GLN B CA 1
ATOM 2841 C C . GLN B 1 98 ? -9.758 30 10.094 1 94.88 98 GLN B C 1
ATOM 2843 O O . GLN B 1 98 ? -10.211 31 10.656 1 94.88 98 GLN B O 1
ATOM 2848 N N . GLY B 1 99 ? -10.188 28.922 10.398 1 86.56 99 GLY B N 1
ATOM 2849 C CA . GLY B 1 99 ? -11.289 28.766 11.328 1 86.56 99 GLY B CA 1
ATOM 2850 C C . GLY B 1 99 ? -10.953 29.219 12.742 1 86.56 99 GLY B C 1
ATOM 2851 O O . GLY B 1 99 ? -9.781 29.438 13.055 1 86.56 99 GLY B O 1
ATOM 2852 N N . GLN B 1 100 ? -11.875 29.547 13.672 1 83.94 100 GLN B N 1
ATOM 2853 C CA . GLN B 1 100 ? -11.703 30.141 14.992 1 83.94 100 GLN B CA 1
ATOM 2854 C C . GLN B 1 100 ? -11.367 29.078 16.031 1 83.94 100 GLN B C 1
ATOM 2856 O O . GLN B 1 100 ? -10.844 29.406 17.109 1 83.94 100 GLN B O 1
ATOM 2861 N N . GLY B 1 101 ? -11.477 27.844 15.797 1 86.31 101 GLY B N 1
ATOM 2862 C CA . GLY B 1 101 ? -11.273 26.812 16.797 1 86.31 101 GLY B CA 1
ATOM 2863 C C . GLY B 1 101 ? -9.812 26.453 17 1 86.31 101 GLY B C 1
ATOM 2864 O O . GLY B 1 101 ? -8.945 26.906 16.234 1 86.31 101 GLY B O 1
ATOM 2865 N N . PRO B 1 102 ? -9.562 25.891 18.172 1 94.5 102 PRO B N 1
ATOM 2866 C CA . PRO B 1 102 ? -8.172 25.547 18.5 1 94.5 102 PRO B CA 1
ATOM 2867 C C . PRO B 1 102 ? -7.57 24.531 17.531 1 94.5 102 PRO B C 1
ATOM 2869 O O . PRO B 1 102 ? -6.348 24.391 17.453 1 94.5 102 PRO B O 1
ATOM 2872 N N . PHE B 1 103 ? -8.43 23.875 16.859 1 97.81 103 PHE B N 1
ATOM 2873 C CA . PHE B 1 103 ? -7.953 22.812 15.977 1 97.81 103 PHE B CA 1
ATOM 2874 C C . PHE B 1 103 ? -8.07 23.234 14.516 1 97.81 103 PHE B C 1
ATOM 2876 O O . PHE B 1 103 ? -8.898 24.094 14.172 1 97.81 103 PHE B O 1
ATOM 2883 N N . ILE B 1 104 ? -7.199 22.75 13.703 1 98 104 ILE B N 1
ATOM 2884 C CA . ILE B 1 104 ? -7.344 22.891 12.258 1 98 104 ILE B CA 1
ATOM 2885 C C . ILE B 1 104 ? -8.102 21.688 11.703 1 98 104 ILE B C 1
ATOM 2887 O O . ILE B 1 104 ? -7.508 20.625 11.469 1 98 104 ILE B O 1
ATOM 2891 N N . GLN B 1 105 ? -9.336 21.781 11.57 1 97.94 105 GLN B N 1
ATOM 2892 C CA . GLN B 1 105 ? -10.258 20.797 11 1 97.94 105 GLN B CA 1
ATOM 2893 C C . GLN B 1 105 ? -11.164 21.438 9.953 1 97.94 105 GLN B C 1
ATOM 2895 O O . GLN B 1 105 ? -11.617 22.562 10.117 1 97.94 105 GLN B O 1
ATOM 2900 N N . TYR B 1 106 ? -11.312 20.75 8.859 1 98.31 106 TYR B N 1
ATOM 2901 C CA . TYR B 1 106 ? -12.117 21.359 7.812 1 98.31 106 TYR B CA 1
ATOM 2902 C C . TYR B 1 106 ? -12.695 20.312 6.875 1 98.31 106 TYR B C 1
ATOM 2904 O O . TYR B 1 106 ? -12.266 19.156 6.891 1 98.31 106 TYR B O 1
ATOM 2912 N N . ALA B 1 107 ? -13.688 20.734 6.168 1 98.25 107 ALA B N 1
ATOM 2913 C CA . ALA B 1 107 ? -14.336 19.938 5.141 1 98.25 107 ALA B CA 1
ATOM 2914 C C . ALA B 1 107 ? -14.172 20.562 3.758 1 98.25 107 ALA B C 1
ATOM 2916 O O . ALA B 1 107 ? -14.266 21.781 3.609 1 98.25 107 ALA B O 1
ATOM 2917 N N . VAL B 1 108 ? -13.711 19.812 2.824 1 98.44 108 VAL B N 1
ATOM 2918 C CA . VAL B 1 108 ? -13.742 20.203 1.42 1 98.44 108 VAL B CA 1
ATOM 2919 C C . VAL B 1 108 ? -14.875 19.469 0.7 1 98.44 108 VAL B C 1
ATOM 2921 O O . VAL B 1 108 ? -14.883 18.234 0.643 1 98.44 108 VAL B O 1
ATOM 2924 N N . GLU B 1 109 ? -15.773 20.203 0.038 1 97.44 109 GLU B N 1
ATOM 2925 C CA . GLU B 1 109 ? -17.016 19.656 -0.483 1 97.44 109 GLU B CA 1
ATOM 2926 C C . GLU B 1 109 ? -17.062 19.734 -2.006 1 97.44 109 GLU B C 1
ATOM 2928 O O . GLU B 1 109 ? -18.031 19.281 -2.629 1 97.44 109 GLU B O 1
ATOM 2933 N N . THR B 1 110 ? -16.016 20.203 -2.588 1 96.69 110 THR B N 1
ATOM 2934 C CA . THR B 1 110 ? -16.078 20.625 -3.98 1 96.69 110 THR B CA 1
ATOM 2935 C C . THR B 1 110 ? -15.789 19.469 -4.918 1 96.69 110 THR B C 1
ATOM 2937 O O . THR B 1 110 ? -15.938 19.594 -6.137 1 96.69 110 THR B O 1
ATOM 2940 N N . TYR B 1 111 ? -15.352 18.328 -4.426 1 98 111 TYR B N 1
ATOM 2941 C CA . TYR B 1 111 ? -14.953 17.188 -5.242 1 98 111 TYR B CA 1
ATOM 2942 C C . TYR B 1 111 ? -15.938 16.031 -5.09 1 98 111 TYR B C 1
ATOM 2944 O O . TYR B 1 111 ? -16.781 16.047 -4.191 1 98 111 TYR B O 1
ATOM 2952 N N . PRO B 1 112 ? -15.898 15.094 -6.027 1 97.88 112 PRO B N 1
ATOM 2953 C CA . PRO B 1 112 ? -16.734 13.898 -5.867 1 97.88 112 PRO B CA 1
ATOM 2954 C C . PRO B 1 112 ? -16.531 13.203 -4.523 1 97.88 112 PRO B C 1
ATOM 2956 O O . PRO B 1 112 ? -17.484 12.719 -3.922 1 97.88 112 PRO B O 1
ATOM 2959 N N . LEU B 1 113 ? -15.352 13.156 -4.074 1 98.56 113 LEU B N 1
ATOM 2960 C CA . LEU B 1 113 ? -15.055 12.719 -2.711 1 98.56 113 LEU B CA 1
ATOM 2961 C C . LEU B 1 113 ? -15.07 13.898 -1.749 1 98.56 113 LEU B C 1
ATOM 2963 O O . LEU B 1 113 ? -14.461 14.938 -2.025 1 98.56 113 LEU B O 1
ATOM 2967 N N . ARG B 1 114 ? -15.828 13.703 -0.693 1 98.62 114 ARG B N 1
ATOM 2968 C CA . ARG B 1 114 ? -15.727 14.648 0.413 1 98.62 114 ARG B CA 1
ATOM 2969 C C . ARG B 1 114 ? -14.43 14.438 1.193 1 98.62 114 ARG B C 1
ATOM 2971 O O . ARG B 1 114 ? -14.039 13.305 1.463 1 98.62 114 ARG B O 1
ATOM 2978 N N . LEU B 1 115 ? -13.75 15.547 1.49 1 98.88 115 LEU B N 1
ATOM 2979 C CA . LEU B 1 115 ? -12.523 15.477 2.283 1 98.88 115 LEU B CA 1
ATOM 2980 C C . LEU B 1 115 ? -12.75 16.062 3.674 1 98.88 115 LEU B C 1
ATOM 2982 O O . LEU B 1 115 ? -13.117 17.234 3.811 1 98.88 115 LEU B O 1
ATOM 2986 N N . LEU B 1 116 ? -12.562 15.242 4.676 1 98.94 116 LEU B N 1
ATOM 2987 C CA . LEU B 1 116 ? -12.641 15.703 6.059 1 98.94 116 LEU B CA 1
ATOM 2988 C C . LEU B 1 116 ? -11.273 15.609 6.738 1 98.94 116 LEU B C 1
ATOM 2990 O O . LEU B 1 116 ? -10.773 14.508 6.984 1 98.94 116 LEU B O 1
ATOM 2994 N N . ALA B 1 117 ? -10.703 16.75 7.023 1 98.81 117 ALA B N 1
ATOM 2995 C CA . ALA B 1 117 ? -9.391 16.797 7.66 1 98.81 117 ALA B CA 1
ATOM 2996 C C . ALA B 1 117 ? -9.516 16.922 9.18 1 98.81 117 ALA B C 1
ATOM 2998 O O . ALA B 1 117 ? -10.203 17.828 9.672 1 98.81 117 ALA B O 1
ATOM 2999 N N . LEU B 1 118 ? -8.875 16.016 9.844 1 98.56 118 LEU B N 1
ATOM 3000 C CA . LEU B 1 118 ? -8.914 15.953 11.297 1 98.56 118 LEU B CA 1
ATOM 3001 C C . LEU B 1 118 ? -7.543 16.25 11.891 1 98.56 118 LEU B C 1
ATOM 3003 O O . LEU B 1 118 ? -6.566 15.57 11.57 1 98.56 118 LEU B O 1
ATOM 3007 N N . ASP B 1 119 ? -7.512 17.203 12.758 1 98.69 119 ASP B N 1
ATOM 3008 C CA . ASP B 1 119 ? -6.277 17.594 13.438 1 98.69 119 ASP B CA 1
ATOM 3009 C C . ASP B 1 119 ? -5.969 16.672 14.609 1 98.69 119 ASP B C 1
ATOM 3011 O O . ASP B 1 119 ? -6.672 16.688 15.617 1 98.69 119 ASP B O 1
ATOM 3015 N N . THR B 1 120 ? -4.844 15.961 14.531 1 98.94 120 THR B N 1
ATOM 3016 C CA . THR B 1 120 ? -4.516 15.008 15.586 1 98.94 120 THR B CA 1
ATOM 3017 C C . THR B 1 120 ? -3.389 15.547 16.469 1 98.94 120 THR B C 1
ATOM 3019 O O . THR B 1 120 ? -2.914 14.844 17.359 1 98.94 120 THR B O 1
ATOM 3022 N N . VAL B 1 121 ? -2.982 16.734 16.312 1 98.81 121 VAL B N 1
ATOM 3023 C CA . VAL B 1 121 ? -1.78 17.297 16.922 1 98.81 121 VAL B CA 1
ATOM 3024 C C . VAL B 1 121 ? -2.004 17.516 18.422 1 98.81 121 VAL B C 1
ATOM 3026 O O . VAL B 1 121 ? -3.051 18.016 18.828 1 98.81 121 VAL B O 1
ATOM 3029 N N . VAL B 1 122 ? -1.102 17.031 19.203 1 98.69 122 VAL B N 1
ATOM 3030 C CA . VAL B 1 122 ? -0.889 17.469 20.594 1 98.69 122 VAL B CA 1
ATOM 3031 C C . VAL B 1 122 ? 0.316 18.391 20.656 1 98.69 122 VAL B C 1
ATOM 3033 O O . VAL B 1 122 ? 1.445 17.984 20.375 1 98.69 122 VAL B O 1
ATOM 3036 N N . PRO B 1 123 ? 0.068 19.688 20.984 1 96.5 123 PRO B N 1
ATOM 3037 C CA . PRO B 1 123 ? 1.167 20.656 20.922 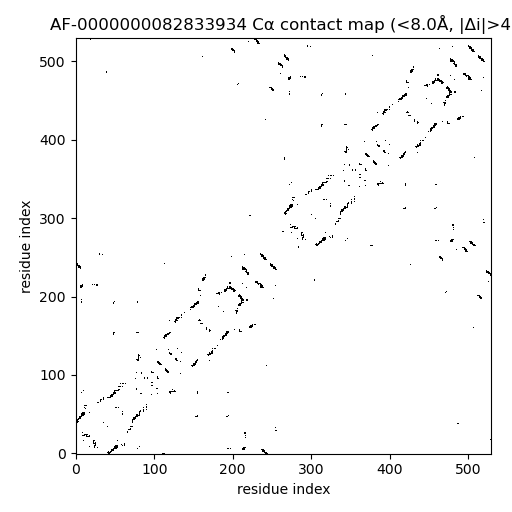1 96.5 123 PRO B CA 1
ATOM 3038 C C . PRO B 1 123 ? 2.408 20.188 21.672 1 96.5 123 PRO B C 1
ATOM 3040 O O . PRO B 1 123 ? 2.311 19.75 22.828 1 96.5 123 PRO B O 1
ATOM 3043 N N . MET B 1 124 ? 3.512 20.172 21 1 95.94 124 MET B N 1
ATOM 3044 C CA . MET B 1 124 ? 4.844 19.922 21.531 1 95.94 124 MET B CA 1
ATOM 3045 C C . MET B 1 124 ? 5.016 18.438 21.875 1 95.94 124 MET B C 1
ATOM 3047 O O . MET B 1 124 ? 5.871 18.078 22.688 1 95.94 124 MET B O 1
ATOM 3051 N N . LYS B 1 125 ? 4.18 17.609 21.422 1 98.38 125 LYS B N 1
ATOM 3052 C CA . LYS B 1 125 ? 4.297 16.156 21.578 1 98.38 125 LYS B CA 1
ATOM 3053 C C . LYS B 1 125 ? 4.422 15.469 20.219 1 98.38 125 LYS B C 1
ATOM 3055 O O . LYS B 1 125 ? 3.902 15.961 19.219 1 98.38 125 LYS B O 1
ATOM 3060 N N . SER B 1 126 ? 5.082 14.359 20.266 1 98.38 126 SER B N 1
ATOM 3061 C CA . SER B 1 126 ? 5.246 13.602 19.031 1 98.38 126 SER B CA 1
ATOM 3062 C C . SER B 1 126 ? 4.023 12.742 18.734 1 98.38 126 SER B C 1
ATOM 3064 O O . SER B 1 126 ? 3.738 12.43 17.578 1 98.38 126 SER B O 1
ATOM 3066 N N . HIS B 1 127 ? 3.326 12.289 19.797 1 98.81 127 HIS B N 1
ATOM 3067 C CA . HIS B 1 127 ? 2.143 11.453 19.609 1 98.81 127 HIS B CA 1
ATOM 3068 C C . HIS B 1 127 ? 0.916 12.297 19.281 1 98.81 127 HIS B C 1
ATOM 3070 O O . HIS B 1 127 ? 0.953 13.531 19.391 1 98.81 127 HIS B O 1
ATOM 3076 N N . GLY B 1 128 ? -0.182 11.68 18.703 1 98.88 128 GLY B N 1
ATOM 3077 C CA . GLY B 1 128 ? -1.447 12.336 18.422 1 98.88 128 GLY B CA 1
ATOM 3078 C C . GLY B 1 128 ? -2.57 11.898 19.344 1 98.88 128 GLY B C 1
ATOM 3079 O O . GLY B 1 128 ? -2.449 10.883 20.031 1 98.88 128 GLY B O 1
ATOM 3080 N N . GLU B 1 129 ? -3.545 12.68 19.406 1 98.88 129 GLU B N 1
ATOM 3081 C CA . GLU B 1 129 ? -4.766 12.375 20.141 1 98.88 129 GLU B CA 1
ATOM 3082 C C . GLU B 1 129 ? -5.992 12.945 19.438 1 98.88 129 GLU B C 1
ATOM 3084 O O . GLU B 1 129 ? -5.887 13.914 18.688 1 98.88 129 GLU B O 1
ATOM 3089 N N . LEU B 1 130 ? -7.102 12.344 19.641 1 98.88 130 LEU B N 1
ATOM 3090 C CA . LEU B 1 130 ? -8.414 12.875 19.297 1 98.88 130 LEU B CA 1
ATOM 3091 C C . LEU B 1 130 ? -9.32 12.938 20.531 1 98.88 130 LEU B C 1
ATOM 3093 O O . LEU B 1 130 ? -9.742 11.906 21.047 1 98.88 130 LEU B O 1
ATOM 3097 N N . CYS B 1 131 ? -9.562 14.156 20.984 1 98.69 131 CYS B N 1
ATOM 3098 C CA . CYS B 1 131 ? -10.469 14.336 22.109 1 98.69 131 CYS B CA 1
ATOM 3099 C C . CYS B 1 131 ? -11.922 14.297 21.656 1 98.69 131 CYS B C 1
ATOM 3101 O O . CYS B 1 131 ? -12.203 14.172 20.469 1 98.69 131 CYS B O 1
ATOM 3103 N N . ASP B 1 132 ? -12.859 14.492 22.594 1 98.56 132 ASP B N 1
ATOM 3104 C CA . ASP B 1 132 ? -14.289 14.414 22.312 1 98.56 132 ASP B CA 1
ATOM 3105 C C . ASP B 1 132 ? -14.711 15.5 21.328 1 98.56 132 ASP B C 1
ATOM 3107 O O . ASP B 1 132 ? -15.594 15.273 20.484 1 98.56 132 ASP B O 1
ATOM 3111 N N . GLU B 1 133 ? -14.148 16.609 21.484 1 98.19 133 GLU B N 1
ATOM 3112 C CA . GLU B 1 133 ? -14.492 17.719 20.594 1 98.19 133 GLU B CA 1
ATOM 3113 C C . GLU B 1 133 ? -14.148 17.391 19.141 1 98.19 133 GLU B C 1
ATOM 3115 O O . GLU B 1 133 ? -14.961 17.594 18.25 1 98.19 133 GLU B O 1
ATOM 3120 N N . ARG B 1 134 ? -12.977 16.938 18.906 1 98.56 134 ARG B N 1
ATOM 3121 C CA . ARG B 1 134 ? -12.531 16.594 17.562 1 98.56 134 ARG B CA 1
ATOM 3122 C C . ARG B 1 134 ? -13.32 15.422 17 1 98.56 134 ARG B C 1
ATOM 3124 O O . ARG B 1 134 ? -13.75 15.453 15.844 1 98.56 134 ARG B O 1
ATOM 3131 N N . LEU B 1 135 ? -13.5 14.398 17.828 1 98.88 135 LEU B N 1
ATOM 3132 C CA . LEU B 1 135 ? -14.281 13.242 17.391 1 98.88 135 LEU B CA 1
ATOM 3133 C C . LEU B 1 135 ? -15.734 13.633 17.125 1 98.88 135 LEU B C 1
ATOM 3135 O O . LEU B 1 135 ? -16.344 13.148 16.172 1 98.88 135 LEU B O 1
ATOM 3139 N N . GLY B 1 136 ? -16.234 14.477 18.031 1 98.62 136 GLY B N 1
ATOM 3140 C CA . GLY B 1 136 ? -17.594 14.969 17.828 1 98.62 136 GLY B CA 1
ATOM 3141 C C . GLY B 1 136 ? -17.766 15.742 16.547 1 98.62 136 GLY B C 1
ATOM 3142 O O . GLY B 1 136 ? -18.781 15.625 15.867 1 98.62 136 GLY B O 1
ATOM 3143 N N . TRP B 1 137 ? -16.797 16.531 16.219 1 98.31 137 TRP B N 1
ATOM 3144 C CA . TRP B 1 137 ? -16.812 17.266 14.961 1 98.31 137 TRP B CA 1
ATOM 3145 C C . TRP B 1 137 ? -16.922 16.312 13.773 1 98.31 137 TRP B C 1
ATOM 3147 O O . TRP B 1 137 ? -17.734 16.516 12.875 1 98.31 137 TRP B O 1
ATOM 3157 N N . LEU B 1 138 ? -16.078 15.281 13.734 1 98.81 138 LEU B N 1
ATOM 3158 C CA . LEU B 1 138 ? -16.109 14.305 12.648 1 98.81 138 LEU B CA 1
ATOM 3159 C C . LEU B 1 138 ? -17.469 13.633 12.555 1 98.81 138 LEU B C 1
ATOM 3161 O O . LEU B 1 138 ? -18.031 13.516 11.469 1 98.81 138 LEU B O 1
ATOM 3165 N N . ALA B 1 139 ? -17.922 13.164 13.695 1 98.81 139 ALA B N 1
ATOM 3166 C CA . ALA B 1 139 ? -19.219 12.484 13.742 1 98.81 139 ALA B CA 1
ATOM 3167 C C . ALA B 1 139 ? -20.328 13.375 13.172 1 98.81 139 ALA B C 1
ATOM 3169 O O . ALA B 1 139 ? -21.172 12.906 12.406 1 98.81 139 ALA B O 1
ATOM 3170 N N . ALA B 1 140 ? -20.297 14.617 13.562 1 98.69 140 ALA B N 1
ATOM 3171 C CA . ALA B 1 140 ? -21.297 15.562 13.078 1 98.69 140 ALA B CA 1
ATOM 3172 C C . ALA B 1 140 ? -21.188 15.75 11.57 1 98.69 140 ALA B C 1
ATOM 3174 O O . ALA B 1 140 ? -22.203 15.75 10.867 1 98.69 140 ALA B O 1
ATOM 3175 N N . ARG B 1 141 ? -20 15.922 11.07 1 98.56 141 ARG B N 1
ATOM 3176 C CA . ARG B 1 141 ? -19.797 16.125 9.641 1 98.56 141 ARG B CA 1
ATOM 3177 C C . ARG B 1 141 ? -20.281 14.898 8.852 1 98.56 141 ARG B C 1
ATOM 3179 O O . ARG B 1 141 ? -20.938 15.039 7.82 1 98.56 141 ARG B O 1
ATOM 3186 N N . LEU B 1 142 ? -19.906 13.727 9.297 1 98.75 142 LEU B N 1
ATOM 3187 C CA . LEU B 1 142 ? -20.312 12.508 8.602 1 98.75 142 LEU B CA 1
ATOM 3188 C C . LEU B 1 142 ? -21.828 12.352 8.609 1 98.75 142 LEU B C 1
ATOM 3190 O O . LEU B 1 142 ? -22.406 11.914 7.621 1 98.75 142 LEU B O 1
ATOM 3194 N N . ALA B 1 143 ? -22.422 12.734 9.68 1 98.69 143 ALA B N 1
ATOM 3195 C CA . ALA B 1 143 ? -23.875 12.609 9.812 1 98.69 143 ALA B CA 1
ATOM 3196 C C . ALA B 1 143 ? -24.594 13.547 8.844 1 98.69 143 ALA B C 1
ATOM 3198 O O . ALA B 1 143 ? -25.719 13.266 8.422 1 98.69 143 ALA B O 1
ATOM 3199 N N . GLU B 1 144 ? -23.984 14.648 8.523 1 98.38 144 GLU B N 1
ATOM 3200 C CA . GLU B 1 144 ? -24.562 15.609 7.594 1 98.38 144 GLU B CA 1
ATOM 3201 C C . GLU B 1 144 ? -24.828 14.969 6.23 1 98.38 144 GLU B C 1
ATOM 3203 O O . GLU B 1 144 ? -25.797 15.312 5.551 1 98.38 144 GLU B O 1
ATOM 3208 N N . GLN B 1 145 ? -23.969 14.078 5.812 1 98 145 GLN B N 1
ATOM 3209 C CA . GLN B 1 145 ? -24.031 13.414 4.516 1 98 145 GLN B CA 1
ATOM 3210 C C . GLN B 1 145 ? -23.625 11.953 4.625 1 98 145 GLN B C 1
ATOM 3212 O O . GLN B 1 145 ? -22.625 11.539 4.031 1 98 145 GLN B O 1
ATOM 3217 N N . PRO B 1 146 ? -24.438 11.188 5.246 1 97.69 146 PRO B N 1
ATOM 3218 C CA . PRO B 1 146 ? -24.047 9.828 5.625 1 97.69 146 PRO B CA 1
ATOM 3219 C C . PRO B 1 146 ? -23.75 8.938 4.418 1 97.69 146 PRO B C 1
ATOM 3221 O O . PRO B 1 146 ? -23.031 7.949 4.531 1 97.69 146 PRO B O 1
ATOM 3224 N N . ASP B 1 147 ? -24.281 9.289 3.229 1 97.44 147 ASP B N 1
ATOM 3225 C CA . ASP B 1 147 ? -24.125 8.422 2.066 1 97.44 147 ASP B CA 1
ATOM 3226 C C . ASP B 1 147 ? -23.109 9 1.079 1 97.44 147 ASP B C 1
ATOM 3228 O O . ASP B 1 147 ? -22.906 8.453 -0.008 1 97.44 147 ASP B O 1
ATOM 3232 N N . ARG B 1 148 ? -22.469 10.086 1.437 1 98 148 ARG B N 1
ATOM 3233 C CA . ARG B 1 148 ? -21.484 10.703 0.567 1 98 148 ARG B CA 1
ATOM 3234 C C . ARG B 1 148 ? -20.109 10.031 0.73 1 98 148 ARG B C 1
ATOM 3236 O O . ARG B 1 148 ? -19.625 9.875 1.851 1 98 148 ARG B O 1
ATOM 3243 N N . PRO B 1 149 ? -19.531 9.492 -0.479 1 98.69 149 PRO B N 1
ATOM 3244 C CA . PRO B 1 149 ? -18.172 8.984 -0.349 1 98.69 149 PRO B CA 1
ATOM 3245 C C . PRO B 1 149 ? -17.219 10 0.259 1 98.69 149 PRO B C 1
ATOM 3247 O O . PRO B 1 149 ? -17.188 11.164 -0.166 1 98.69 149 PRO B O 1
ATOM 3250 N N . THR B 1 150 ? -16.438 9.578 1.288 1 98.88 150 THR B N 1
ATOM 3251 C CA . THR B 1 150 ? -15.68 10.516 2.098 1 98.88 150 THR B CA 1
ATOM 3252 C C . THR B 1 150 ? -14.281 9.969 2.393 1 98.88 150 THR B C 1
ATOM 3254 O O . THR B 1 150 ? -14.117 8.773 2.646 1 98.88 150 THR B O 1
ATOM 3257 N N . LEU B 1 151 ? -13.32 10.836 2.289 1 98.94 151 LEU B N 1
ATOM 3258 C CA . LEU B 1 151 ? -11.992 10.578 2.834 1 98.94 151 LEU B CA 1
ATOM 3259 C C . LEU B 1 151 ? -11.797 11.312 4.156 1 98.94 151 LEU B C 1
ATOM 3261 O O . LEU B 1 151 ? -12.195 12.469 4.293 1 98.94 151 LEU B O 1
ATOM 3265 N N . VAL B 1 152 ? -11.258 10.609 5.094 1 98.94 152 VAL B N 1
ATOM 3266 C CA . VAL B 1 152 ? -10.805 11.242 6.328 1 98.94 152 VAL B CA 1
ATOM 3267 C C . VAL B 1 152 ? -9.289 11.406 6.305 1 98.94 152 VAL B C 1
ATOM 3269 O O . VAL B 1 152 ? -8.562 10.445 6.043 1 98.94 152 VAL B O 1
ATOM 3272 N N . LEU B 1 153 ? -8.836 12.609 6.504 1 98.94 153 LEU B N 1
ATOM 3273 C CA . LEU B 1 153 ? -7.414 12.922 6.516 1 98.94 153 LEU B CA 1
ATOM 3274 C C . LEU B 1 153 ? -6.934 13.211 7.938 1 98.94 153 LEU B C 1
ATOM 3276 O O . LEU B 1 153 ? -7.566 13.977 8.664 1 98.94 153 LEU B O 1
ATOM 3280 N N . MET B 1 154 ? -5.824 12.594 8.305 1 98.94 154 MET B N 1
ATOM 3281 C CA . MET B 1 154 ? -5.168 12.906 9.57 1 98.94 154 MET B CA 1
ATOM 3282 C C . MET B 1 154 ? -3.682 12.57 9.508 1 98.94 154 MET B C 1
ATOM 3284 O O . MET B 1 154 ? -3.207 12.008 8.523 1 98.94 154 MET B O 1
ATOM 3288 N N . HIS B 1 155 ? -2.957 13 10.484 1 98.94 155 HIS B N 1
ATOM 3289 C CA . HIS B 1 155 ? -1.514 12.805 10.406 1 98.94 155 HIS B CA 1
ATOM 3290 C C . HIS B 1 155 ? -1.102 11.492 11.062 1 98.94 155 HIS B C 1
ATOM 3292 O O . HIS B 1 155 ? -0.4 10.68 10.453 1 98.94 155 HIS B O 1
ATOM 3298 N N . HIS B 1 156 ? -1.568 11.234 12.312 1 98.94 156 HIS B N 1
ATOM 3299 C CA . HIS B 1 156 ? -1.186 10.062 13.094 1 98.94 156 HIS B CA 1
ATOM 3300 C C . HIS B 1 156 ? -2.084 8.867 12.773 1 98.94 156 HIS B C 1
ATOM 3302 O O . HIS B 1 156 ? -3.307 8.953 12.914 1 98.94 156 HIS B O 1
ATOM 3308 N N . PRO B 1 157 ? -1.521 7.766 12.344 1 98.88 157 PRO B N 1
ATOM 3309 C CA . PRO B 1 157 ? -2.377 6.609 12.062 1 98.88 157 PRO B CA 1
ATOM 3310 C C . PRO B 1 157 ? -2.988 6.012 13.328 1 98.88 157 PRO B C 1
ATOM 3312 O O . PRO B 1 157 ? -2.332 5.961 14.375 1 98.88 157 PRO B O 1
ATOM 3315 N N . PRO B 1 158 ? -4.172 5.543 13.273 1 98.81 158 PRO B N 1
ATOM 3316 C CA . PRO B 1 158 ? -4.887 5.016 14.438 1 98.81 158 PRO B CA 1
ATOM 3317 C C . PRO B 1 158 ? -4.688 3.512 14.617 1 98.81 158 PRO B C 1
ATOM 3319 O O . PRO B 1 158 ? -5.621 2.807 15.016 1 98.81 158 PRO B O 1
ATOM 3322 N N . PHE B 1 159 ? -3.553 2.949 14.141 1 98.38 159 PHE B N 1
ATOM 3323 C CA . PHE B 1 159 ? -3.316 1.516 14.25 1 98.38 159 PHE B CA 1
ATOM 3324 C C . PHE B 1 159 ? -1.845 1.229 14.531 1 98.38 159 PHE B C 1
ATOM 3326 O O . PHE B 1 159 ? -0.98 2.059 14.242 1 98.38 159 PHE B O 1
ATOM 3333 N N . GLN B 1 160 ? -1.576 0.05 15.078 1 98.06 160 GLN B N 1
ATOM 3334 C CA . GLN B 1 160 ? -0.206 -0.407 15.289 1 98.06 160 GLN B CA 1
ATOM 3335 C C . GLN B 1 160 ? 0.435 -0.838 13.969 1 98.06 160 GLN B C 1
ATOM 3337 O O . GLN B 1 160 ? -0.208 -1.492 13.148 1 98.06 160 GLN B O 1
ATOM 3342 N N . THR B 1 161 ? 1.693 -0.49 13.812 1 98.5 161 THR B N 1
ATOM 3343 C CA . THR B 1 161 ? 2.396 -0.797 12.578 1 98.5 161 THR B CA 1
ATOM 3344 C C . THR B 1 161 ? 3.428 -1.9 12.797 1 98.5 161 THR B C 1
ATOM 3346 O O . THR B 1 161 ? 3.924 -2.494 11.836 1 98.5 161 THR B O 1
ATOM 3349 N N . GLY B 1 162 ? 3.773 -2.154 14.023 1 98.5 162 GLY B N 1
ATOM 3350 C CA . GLY B 1 162 ? 4.84 -3.094 14.344 1 98.5 162 GLY B CA 1
ATOM 3351 C C . GLY B 1 162 ? 6.203 -2.438 14.445 1 98.5 162 GLY B C 1
ATOM 3352 O O . GLY B 1 162 ? 7.168 -3.064 14.891 1 98.5 162 GLY B O 1
ATOM 3353 N N . ILE B 1 163 ? 6.344 -1.22 14 1 98.38 163 ILE B N 1
ATOM 3354 C CA . ILE B 1 163 ? 7.52 -0.399 14.273 1 98.38 163 ILE B CA 1
ATOM 3355 C C . ILE B 1 163 ? 7.383 0.261 15.648 1 98.38 163 ILE B C 1
ATOM 3357 O O . ILE B 1 163 ? 6.777 1.327 15.773 1 98.38 163 ILE B O 1
ATOM 3361 N N . GLU B 1 164 ? 7.969 -0.32 16.609 1 97.5 164 GLU B N 1
ATOM 3362 C CA . GLU B 1 164 ? 7.621 -0.102 18.016 1 97.5 164 GLU B CA 1
ATOM 3363 C C . GLU B 1 164 ? 7.77 1.369 18.406 1 97.5 164 GLU B C 1
ATOM 3365 O O . GLU B 1 164 ? 6.867 1.949 19.016 1 97.5 164 GLU B O 1
ATOM 3370 N N . HIS B 1 165 ? 8.891 2.039 18.078 1 97.44 165 HIS B N 1
ATOM 3371 C CA . HIS B 1 165 ? 9.125 3.432 18.438 1 97.44 165 HIS B CA 1
ATOM 3372 C C . HIS B 1 165 ? 8.062 4.344 17.844 1 97.44 165 HIS B C 1
ATOM 3374 O O . HIS B 1 165 ? 7.656 5.328 18.469 1 97.44 165 HIS B O 1
ATOM 3380 N N . MET B 1 166 ? 7.637 4.008 16.656 1 98.31 166 MET B N 1
ATOM 3381 C CA . MET B 1 166 ? 6.633 4.832 15.992 1 98.31 166 MET B CA 1
ATOM 3382 C C . MET B 1 166 ? 5.242 4.559 16.562 1 98.31 166 MET B C 1
ATOM 3384 O O . MET B 1 166 ? 4.418 5.469 16.656 1 98.31 166 MET B O 1
ATOM 3388 N N . ASP B 1 167 ? 4.988 3.295 16.875 1 98.31 167 ASP B N 1
ATOM 3389 C CA . ASP B 1 167 ? 3.732 2.967 17.547 1 98.31 167 ASP B CA 1
ATOM 3390 C C . ASP B 1 167 ? 3.605 3.709 18.875 1 98.31 167 ASP B C 1
ATOM 3392 O O . ASP B 1 167 ? 2.508 4.109 19.266 1 98.31 167 ASP B O 1
ATOM 3396 N N . ASP B 1 168 ? 4.738 3.992 19.547 1 98.12 168 ASP B N 1
ATOM 3397 C CA . ASP B 1 168 ? 4.754 4.684 20.828 1 98.12 168 ASP B CA 1
ATOM 3398 C C . ASP B 1 168 ? 4.387 6.16 20.672 1 98.12 168 ASP B C 1
ATOM 3400 O O . ASP B 1 168 ? 4.035 6.828 21.641 1 98.12 168 ASP B O 1
ATOM 3404 N N . ILE B 1 169 ? 4.504 6.617 19.453 1 98.44 169 ILE B N 1
ATOM 3405 C CA . ILE B 1 169 ? 4.18 8.023 19.234 1 98.44 169 ILE B CA 1
ATOM 3406 C C . ILE B 1 169 ? 3.098 8.133 18.172 1 98.44 169 ILE B C 1
ATOM 3408 O O . ILE B 1 169 ? 3.049 9.125 17.422 1 98.44 169 ILE B O 1
ATOM 3412 N N . GLY B 1 170 ? 2.285 7.105 17.953 1 98.62 170 GLY B N 1
ATOM 3413 C CA . GLY B 1 170 ? 1.107 7.141 17.109 1 98.62 170 GLY B CA 1
ATOM 3414 C C . GLY B 1 170 ? -0.067 7.863 17.734 1 98.62 170 GLY B C 1
ATOM 3415 O O . GLY B 1 170 ? 0.121 8.766 18.547 1 98.62 170 GLY B O 1
ATOM 3416 N N . LEU B 1 171 ? -1.265 7.602 17.281 1 98.88 171 LEU B N 1
ATOM 3417 C CA . LEU B 1 171 ? -2.465 8.125 17.922 1 98.88 171 LEU B CA 1
ATOM 3418 C C . LEU B 1 171 ? -2.736 7.414 19.25 1 98.88 171 LEU B C 1
ATOM 3420 O O . LEU B 1 171 ? -3.24 6.289 19.25 1 98.88 171 LEU B O 1
ATOM 3424 N N . LEU B 1 172 ? -2.518 8.078 20.359 1 98.69 172 LEU B N 1
ATOM 3425 C CA . LEU B 1 172 ? -2.498 7.383 21.641 1 98.69 172 LEU B CA 1
ATOM 3426 C C . LEU B 1 172 ? -3.844 7.504 22.344 1 98.69 172 LEU B C 1
ATOM 3428 O O . LEU B 1 172 ? -4.109 6.785 23.312 1 98.69 172 LEU B O 1
ATOM 3432 N N . ALA B 1 173 ? -4.715 8.367 21.938 1 98.75 173 ALA B N 1
ATOM 3433 C CA . ALA B 1 173 ? -6.066 8.508 22.469 1 98.75 173 ALA B CA 1
ATOM 3434 C C . ALA B 1 173 ? -7.074 8.773 21.359 1 98.75 173 ALA B C 1
ATOM 3436 O O . ALA B 1 173 ? -6.785 9.508 20.406 1 98.75 173 ALA B O 1
ATOM 3437 N N . GLY B 1 174 ? -8.219 8.172 21.469 1 98.88 174 GLY B N 1
ATOM 3438 C CA . GLY B 1 174 ? -9.305 8.453 20.547 1 98.88 174 GLY B CA 1
ATOM 3439 C C . GLY B 1 174 ? -9.398 7.457 19.406 1 98.88 174 GLY B C 1
ATOM 3440 O O . GLY B 1 174 ? -10.336 7.496 18.609 1 98.88 174 GLY B O 1
ATOM 3441 N N . GLY B 1 175 ? -8.367 6.547 19.281 1 98.69 175 GLY B N 1
ATOM 3442 C CA . GLY B 1 175 ? -8.312 5.582 18.188 1 98.69 175 GLY B CA 1
ATOM 3443 C C . GLY B 1 175 ? -9.539 4.684 18.125 1 98.69 175 GLY B C 1
ATOM 3444 O O . GLY B 1 175 ? -10.211 4.609 17.109 1 98.69 175 GLY B O 1
ATOM 3445 N N . PRO B 1 176 ? -9.828 4.008 19.25 1 98.62 176 PRO B N 1
ATOM 3446 C CA . PRO B 1 176 ? -11 3.131 19.266 1 98.62 176 PRO B CA 1
ATOM 3447 C C . PRO B 1 176 ? -12.305 3.879 18.984 1 98.62 176 PRO B C 1
ATOM 3449 O O . PRO B 1 176 ? -13.172 3.363 18.281 1 98.62 176 PRO B O 1
ATOM 3452 N N . GLU B 1 177 ? -12.469 5.098 19.547 1 98.88 177 GLU B N 1
ATOM 3453 C CA . GLU B 1 177 ? -13.656 5.914 19.281 1 98.88 177 GLU B CA 1
ATOM 3454 C C . GLU B 1 177 ? -13.75 6.297 17.812 1 98.88 177 GLU B C 1
ATOM 3456 O O . GLU B 1 177 ? -14.828 6.246 17.219 1 98.88 177 GLU B O 1
ATOM 3461 N N . LEU B 1 178 ? -12.633 6.688 17.25 1 98.94 178 LEU B N 1
ATOM 3462 C CA . LEU B 1 178 ? -12.586 6.992 15.82 1 98.94 178 LEU B CA 1
ATOM 3463 C C . LEU B 1 178 ? -13.062 5.805 14.992 1 98.94 178 LEU B C 1
ATOM 3465 O O . LEU B 1 178 ? -13.859 5.965 14.062 1 98.94 178 LEU B O 1
ATOM 3469 N N . GLU B 1 179 ? -12.562 4.625 15.281 1 98.81 179 GLU B N 1
ATOM 3470 C CA . GLU B 1 179 ? -12.922 3.42 14.539 1 98.81 179 GLU B CA 1
ATOM 3471 C C . GLU B 1 179 ? -14.43 3.164 14.609 1 98.81 179 GLU B C 1
ATOM 3473 O O . GLU B 1 179 ? -15.039 2.777 13.617 1 98.81 179 GLU B O 1
ATOM 3478 N N . ARG B 1 180 ? -15.008 3.352 15.773 1 98.69 180 ARG B N 1
ATOM 3479 C CA . ARG B 1 180 ? -16.438 3.172 15.945 1 98.69 180 ARG B CA 1
ATOM 3480 C C . ARG B 1 180 ? -17.219 4.172 15.102 1 98.69 180 ARG B C 1
ATOM 3482 O O . ARG B 1 180 ? -18.25 3.824 14.5 1 98.69 180 ARG B O 1
ATOM 3489 N N . ILE B 1 181 ? -16.766 5.406 15.094 1 98.88 181 ILE B N 1
ATOM 3490 C CA . ILE B 1 181 ? -17.422 6.434 14.305 1 98.88 181 ILE B CA 1
ATOM 3491 C C . ILE B 1 181 ? -17.359 6.062 12.82 1 98.88 181 ILE B C 1
ATOM 3493 O O . ILE B 1 181 ? -18.375 6.062 12.133 1 98.88 181 ILE B O 1
ATOM 3497 N N . VAL B 1 182 ? -16.203 5.707 12.336 1 98.75 182 VAL B N 1
ATOM 3498 C CA . VAL B 1 182 ? -15.984 5.371 10.93 1 98.75 182 VAL B CA 1
ATOM 3499 C C . VAL B 1 182 ? -16.844 4.16 10.555 1 98.75 182 VAL B C 1
ATOM 3501 O O . VAL B 1 182 ? -17.422 4.125 9.469 1 98.75 182 VAL B O 1
ATOM 3504 N N . ALA B 1 183 ? -16.953 3.211 11.422 1 98.44 183 ALA B N 1
ATOM 3505 C CA . ALA B 1 183 ? -17.672 1.963 11.172 1 98.44 183 ALA B CA 1
ATOM 3506 C C . ALA B 1 183 ? -19.156 2.225 10.922 1 98.44 183 ALA B C 1
ATOM 3508 O O . ALA B 1 183 ? -19.844 1.404 10.312 1 98.44 183 ALA B O 1
ATOM 3509 N N . ARG B 1 184 ? -19.641 3.338 11.359 1 98.38 184 ARG B N 1
ATOM 3510 C CA . ARG B 1 184 ? -21.062 3.672 11.203 1 98.38 184 ARG B CA 1
ATOM 3511 C C . ARG B 1 184 ? -21.344 4.211 9.812 1 98.38 184 ARG B C 1
ATOM 3513 O O . ARG B 1 184 ? -22.5 4.289 9.398 1 98.38 184 ARG B O 1
ATOM 3520 N N . TYR B 1 185 ? -20.344 4.555 9.125 1 98.38 185 TYR B N 1
ATOM 3521 C CA . TYR B 1 185 ? -20.531 5.195 7.824 1 98.38 185 TYR B CA 1
ATOM 3522 C C . TYR B 1 185 ? -19.797 4.426 6.734 1 98.38 185 TYR B C 1
ATOM 3524 O O . TYR B 1 185 ? -18.656 4.762 6.383 1 98.38 185 TYR B O 1
ATOM 3532 N N . PRO B 1 186 ? -20.469 3.508 6.074 1 96.38 186 PRO B N 1
ATOM 3533 C CA . PRO B 1 186 ? -19.828 2.617 5.098 1 96.38 186 PRO B CA 1
ATOM 3534 C C . PRO B 1 186 ? -19.281 3.365 3.883 1 96.38 186 PRO B C 1
ATOM 3536 O O . PRO B 1 186 ? -18.516 2.803 3.1 1 96.38 186 PRO B O 1
ATOM 3539 N N . ARG B 1 187 ? -19.625 4.641 3.762 1 97.62 187 ARG B N 1
ATOM 3540 C CA . ARG B 1 187 ? -19.156 5.379 2.59 1 97.62 187 ARG B CA 1
ATOM 3541 C C . ARG B 1 187 ? -17.875 6.137 2.889 1 97.62 187 ARG B C 1
ATOM 3543 O O . ARG B 1 187 ? -17.312 6.793 2.006 1 97.62 187 ARG B O 1
ATOM 3550 N N . VAL B 1 188 ? -17.344 6.062 4.125 1 98.69 188 VAL B N 1
ATOM 3551 C CA . VAL B 1 188 ? -15.961 6.461 4.34 1 98.69 188 VAL B CA 1
ATOM 3552 C C . VAL B 1 188 ? -15.031 5.512 3.586 1 98.69 188 VAL B C 1
ATOM 3554 O O . VAL B 1 188 ? -14.961 4.32 3.898 1 98.69 188 VAL B O 1
ATOM 3557 N N . GLU B 1 189 ? -14.32 6.043 2.637 1 98.62 189 GLU B N 1
ATOM 3558 C CA . GLU B 1 189 ? -13.57 5.211 1.701 1 98.62 189 GLU B CA 1
ATOM 3559 C C . GLU B 1 189 ? -12.164 4.926 2.225 1 98.62 189 GLU B C 1
ATOM 3561 O O . GLU B 1 189 ? -11.57 3.891 1.9 1 98.62 189 GLU B O 1
ATOM 3566 N N . ARG B 1 190 ? -11.633 5.859 2.984 1 98.75 190 ARG B N 1
ATOM 3567 C CA . ARG B 1 190 ? -10.25 5.738 3.455 1 98.75 190 ARG B CA 1
ATOM 3568 C C . ARG B 1 190 ? -9.977 6.719 4.586 1 98.75 190 ARG B C 1
ATOM 3570 O O . ARG B 1 190 ? -10.547 7.809 4.629 1 98.75 190 ARG B O 1
ATOM 3577 N N . VAL B 1 191 ? -9.195 6.266 5.504 1 98.94 191 VAL B N 1
ATOM 3578 C CA . VAL B 1 191 ? -8.508 7.148 6.434 1 98.94 191 VAL B CA 1
ATOM 3579 C C . VAL B 1 191 ? -7.043 7.289 6.023 1 98.94 191 VAL B C 1
ATOM 3581 O O . VAL B 1 191 ? -6.258 6.348 6.172 1 98.94 191 VAL B O 1
ATOM 3584 N N . LEU B 1 192 ? -6.695 8.5 5.555 1 98.94 192 LEU B N 1
ATOM 3585 C CA . LEU B 1 192 ? -5.359 8.75 5.023 1 98.94 192 LEU B CA 1
ATOM 3586 C C . LEU B 1 192 ? -4.484 9.453 6.059 1 98.94 192 LEU B C 1
ATOM 3588 O O . LEU B 1 192 ? -4.871 10.484 6.609 1 98.94 192 LEU B O 1
ATOM 3592 N N . CYS B 1 193 ? -3.271 8.883 6.262 1 98.94 193 CYS B N 1
ATOM 3593 C CA . CYS B 1 193 ? -2.396 9.406 7.305 1 98.94 193 CYS B CA 1
ATOM 3594 C C . CYS B 1 193 ? -0.985 9.625 6.773 1 98.94 193 CYS B C 1
ATOM 3596 O O . CYS B 1 193 ? -0.67 9.227 5.652 1 98.94 193 CYS B O 1
ATOM 3598 N N . GLY B 1 194 ? -0.161 10.344 7.527 1 98.88 194 GLY B N 1
ATOM 3599 C CA . GLY B 1 194 ? 1.278 10.469 7.363 1 98.88 194 GLY B CA 1
ATOM 3600 C C . GLY B 1 194 ? 2.066 9.898 8.523 1 98.88 194 GLY B C 1
ATOM 3601 O O . GLY B 1 194 ? 1.84 8.758 8.93 1 98.88 194 GLY B O 1
ATOM 3602 N N . HIS B 1 195 ? 3.072 10.445 9.016 1 98.75 195 HIS B N 1
ATOM 3603 C CA . HIS B 1 195 ? 3.77 10.219 10.273 1 98.75 195 HIS B CA 1
ATOM 3604 C C . HIS B 1 195 ? 4.801 9.109 10.148 1 98.75 195 HIS B C 1
ATOM 3606 O O . HIS B 1 195 ? 5.906 9.211 10.68 1 98.75 195 HIS B O 1
ATOM 3612 N N . LEU B 1 196 ? 4.555 8.102 9.328 1 98.44 196 LEU B N 1
ATOM 3613 C CA . LEU B 1 196 ? 5.375 6.895 9.289 1 98.44 196 LEU B CA 1
ATOM 3614 C C . LEU B 1 196 ? 6.383 6.961 8.148 1 98.44 196 LEU B C 1
ATOM 3616 O O . LEU B 1 196 ? 7.352 6.199 8.125 1 98.44 196 LEU B O 1
ATOM 3620 N N . HIS B 1 197 ? 6.207 7.797 7.164 1 98.38 197 HIS B N 1
ATOM 3621 C CA . HIS B 1 197 ? 7.09 7.887 6.008 1 98.38 197 HIS B CA 1
ATOM 3622 C C . HIS B 1 197 ? 7.129 6.57 5.238 1 98.38 197 HIS B C 1
ATOM 3624 O O . HIS B 1 197 ? 8.18 6.172 4.738 1 98.38 197 HIS B O 1
ATOM 3630 N N . ARG B 1 198 ? 6.156 5.789 5.316 1 98.88 198 ARG B N 1
ATOM 3631 C CA . ARG B 1 198 ? 6.094 4.496 4.641 1 98.88 198 ARG B CA 1
ATOM 3632 C C . ARG B 1 198 ? 4.684 4.207 4.141 1 98.88 198 ARG B C 1
ATOM 3634 O O . ARG B 1 198 ? 3.705 4.691 4.711 1 98.88 198 ARG B O 1
ATOM 3641 N N . THR B 1 199 ? 4.559 3.412 3.086 1 98.94 199 THR B N 1
ATOM 3642 C CA . THR B 1 199 ? 3.277 2.869 2.641 1 98.94 199 THR B CA 1
ATOM 3643 C C . THR B 1 199 ? 2.865 1.679 3.502 1 98.94 199 THR B C 1
ATOM 3645 O O . THR B 1 199 ? 3.479 0.611 3.43 1 98.94 199 THR B O 1
ATOM 3648 N N . ILE B 1 200 ? 1.844 1.877 4.32 1 98.94 200 ILE B N 1
ATOM 3649 C CA . ILE B 1 200 ? 1.309 0.863 5.223 1 98.94 200 ILE B CA 1
ATOM 3650 C C . ILE B 1 200 ? -0.217 0.868 5.156 1 98.94 200 ILE B C 1
ATOM 3652 O O . ILE B 1 200 ? -0.84 1.933 5.137 1 98.94 200 ILE B O 1
ATOM 3656 N N . PHE B 1 201 ? -0.821 -0.331 5.125 1 98.94 201 PHE B N 1
ATOM 3657 C CA . PHE B 1 201 ? -2.271 -0.438 5.035 1 98.94 201 PHE B CA 1
ATOM 3658 C C . PHE B 1 201 ? -2.812 -1.384 6.102 1 98.94 201 PHE B C 1
ATOM 3660 O O . PHE B 1 201 ? -2.211 -2.424 6.379 1 98.94 201 PHE B O 1
ATOM 3667 N N . ARG B 1 202 ? -3.982 -1.092 6.637 1 98.62 202 ARG B N 1
ATOM 3668 C CA . ARG B 1 202 ? -4.715 -1.926 7.582 1 98.62 202 ARG B CA 1
ATOM 3669 C C . ARG B 1 202 ? -6.223 -1.727 7.434 1 98.62 202 ARG B C 1
ATOM 3671 O O . ARG B 1 202 ? -6.684 -0.614 7.172 1 98.62 202 ARG B O 1
ATOM 3678 N N . ARG B 1 203 ? -7.004 -2.787 7.559 1 98.62 203 ARG B N 1
ATOM 3679 C CA . ARG B 1 203 ? -8.445 -2.596 7.715 1 98.62 203 ARG B CA 1
ATOM 3680 C C . ARG B 1 203 ? -8.75 -1.745 8.945 1 98.62 203 ARG B C 1
ATOM 3682 O O . ARG B 1 203 ? -8.062 -1.84 9.961 1 98.62 203 ARG B O 1
ATOM 3689 N N . PHE B 1 204 ? -9.766 -0.956 8.781 1 98.62 204 PHE B N 1
ATOM 3690 C CA . PHE B 1 204 ? -10.109 -0.05 9.867 1 98.62 204 PHE B CA 1
ATOM 3691 C C . PHE B 1 204 ? -11.578 0.362 9.789 1 98.62 204 PHE B C 1
ATOM 3693 O O . PHE B 1 204 ? -11.984 1.041 8.852 1 98.62 204 PHE B O 1
ATOM 3700 N N . GLY B 1 205 ? -12.406 -0.042 10.75 1 97.75 205 GLY B N 1
ATOM 3701 C CA . GLY B 1 205 ? -13.797 0.37 10.852 1 97.75 205 GLY B CA 1
ATOM 3702 C C . GLY B 1 205 ? -14.609 0.042 9.617 1 97.75 205 GLY B C 1
ATOM 3703 O O . GLY B 1 205 ? -15.422 0.853 9.164 1 97.75 205 GLY B O 1
ATOM 3704 N N . GLY B 1 206 ? -14.281 -0.962 9 1 97.06 206 GLY B N 1
ATOM 3705 C CA . GLY B 1 206 ? -15.016 -1.347 7.805 1 97.06 206 GLY B CA 1
ATOM 3706 C C . GLY B 1 206 ? -14.445 -0.743 6.535 1 97.06 206 GLY B C 1
ATOM 3707 O O . GLY B 1 206 ? -14.953 -0.995 5.438 1 97.06 206 GLY B O 1
ATOM 3708 N N . THR B 1 207 ? -13.453 0.067 6.707 1 98.31 207 THR B N 1
ATOM 3709 C CA . THR B 1 207 ? -12.703 0.619 5.578 1 98.31 207 THR B CA 1
ATOM 3710 C C . THR B 1 207 ? -11.211 0.348 5.73 1 98.31 207 THR B C 1
ATOM 3712 O O . THR B 1 207 ? -10.812 -0.75 6.125 1 98.31 207 THR B O 1
ATOM 3715 N N . ILE B 1 208 ? -10.414 1.312 5.258 1 98.81 208 ILE B N 1
ATOM 3716 C CA . ILE B 1 208 ? -8.969 1.15 5.262 1 98.81 208 ILE B CA 1
ATOM 3717 C C . ILE B 1 208 ? -8.312 2.379 5.891 1 98.81 208 ILE B C 1
ATOM 3719 O O . ILE B 1 208 ? -8.719 3.512 5.621 1 98.81 208 ILE B O 1
ATOM 3723 N N . ALA B 1 209 ? -7.387 2.162 6.758 1 98.94 209 ALA B N 1
ATOM 3724 C CA . ALA B 1 209 ? -6.438 3.203 7.148 1 98.94 209 ALA B CA 1
ATOM 3725 C C . ALA B 1 209 ? -5.062 2.949 6.535 1 98.94 209 ALA B C 1
ATOM 3727 O O . ALA B 1 209 ? -4.613 1.805 6.465 1 98.94 209 ALA B O 1
ATOM 3728 N N . SER B 1 210 ? -4.453 4.031 6.098 1 98.94 210 SER B N 1
ATOM 3729 C CA . SER B 1 210 ? -3.158 3.867 5.445 1 98.94 210 SER B CA 1
ATOM 3730 C C . SER B 1 210 ? -2.234 5.043 5.738 1 98.94 210 SER B C 1
ATOM 3732 O O . SER B 1 210 ? -2.688 6.098 6.191 1 98.94 210 SER B O 1
ATOM 3734 N N . THR B 1 211 ? -0.952 4.797 5.594 1 98.94 211 THR B N 1
ATOM 3735 C CA . THR B 1 211 ? 0.06 5.844 5.648 1 98.94 211 THR B CA 1
ATOM 3736 C C . THR B 1 211 ? 0.755 5.996 4.297 1 98.94 211 THR B C 1
ATOM 3738 O O . THR B 1 211 ? 0.655 5.117 3.439 1 98.94 211 THR B O 1
ATOM 3741 N N . CYS B 1 212 ? 1.405 7.09 4.164 1 98.88 212 CYS B N 1
ATOM 3742 C CA . CYS B 1 212 ? 2.018 7.492 2.9 1 98.88 212 CYS B CA 1
ATOM 3743 C C . CYS B 1 212 ? 3.521 7.68 3.061 1 98.88 212 CYS B C 1
ATOM 3745 O O . CYS B 1 212 ? 3.988 8.125 4.109 1 98.88 212 CYS B O 1
ATOM 3747 N N . PRO B 1 213 ? 4.312 7.301 2.023 1 98.81 213 PRO B N 1
ATOM 3748 C CA . PRO B 1 213 ? 5.75 7.547 2.119 1 98.81 213 PRO B CA 1
ATOM 3749 C C . PRO B 1 213 ? 6.094 9.039 2.152 1 98.81 213 PRO B C 1
ATOM 3751 O O . PRO B 1 213 ? 5.305 9.867 1.688 1 98.81 213 PRO B O 1
ATOM 3754 N N . GLY B 1 214 ? 7.262 9.336 2.682 1 98.44 214 GLY B N 1
ATOM 3755 C CA . GLY B 1 214 ? 7.707 10.719 2.725 1 98.44 214 GLY B CA 1
ATOM 3756 C C . GLY B 1 214 ? 8.32 11.188 1.417 1 98.44 214 GLY B C 1
ATOM 3757 O O . GLY B 1 214 ? 8.703 10.375 0.577 1 98.44 214 GLY B O 1
ATOM 3758 N N . THR B 1 215 ? 8.469 12.453 1.274 1 97.94 215 THR B N 1
ATOM 3759 C CA . THR B 1 215 ? 8.992 13.016 0.033 1 97.94 215 THR B CA 1
ATOM 3760 C C . THR B 1 215 ? 10.516 13.094 0.077 1 97.94 215 THR B C 1
ATOM 3762 O O . THR B 1 215 ? 11.148 13.438 -0.922 1 97.94 215 THR B O 1
ATOM 3765 N N . ALA B 1 216 ? 11.102 12.773 1.24 1 95.69 216 ALA B N 1
ATOM 3766 C CA . ALA B 1 216 ? 12.555 12.867 1.348 1 95.69 216 ALA B CA 1
ATOM 3767 C C . ALA B 1 216 ? 13.156 11.555 1.851 1 95.69 216 ALA B C 1
ATOM 3769 O O . ALA B 1 216 ? 13.656 10.75 1.062 1 95.69 216 ALA B O 1
ATOM 3770 N N . HIS B 1 217 ? 12.984 11.258 3.113 1 95.81 217 HIS B N 1
ATOM 3771 C CA . HIS B 1 217 ? 13.508 10.039 3.715 1 95.81 217 HIS B CA 1
ATOM 3772 C C . HIS B 1 217 ? 12.383 9.125 4.184 1 95.81 217 HIS B C 1
ATOM 3774 O O . HIS B 1 217 ? 11.242 9.57 4.332 1 95.81 217 HIS B O 1
ATOM 3780 N N . GLN B 1 218 ? 12.727 7.871 4.402 1 97.75 218 GLN B N 1
ATOM 3781 C CA . GLN B 1 218 ? 11.781 6.891 4.934 1 97.75 218 GLN B CA 1
ATOM 3782 C C . GLN B 1 218 ? 12.211 6.398 6.309 1 97.75 218 GLN B C 1
ATOM 3784 O O . GLN B 1 218 ? 13.398 6.422 6.637 1 97.75 218 GLN B O 1
ATOM 3789 N N . LEU B 1 219 ? 11.273 6.031 7.105 1 97.75 219 LEU B N 1
ATOM 3790 C CA . LEU B 1 219 ? 11.617 5.262 8.289 1 97.75 219 LEU B CA 1
ATOM 3791 C C . LEU B 1 219 ? 12.133 3.875 7.91 1 97.75 219 LEU B C 1
ATOM 3793 O O . LEU B 1 219 ? 11.594 3.242 6.996 1 97.75 219 LEU B O 1
ATOM 3797 N N . ALA B 1 220 ? 13.188 3.459 8.617 1 97.56 220 ALA B N 1
ATOM 3798 C CA . ALA B 1 220 ? 13.633 2.088 8.398 1 97.56 220 ALA B CA 1
ATOM 3799 C C . ALA B 1 220 ? 12.539 1.087 8.758 1 97.56 220 ALA B C 1
ATOM 3801 O O . ALA B 1 220 ? 11.883 1.224 9.789 1 97.56 220 ALA B O 1
ATOM 3802 N N . LEU B 1 221 ? 12.258 0.099 7.879 1 98.19 221 LEU B N 1
ATOM 3803 C CA . LEU B 1 221 ? 11.273 -0.936 8.164 1 98.19 221 LEU B CA 1
ATOM 3804 C C . LEU B 1 221 ? 11.828 -1.971 9.133 1 98.19 221 LEU B C 1
ATOM 3806 O O . LEU B 1 221 ? 12.344 -3.012 8.711 1 98.19 221 LEU B O 1
ATOM 3810 N N . GLU B 1 222 ? 11.727 -1.642 10.359 1 97.44 222 GLU B N 1
ATOM 3811 C CA . GLU B 1 222 ? 12.195 -2.486 11.453 1 97.44 222 GLU B CA 1
ATOM 3812 C C . GLU B 1 222 ? 11.047 -2.867 12.383 1 97.44 222 GLU B C 1
ATOM 3814 O O . GLU B 1 222 ? 10.68 -2.096 13.266 1 97.44 222 GLU B O 1
ATOM 3819 N N . LEU B 1 223 ? 10.617 -4.117 12.227 1 98.12 223 LEU B N 1
ATOM 3820 C CA . LEU B 1 223 ? 9.5 -4.598 13.039 1 98.12 223 LEU B CA 1
ATOM 3821 C C . LEU B 1 223 ? 9.992 -5.164 14.359 1 98.12 223 LEU B C 1
ATOM 3823 O O . LEU B 1 223 ? 11.039 -5.816 14.414 1 98.12 223 LEU B O 1
ATOM 3827 N N . GLY B 1 224 ? 9.242 -4.926 15.43 1 96.69 224 GLY B N 1
ATOM 3828 C CA . GLY B 1 224 ? 9.609 -5.402 16.75 1 96.69 224 GLY B CA 1
ATOM 3829 C C . GLY B 1 224 ? 10.484 -4.426 17.516 1 96.69 224 GLY B C 1
ATOM 3830 O O . GLY B 1 224 ? 10.664 -3.283 17.094 1 96.69 224 GLY B O 1
ATOM 3831 N N . PRO B 1 225 ? 11.031 -4.859 18.703 1 95.56 225 PRO B N 1
ATOM 3832 C CA . PRO B 1 225 ? 11.867 -3.977 19.531 1 95.56 225 PRO B CA 1
ATOM 3833 C C . PRO B 1 225 ? 13.227 -3.688 18.891 1 95.56 225 PRO B C 1
ATOM 3835 O O . PRO B 1 225 ? 13.867 -4.598 18.344 1 95.56 225 PRO B O 1
ATOM 3838 N N . ARG B 1 226 ? 13.562 -2.422 18.859 1 95.19 226 ARG B N 1
ATOM 3839 C CA . ARG B 1 226 ? 14.867 -1.954 18.406 1 95.19 226 ARG B CA 1
ATOM 3840 C C . ARG B 1 226 ? 15.461 -0.945 19.375 1 95.19 226 ARG B C 1
ATOM 3842 O O . ARG B 1 226 ? 14.727 -0.246 20.078 1 95.19 226 ARG B O 1
ATOM 3849 N N . PRO B 1 227 ? 16.781 -0.881 19.453 1 94.19 227 PRO B N 1
ATOM 3850 C CA . PRO B 1 227 ? 17.391 0.063 20.391 1 94.19 227 PRO B CA 1
ATOM 3851 C C . PRO B 1 227 ? 17.094 1.52 20.047 1 94.19 227 PRO B C 1
ATOM 3853 O O . PRO B 1 227 ? 16.953 2.357 20.938 1 94.19 227 PRO B O 1
ATOM 3856 N N . THR B 1 228 ? 17.125 1.788 18.734 1 95.06 228 THR B N 1
ATOM 3857 C CA . THR B 1 228 ? 16.875 3.16 18.297 1 95.06 228 THR B CA 1
ATOM 3858 C C . THR B 1 228 ? 16.016 3.191 17.047 1 95.06 228 THR B C 1
ATOM 3860 O O . THR B 1 228 ? 15.984 2.223 16.281 1 95.06 228 THR B O 1
ATOM 3863 N N . LEU B 1 229 ? 15.25 4.234 16.922 1 95.19 229 LEU B N 1
ATOM 3864 C CA . LEU B 1 229 ? 14.547 4.488 15.664 1 95.19 229 LEU B CA 1
ATOM 3865 C C . LEU B 1 229 ? 15.516 4.973 14.594 1 95.19 229 LEU B C 1
ATOM 3867 O O . LEU B 1 229 ? 16.391 5.801 14.859 1 95.19 229 LEU B O 1
ATOM 3871 N N . GLN B 1 230 ? 15.352 4.492 13.375 1 96.44 230 GLN B N 1
ATOM 3872 C CA . GLN B 1 230 ? 16.281 4.844 12.312 1 96.44 230 GLN B CA 1
ATOM 3873 C C . GLN B 1 230 ? 15.547 5.281 11.055 1 96.44 230 GLN B C 1
ATOM 3875 O O . GLN B 1 230 ? 14.406 4.887 10.828 1 96.44 230 GLN B O 1
ATOM 3880 N N . TYR B 1 231 ? 16.156 6.156 10.297 1 96.19 231 TYR B N 1
ATOM 3881 C CA . TYR B 1 231 ? 15.656 6.484 8.961 1 96.19 231 TYR B CA 1
ATOM 3882 C C . TYR B 1 231 ? 16.625 5.992 7.895 1 96.19 231 TYR B C 1
ATOM 3884 O O . TYR B 1 231 ? 17.781 5.68 8.188 1 96.19 231 TYR B O 1
ATOM 3892 N N . ILE B 1 232 ? 16.156 5.844 6.688 1 97.19 232 ILE B N 1
ATOM 3893 C CA . ILE B 1 232 ? 16.891 5.285 5.562 1 97.19 232 ILE B CA 1
ATOM 3894 C C . ILE B 1 232 ? 16.531 6.035 4.281 1 97.19 232 ILE B C 1
ATOM 3896 O O . ILE B 1 232 ? 15.406 6.492 4.121 1 97.19 232 ILE B O 1
ATOM 3900 N N . MET B 1 233 ? 17.516 6.145 3.385 1 96.75 233 MET B N 1
ATOM 3901 C CA . MET B 1 233 ? 17.297 6.914 2.162 1 96.75 233 MET B CA 1
ATOM 3902 C C . MET B 1 233 ? 16.75 6.031 1.05 1 96.75 233 MET B C 1
ATOM 3904 O O . MET B 1 233 ? 17.25 6.059 -0.075 1 96.75 233 MET B O 1
ATOM 3908 N N . GLU B 1 234 ? 15.75 5.176 1.393 1 98 234 GLU B N 1
ATOM 3909 C CA . GLU B 1 234 ? 14.93 4.559 0.354 1 98 234 GLU B CA 1
ATOM 3910 C C . GLU B 1 234 ? 14.242 5.617 -0.506 1 98 234 GLU B C 1
ATOM 3912 O O . GLU B 1 234 ? 14.141 6.777 -0.108 1 98 234 GLU B O 1
ATOM 3917 N N . PRO B 1 235 ? 13.773 5.23 -1.695 1 97.88 235 PRO B N 1
ATOM 3918 C CA . PRO B 1 235 ? 13.227 6.246 -2.598 1 97.88 235 PRO B CA 1
ATOM 3919 C C . PRO B 1 235 ? 12.102 7.059 -1.961 1 97.88 235 PRO B C 1
ATOM 3921 O O . PRO B 1 235 ? 11.203 6.488 -1.337 1 97.88 235 PRO B O 1
ATOM 3924 N N . PRO B 1 236 ? 12.203 8.414 -2.055 1 98.12 236 PRO B N 1
ATOM 3925 C CA . PRO B 1 236 ? 11.016 9.211 -1.704 1 98.12 236 PRO B CA 1
ATOM 3926 C C . PRO B 1 236 ? 9.781 8.812 -2.512 1 98.12 236 PRO B C 1
ATOM 3928 O O . PRO B 1 236 ? 9.906 8.234 -3.592 1 98.12 236 PRO B O 1
ATOM 3931 N N . GLY B 1 237 ? 8.648 9.086 -1.962 1 98.62 237 GLY B N 1
ATOM 3932 C CA . GLY B 1 237 ? 7.465 8.641 -2.682 1 98.62 237 GLY B CA 1
ATOM 3933 C C . GLY B 1 237 ? 6.219 9.422 -2.324 1 98.62 237 GLY B C 1
ATOM 3934 O O . GLY B 1 237 ? 6.293 10.453 -1.644 1 98.62 237 GLY B O 1
ATOM 3935 N N . TYR B 1 238 ? 5.113 9.094 -2.91 1 98.94 238 TYR B N 1
ATOM 3936 C CA . TYR B 1 238 ? 3.764 9.602 -2.695 1 98.94 238 TYR B CA 1
ATOM 3937 C C . TYR B 1 238 ? 2.723 8.547 -3.053 1 98.94 238 TYR B C 1
ATOM 3939 O O . TYR B 1 238 ? 3.072 7.418 -3.41 1 98.94 238 TYR B O 1
ATOM 3947 N N . GLN B 1 239 ? 1.473 8.844 -2.83 1 98.94 239 GLN B N 1
ATOM 3948 C CA . GLN B 1 239 ? 0.398 7.945 -3.229 1 98.94 239 GLN B CA 1
ATOM 3949 C C . GLN B 1 239 ? -0.591 8.641 -4.156 1 98.94 239 GLN B C 1
ATOM 3951 O O . GLN B 1 239 ? -0.819 9.852 -4.035 1 98.94 239 GLN B O 1
ATOM 3956 N N . LEU B 1 240 ? -1.088 7.902 -5.102 1 98.94 240 LEU B N 1
ATOM 3957 C CA . LEU B 1 240 ? -2.207 8.328 -5.934 1 98.94 240 LEU B CA 1
ATOM 3958 C C . LEU B 1 240 ? -3.484 7.586 -5.551 1 98.94 240 LEU B C 1
ATOM 3960 O O . LEU B 1 240 ? -3.48 6.359 -5.426 1 98.94 240 LEU B O 1
ATOM 3964 N N . HIS B 1 241 ? -4.512 8.312 -5.285 1 98.94 241 HIS B N 1
ATOM 3965 C CA . HIS B 1 241 ? -5.84 7.785 -5 1 98.94 241 HIS B CA 1
ATOM 3966 C C . HIS B 1 241 ? -6.801 8.047 -6.16 1 98.94 241 HIS B C 1
ATOM 3968 O O . HIS B 1 241 ? -7.199 9.195 -6.395 1 98.94 241 HIS B O 1
ATOM 3974 N N . TRP B 1 242 ? -7.117 6.977 -6.844 1 98.88 242 TRP B N 1
ATOM 3975 C CA . TRP B 1 242 ? -7.949 7.055 -8.039 1 98.88 242 TRP B CA 1
ATOM 3976 C C . TRP B 1 242 ? -9.391 6.66 -7.73 1 98.88 242 TRP B C 1
ATOM 3978 O O . TRP B 1 242 ? -9.664 5.508 -7.379 1 98.88 242 TRP B O 1
ATOM 3988 N N . TRP B 1 243 ? -10.289 7.633 -7.746 1 98.69 243 TRP B N 1
ATOM 3989 C CA . TRP B 1 243 ? -11.711 7.41 -7.531 1 98.69 243 TRP B CA 1
ATOM 3990 C C . TRP B 1 243 ? -12.438 7.188 -8.859 1 98.69 243 TRP B C 1
ATOM 3992 O O . TRP B 1 243 ? -12.516 8.094 -9.688 1 98.69 243 TRP B O 1
ATOM 4002 N N . HIS B 1 244 ? -12.867 5.988 -9.016 1 96.75 244 HIS B N 1
ATOM 4003 C CA . HIS B 1 244 ? -13.5 5.598 -10.266 1 96.75 244 HIS B CA 1
ATOM 4004 C C . HIS B 1 244 ? -14.594 4.562 -10.039 1 96.75 244 HIS B C 1
ATOM 4006 O O . HIS B 1 244 ? -14.383 3.576 -9.328 1 96.75 244 HIS B O 1
ATOM 4012 N N . ASP B 1 245 ? -15.789 4.77 -10.609 1 95.5 245 ASP B N 1
ATOM 4013 C CA . ASP B 1 245 ? -16.906 3.84 -10.578 1 95.5 245 ASP B CA 1
ATOM 4014 C C . ASP B 1 245 ? -17.25 3.434 -9.148 1 95.5 245 ASP B C 1
ATOM 4016 O O . ASP B 1 245 ? -17.422 2.248 -8.859 1 95.5 245 ASP B O 1
ATOM 4020 N N . GLY B 1 246 ? -17.156 4.375 -8.312 1 95.81 246 GLY B N 1
ATOM 4021 C CA . GLY B 1 246 ? -17.609 4.172 -6.941 1 95.81 246 GLY B CA 1
ATOM 4022 C C . GLY B 1 246 ? -16.578 3.457 -6.078 1 95.81 246 GLY B C 1
ATOM 4023 O O . GLY B 1 246 ? -16.906 2.969 -4.992 1 95.81 246 GLY B O 1
ATOM 4024 N N . ALA B 1 247 ? -15.367 3.352 -6.539 1 96.81 247 ALA B N 1
ATOM 4025 C CA . ALA B 1 247 ? -14.312 2.693 -5.773 1 96.81 247 ALA B CA 1
ATOM 4026 C C . ALA B 1 247 ? -13.047 3.541 -5.738 1 96.81 247 ALA B C 1
ATOM 4028 O O . ALA B 1 247 ? -12.742 4.258 -6.695 1 96.81 247 ALA B O 1
ATOM 4029 N N . LEU B 1 248 ? -12.352 3.49 -4.633 1 98.75 248 LEU B N 1
ATOM 4030 C CA . LEU B 1 248 ? -11.078 4.184 -4.488 1 98.75 248 LEU B CA 1
ATOM 4031 C C . LEU B 1 248 ? -9.906 3.203 -4.574 1 98.75 248 LEU B C 1
ATOM 4033 O O . LEU B 1 248 ? -9.852 2.234 -3.814 1 98.75 248 LEU B O 1
ATOM 4037 N N . VAL B 1 249 ? -9.055 3.428 -5.527 1 98.88 249 VAL B N 1
ATOM 4038 C CA . VAL B 1 249 ? -7.855 2.613 -5.715 1 98.88 249 VAL B CA 1
ATOM 4039 C C . VAL B 1 249 ? -6.613 3.434 -5.367 1 98.88 249 VAL B C 1
ATOM 4041 O O . VAL B 1 249 ? -6.449 4.559 -5.844 1 98.88 249 VAL B O 1
ATOM 4044 N N . THR B 1 250 ? -5.742 2.889 -4.473 1 98.94 250 THR B N 1
ATOM 4045 C CA . THR B 1 250 ? -4.539 3.604 -4.055 1 98.94 250 THR B CA 1
ATOM 4046 C C . THR B 1 250 ? -3.293 2.965 -4.66 1 98.94 250 THR B C 1
ATOM 4048 O O . THR B 1 250 ? -3.094 1.752 -4.551 1 98.94 250 THR B O 1
ATOM 4051 N N . HIS B 1 251 ? -2.506 3.797 -5.285 1 98.94 251 HIS B N 1
ATOM 4052 C CA . HIS B 1 251 ? -1.223 3.395 -5.848 1 98.94 251 HIS B CA 1
ATOM 4053 C C . HIS B 1 251 ? -0.063 3.975 -5.047 1 98.94 251 HIS B C 1
ATOM 4055 O O . HIS B 1 251 ? -0.024 5.18 -4.785 1 98.94 251 HIS B O 1
ATOM 4061 N N . HIS B 1 252 ? 0.881 3.074 -4.68 1 98.94 252 HIS B N 1
ATOM 4062 C CA . HIS B 1 252 ? 2.18 3.562 -4.23 1 98.94 252 HIS B CA 1
ATOM 4063 C C . HIS B 1 252 ? 3.02 4.051 -5.41 1 98.94 252 HIS B C 1
ATOM 4065 O O . HIS B 1 252 ? 3.061 3.402 -6.457 1 98.94 252 HIS B O 1
ATOM 4071 N N . ALA B 1 253 ? 3.695 5.184 -5.23 1 98.75 253 ALA B N 1
ATOM 4072 C CA . ALA B 1 253 ? 4.559 5.738 -6.27 1 98.75 253 ALA B CA 1
ATOM 4073 C C . ALA B 1 253 ? 5.883 6.219 -5.684 1 98.75 253 ALA B C 1
ATOM 4075 O O . ALA B 1 253 ? 5.945 6.625 -4.52 1 98.75 253 ALA B O 1
ATOM 4076 N N . VAL B 1 254 ? 6.934 6.188 -6.492 1 98.62 254 VAL B N 1
ATOM 4077 C CA . VAL B 1 254 ? 8.242 6.676 -6.062 1 98.62 254 VAL B CA 1
ATOM 4078 C C . VAL B 1 254 ? 8.625 7.906 -6.879 1 98.62 254 VAL B C 1
ATOM 4080 O O . VAL B 1 254 ? 8.109 8.117 -7.98 1 98.62 254 VAL B O 1
ATOM 4083 N N . ILE B 1 255 ? 9.438 8.695 -6.297 1 98.31 255 ILE B N 1
ATOM 4084 C CA . ILE B 1 255 ? 9.977 9.891 -6.941 1 98.31 255 ILE B CA 1
ATOM 4085 C C . ILE B 1 255 ? 11.438 9.656 -7.312 1 98.31 255 ILE B C 1
ATOM 4087 O O . ILE B 1 255 ? 12.242 9.227 -6.48 1 98.31 255 ILE B O 1
ATOM 4091 N N . GLY B 1 256 ? 11.805 9.961 -8.539 1 96.25 256 GLY B N 1
ATOM 4092 C CA . GLY B 1 256 ? 13.172 9.812 -9 1 96.25 256 GLY B CA 1
ATOM 4093 C C . GLY B 1 256 ? 13.273 9.445 -10.469 1 96.25 256 GLY B C 1
ATOM 4094 O O . GLY B 1 256 ? 12.25 9.281 -11.141 1 96.25 256 GLY B O 1
ATOM 4095 N N . GLU B 1 257 ? 14.453 9.414 -10.938 1 95.75 257 GLU B N 1
ATOM 4096 C CA . GLU B 1 257 ? 14.727 8.96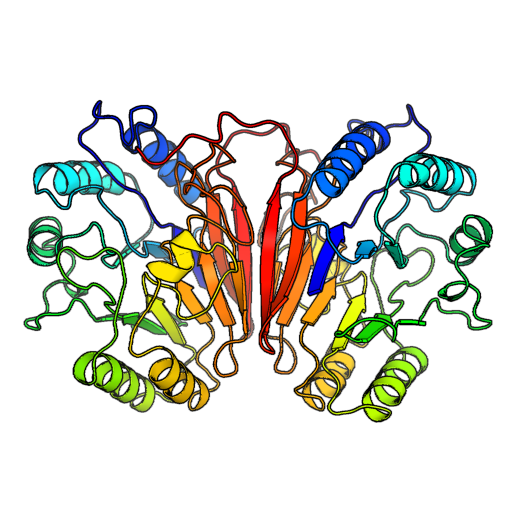1 -12.297 1 95.75 257 GLU B CA 1
ATOM 4097 C C . GLU B 1 257 ? 15.203 7.512 -12.312 1 95.75 257 GLU B C 1
ATOM 4099 O O . GLU B 1 257 ? 16.188 7.172 -11.664 1 95.75 257 GLU B O 1
ATOM 4104 N N . TYR B 1 258 ? 14.516 6.723 -12.992 1 96.81 258 TYR B N 1
ATOM 4105 C CA . TYR B 1 258 ? 14.844 5.305 -13.117 1 96.81 258 TYR B CA 1
ATOM 4106 C C . TYR B 1 258 ? 14.914 4.895 -14.586 1 96.81 258 TYR B C 1
ATOM 4108 O O . TYR B 1 258 ? 14.227 5.477 -15.43 1 96.81 258 TYR B O 1
ATOM 4116 N N . PRO B 1 259 ? 15.828 3.898 -14.891 1 96.12 259 PRO B N 1
ATOM 4117 C CA . PRO B 1 259 ? 15.867 3.451 -16.281 1 96.12 259 PRO B CA 1
ATOM 4118 C C . PRO B 1 259 ? 14.492 3.045 -16.812 1 96.12 259 PRO B C 1
ATOM 4120 O O . PRO B 1 259 ? 13.727 2.391 -16.109 1 96.12 259 PRO B O 1
ATOM 4123 N N . GLY B 1 260 ? 14.227 3.416 -18.016 1 94.56 260 GLY B N 1
ATOM 4124 C CA . GLY B 1 260 ? 12.922 3.238 -18.625 1 94.56 260 GLY B CA 1
ATOM 4125 C C . GLY B 1 260 ? 12.078 4.5 -18.625 1 94.56 260 GLY B C 1
ATOM 4126 O O . GLY B 1 260 ? 12.594 5.594 -18.375 1 94.56 260 GLY B O 1
ATOM 4127 N N . PRO B 1 261 ? 10.859 4.426 -18.859 1 95.19 261 PRO B N 1
ATOM 4128 C CA . PRO B 1 261 ? 10.078 3.24 -19.219 1 95.19 261 PRO B CA 1
ATOM 4129 C C . PRO B 1 261 ? 10.469 2.67 -20.578 1 95.19 261 PRO B C 1
ATOM 4131 O O . PRO B 1 261 ? 10.93 3.41 -21.453 1 95.19 261 PRO B O 1
ATOM 4134 N N . TYR B 1 262 ? 10.336 1.331 -20.672 1 95.12 262 TYR B N 1
ATOM 4135 C CA . TYR B 1 262 ? 10.555 0.571 -21.906 1 95.12 262 TYR B CA 1
ATOM 4136 C C . TYR B 1 262 ? 9.266 -0.118 -22.344 1 95.12 262 TYR B C 1
ATOM 4138 O O . TYR B 1 262 ? 8.484 -0.585 -21.516 1 95.12 262 TYR B O 1
ATOM 4146 N N . PRO B 1 263 ? 8.961 -0.169 -23.688 1 92.12 263 PRO B N 1
ATOM 4147 C CA . PRO B 1 263 ? 7.781 -0.896 -24.156 1 92.12 263 PRO B CA 1
ATOM 4148 C C . PRO B 1 263 ? 7.895 -2.404 -23.953 1 92.12 263 PRO B C 1
ATOM 4150 O O . PRO B 1 263 ? 8.992 -2.965 -24.078 1 92.12 263 PRO B O 1
ATOM 4153 N N . PHE B 1 264 ? 6.73 -2.994 -23.578 1 87.5 264 PHE B N 1
ATOM 4154 C CA . PHE B 1 264 ? 6.715 -4.453 -23.609 1 87.5 264 PHE B CA 1
ATOM 4155 C C . PHE B 1 264 ? 6.723 -4.961 -25.047 1 87.5 264 PHE B C 1
ATOM 4157 O O . PHE B 1 264 ? 5.918 -4.523 -25.875 1 87.5 264 PHE B O 1
ATOM 4164 N N . ALA B 1 265 ? 7.82 -5.152 -25.734 1 64.5 265 ALA B N 1
ATOM 4165 C CA . ALA B 1 265 ? 7.973 -5.531 -27.125 1 64.5 265 ALA B CA 1
ATOM 4166 C C . ALA B 1 265 ? 7.223 -6.824 -27.438 1 64.5 265 ALA B C 1
ATOM 4168 O O . ALA B 1 265 ? 7.027 -7.66 -26.547 1 64.5 265 ALA B O 1
#

InterPro domains:
  IPR004843 Calcineurin-like, phosphoesterase domain [PF00149] (1-198)
  IPR026575 Cyclic nucleotide phosphodiesterase GpdQ/CpdA-like [cd07402] (3-243)
  IPR029052 Metallo-dependent phosphatase-like [SSF56300] (1-255)
  IPR042281 GpdQ, beta-strand dimerisation domain [G3DSA:3.30.750.180] (105-232)
  IPR042283 GpdQ, catalytic alpha/beta sandwich domain [G3DSA:3.60.21.40] (1-241)
  IPR050884 Cyclic nucleotide phosphodiesterase class-III [PTHR42988] (1-213)

Organism: NCBI:txid1287738

Nearest PDB structures (foldseek):
  3d03-assembly1_A  TM=9.320E-01  e=1.446E-29  Klebsiella aerogenes
  2dxl-assembly1_A  TM=9.557E-01  e=1.217E-28  Klebsiella aerogenes
  2hy1-assembly1_A-2  TM=9.036E-01  e=6.108E-19  Mycobacterium tuberculosis H37Rv
  2hyo-assembly1_A-2  TM=9.025E-01  e=8.800E-19  Mycobacterium tuberculosis H37Rv
  2hyp-assembly1_A-2  TM=8.865E-01  e=2.330E-18  Mycobacterium tuberculosis H37Rv